Protein 4EFA (pdb70)

Organism: Saccharomyces cerevisiae (strain ATCC 204508 / S288c) (NCBI:txid559292)

CATH classification: 3.30.70.100

Radius of gyration: 63.9 Å; Cα contacts (8 Å, |Δi|>4): 469; chains: 3; bounding box: 39×169×114 Å

Sequence (426 aa):
NLAAAERKKTGDLSVRSLHDIVKPEDFVLNSEHLTTVLVAVPKSLKSDFEKSYETLSKNVVPASASVIAEDAEYVLFNVHLFKKNVQEFTTAAREKKFIPREFNYSSQKNGIATLLQAEKEAHEIVSKARKYRQDKLKQAKTDAAKEIDSYKIQKDKELKEFEQKNKAEAGVQGELAEIKKIAEKKKDDVVKILIETVIKPSSAITALTPNQVNDELNKMQAFIRKEAEEKAKEIQLKADQEYEIEKTNIVRNETNNIDGNFKSKLKKAMLSQQITKSTIANKMRLKVLSAREQSLDGIFEETKEKLSGIANNRDEYKPILQSLIVEALLKLLEPKAIVKALERDVDLIESMKDDIMREYGEKAQRAPLEEIVISNDYLNKDLVSGGVVVSNASDKIEINNTLEERLKLLSEEALPAIRLELYGPS

InterPro domains:
  IPR004907 ATPase, V1 complex, subunit C [PF03223] (11-386)
  IPR004907 ATPase, V1 complex, subunit C [PTHR10137] (10-392)
  IPR004907 ATPase, V1 complex, subunit C [cd14785] (11-390)
  IPR036132 Vacuolar ATP synthase subunit C superfamily [SSF118203] (6-392)

GO terms:
  GO:0000221 vacuolar proton-transporting V-type ATPase, V1 domain (C, TAS)
  GO:0007035 vacuolar acidification (P, TAS)
  GO:0046961 proton-transporting ATPase activity, rotational mechanism (F, TAS)
  GO:0000329 fungal-type vacuole membrane (C, HDA)
  GO:0005515 protein binding (F, IPI)
  GO:1902600 proton transmembrane transport (P, IDA)
  GO:0000221 vacuolar proton-transporting V-type ATPase, V1 domain (C, IDA)
  GO:1902600 proton transmembrane transport (P, IC)
  GO:0007035 vacuolar acidification (P, IC)
  GO:0046961 proton-transporting ATPase activity, rotational mechanism (F, IC)

Foldseek 3Di:
DPPDDDDDPFDDPLDTDCPVQDDPVLWDPDDPWKTKWKKKDFPVCPVVCLPPLCVLWPFWDPPAKDFRDDDPTITMIMTMGTPVTVVSSCVSCVVVVMRIDDDDDD/DCCVVVVVVVVVVVVVVVVVVVVVVVVVVVVVVVVVVVVVVVVVVVVVVVVVVVVCPVVVCPVVVCVVVVVVVVVVCVVCPVVVVVVVVCVVVPD/DPDDDPDDPVVVVVVVVVVVVVVVVVVVVVVVVVVVVVVVVVVVVVVVVVVVVVVVVVVVVVVVVVVVVVVVVVVVVVVVVVVVVVVVVVLVVVLVVVLVVVVVVLLVLLPPCVNQLVVQLVLVLVQCVVVQAQEKEKEEAPVCVVSCVVCVVVSQVVNCPVCVVGHHHDYHYDPDHDDPVQASGYIKMADPVRPDIRPRTPNVVSVVCCVPCSVVVSCPVHHDD

B-factor: mean 93.53, std 34.27, range [22.53, 222.28]

Structure (mmCIF, N/CA/C/O backbone):
data_4EFA
#
_entry.id   4EFA
#
_cell.length_a   51.537
_cell.length_b   93.648
_cell.length_c   116.891
_cell.angle_alpha   90.000
_cell.angle_beta   90.000
_cell.angle_gamma   90.000
#
_symmetry.space_group_name_H-M   'P 2 21 21'
#
loop_
_entity.id
_entity.type
_entity.pdbx_description
1 polymer 'V-type proton ATPase subunit C'
2 polymer 'V-type proton ATPase subunit G'
3 polymer 'V-type proton ATPase subunit E'
4 non-polymer 'SULFATE ION'
5 water water
#
loop_
_atom_site.group_PDB
_atom_site.id
_atom_site.type_symbol
_atom_site.label_atom_id
_atom_site.label_alt_id
_atom_site.label_comp_id
_atom_site.label_asym_id
_atom_site.label_entity_id
_atom_site.label_seq_id
_atom_site.pdbx_PDB_ins_code
_atom_site.Cartn_x
_atom_site.Cartn_y
_atom_site.Cartn_z
_atom_site.occupancy
_atom_site.B_iso_or_equiv
_atom_site.auth_seq_id
_atom_site.auth_comp_id
_atom_site.auth_asym_id
_atom_site.auth_atom_id
_atom_site.pdbx_PDB_model_num
ATOM 1 N N . ASN A 1 11 ? -101.364 123.782 145.608 1.00 141.60 158 ASN C N 1
ATOM 2 C CA . ASN A 1 11 ? -102.039 123.269 146.795 1.00 140.95 158 ASN C CA 1
ATOM 3 C C . ASN A 1 11 ? -101.369 122.013 147.341 1.00 132.81 158 ASN C C 1
ATOM 4 O O . ASN A 1 11 ? -101.675 120.899 146.915 1.00 133.35 158 ASN C O 1
ATOM 9 N N . LEU A 1 12 ? -100.450 122.201 148.283 1.00 120.16 159 LEU C N 1
ATOM 10 C CA . LEU A 1 12 ? -99.753 121.083 148.908 1.00 104.98 159 LEU C CA 1
ATOM 11 C C . LEU A 1 12 ? -100.187 120.911 150.361 1.00 97.33 159 LEU C C 1
ATOM 12 O O . LEU A 1 12 ? -100.206 119.798 150.886 1.00 90.42 159 LEU C O 1
ATOM 17 N N . ALA A 1 13 ? -100.533 122.021 151.004 1.00 94.71 160 ALA C N 1
ATOM 18 C CA . ALA A 1 13 ? -101.046 121.985 152.367 1.00 80.26 160 ALA C CA 1
ATOM 19 C C . ALA A 1 13 ? -102.525 121.622 152.353 1.00 78.72 160 ALA C C 1
ATOM 20 O O . ALA A 1 13 ? -103.387 122.496 152.270 1.00 82.69 160 ALA C O 1
ATOM 22 N N . ALA A 1 14 ? -102.812 120.327 152.432 1.00 72.65 161 ALA C N 1
ATOM 23 C CA . ALA A 1 14 ? -104.185 119.844 152.355 1.00 69.48 161 ALA C CA 1
ATOM 24 C C . ALA A 1 14 ? -104.787 119.601 153.734 1.00 85.10 161 ALA C C 1
ATOM 25 O O . ALA A 1 14 ? -104.185 118.937 154.579 1.00 94.05 161 ALA C O 1
ATOM 27 N N . ALA A 1 15 ? -105.980 120.143 153.954 1.00 75.45 162 ALA C N 1
ATOM 28 C CA . ALA A 1 15 ? -106.705 119.924 155.198 1.00 71.72 162 ALA C CA 1
ATOM 29 C C . ALA A 1 15 ? -107.548 118.659 155.091 1.00 73.99 162 ALA C C 1
ATOM 30 O O . ALA A 1 15 ? -108.591 118.652 154.437 1.00 75.01 162 ALA C O 1
ATOM 32 N N . GLU A 1 16 ? -107.090 117.589 155.733 1.00 81.43 163 GLU C N 1
ATOM 33 C CA . GLU A 1 16 ? -107.779 116.305 155.665 1.00 81.67 163 GLU C CA 1
ATOM 34 C C . GLU A 1 16 ? -108.674 116.071 156.878 1.00 74.51 163 GLU C C 1
ATOM 35 O O . GLU A 1 16 ? -108.658 116.845 157.835 1.00 75.40 163 GLU C O 1
ATOM 41 N N . ARG A 1 17 ? -109.453 114.995 156.827 1.00 71.55 164 ARG C N 1
ATOM 42 C CA . ARG A 1 17 ? -110.366 114.646 157.908 1.00 75.87 164 ARG C CA 1
ATOM 43 C C . ARG A 1 17 ? -110.341 113.146 158.178 1.00 78.53 164 ARG C C 1
ATOM 44 O O . ARG A 1 17 ? -109.881 112.366 157.344 1.00 92.86 164 ARG C O 1
ATOM 52 N N . LYS A 1 18 ? -110.835 112.748 159.346 1.00 63.82 165 LYS C N 1
ATOM 53 C CA . LYS A 1 18 ? -110.873 111.337 159.716 1.00 55.49 165 LYS C CA 1
ATOM 54 C C . LYS A 1 18 ? -111.883 110.565 158.874 1.00 50.63 165 LYS C C 1
ATOM 55 O O . LYS A 1 18 ? -113.090 110.653 159.099 1.00 77.00 165 LYS C O 1
ATOM 61 N N . LYS A 1 19 ? -111.382 109.809 157.904 1.00 45.23 166 LYS C N 1
ATOM 62 C CA . LYS A 1 19 ? -112.241 109.006 157.044 1.00 53.40 166 LYS C CA 1
ATOM 63 C C . LYS A 1 19 ? -112.311 107.565 157.540 1.00 58.54 166 LYS C C 1
ATOM 64 O O . LYS A 1 19 ? -113.164 106.793 157.105 1.00 66.72 166 LYS C O 1
ATOM 70 N N . THR A 1 20 ? -111.404 107.207 158.445 1.00 58.51 167 THR C N 1
ATOM 71 C CA . THR A 1 20 ? -111.337 105.848 158.972 1.00 51.28 167 THR C CA 1
ATOM 72 C C . THR A 1 20 ? -111.171 105.836 160.488 1.00 66.68 167 THR C C 1
ATOM 73 O O . THR A 1 20 ? -111.197 106.881 161.140 1.00 69.10 167 THR C O 1
ATOM 77 N N . GLY A 1 21 ? -111.004 104.638 161.038 1.00 72.29 168 GLY C N 1
ATOM 78 C CA . GLY A 1 21 ? -110.662 104.472 162.437 1.00 45.04 168 GLY C CA 1
ATOM 79 C C . GLY A 1 21 ? -109.158 104.331 162.571 1.00 49.76 168 GLY C C 1
ATOM 80 O O . GLY A 1 21 ? -108.414 104.768 161.693 1.00 58.84 168 GLY C O 1
ATOM 81 N N . ASP A 1 22 ? -108.704 103.717 163.659 1.00 49.82 169 ASP C N 1
ATOM 82 C CA . ASP A 1 22 ? -107.271 103.557 163.894 1.00 50.19 169 ASP C CA 1
ATOM 83 C C . ASP A 1 22 ? -106.653 102.479 163.002 1.00 48.20 169 ASP C C 1
ATOM 84 O O . ASP A 1 22 ? -107.361 101.773 162.287 1.00 46.30 169 ASP C O 1
ATOM 89 N N . LEU A 1 23 ? -105.331 102.351 163.067 1.00 50.17 170 LEU C N 1
ATOM 90 C CA . LEU A 1 23 ? -104.589 101.440 162.199 1.00 51.40 170 LEU C CA 1
ATOM 91 C C . LEU A 1 23 ? -104.877 99.963 162.447 1.00 48.30 170 LEU C C 1
ATOM 92 O O . LEU A 1 23 ? -104.558 99.119 161.612 1.00 50.28 170 LEU C O 1
ATOM 97 N N . SER A 1 24 ? -105.475 99.649 163.590 1.00 55.08 171 SER C N 1
ATOM 98 C CA . SER A 1 24 ? -105.727 98.258 163.948 1.00 53.48 171 SER C CA 1
ATOM 99 C C . SER A 1 24 ? -106.955 97.675 163.253 1.00 60.27 171 SER C C 1
ATOM 100 O O . SER A 1 24 ? -107.086 96.456 163.142 1.00 63.66 171 SER C O 1
ATOM 103 N N . VAL A 1 25 ? -107.855 98.539 162.788 1.00 58.41 172 VAL C N 1
ATOM 104 C CA . VAL A 1 25 ? -109.111 98.074 162.200 1.00 35.01 172 VAL C CA 1
ATOM 105 C C . VAL A 1 25 ? -109.471 98.743 160.871 1.00 34.85 172 VAL C C 1
ATOM 106 O O . VAL A 1 25 ? -110.360 98.272 160.160 1.00 39.67 172 VAL C O 1
ATOM 110 N N . ARG A 1 26 ? -108.791 99.835 160.535 1.00 55.47 173 ARG C N 1
ATOM 111 C CA . ARG A 1 26 ? -109.097 100.563 159.305 1.00 46.72 173 ARG C CA 1
ATOM 112 C C . ARG A 1 26 ? -108.662 99.795 158.063 1.00 52.48 173 ARG C C 1
ATOM 113 O O . ARG A 1 26 ? -107.801 98.919 158.134 1.00 50.73 173 ARG C O 1
ATOM 121 N N . SER A 1 27 ? -109.266 100.126 156.926 1.00 56.55 174 SER C N 1
ATOM 122 C CA . SER A 1 27 ? -108.842 99.568 155.651 1.00 51.66 174 SER C CA 1
ATOM 123 C C . SER A 1 27 ? -107.475 100.141 155.305 1.00 44.18 174 SER C C 1
ATOM 124 O O . SER A 1 27 ? -107.143 101.253 155.712 1.00 65.39 174 SER C O 1
ATOM 127 N N . LEU A 1 28 ? -106.684 99.383 154.553 1.00 49.72 175 LEU C N 1
ATOM 128 C CA . LEU A 1 28 ? -105.302 99.767 154.290 1.00 49.97 175 LEU C CA 1
ATOM 129 C C . LEU A 1 28 ? -105.016 100.055 152.818 1.00 58.46 175 LEU C C 1
ATOM 130 O O . LEU A 1 28 ? -103.866 100.270 152.439 1.00 71.24 175 LEU C O 1
ATOM 135 N N . HIS A 1 29 ? -106.059 100.074 151.993 1.00 66.10 176 HIS C N 1
ATOM 136 C CA . HIS A 1 29 ? -105.884 100.267 150.555 1.00 69.63 176 HIS C CA 1
ATOM 137 C C . HIS A 1 29 ? -105.355 101.658 150.194 1.00 64.85 176 HIS C C 1
ATOM 138 O O . HIS A 1 29 ? -104.800 101.856 149.114 1.00 76.55 176 HIS C O 1
ATOM 145 N N . ASP A 1 30 ? -105.525 102.615 151.100 1.00 61.31 177 ASP C N 1
ATOM 146 C CA . ASP A 1 30 ? -105.058 103.978 150.865 1.00 69.44 177 ASP C CA 1
ATOM 147 C C . ASP A 1 30 ? -103.826 104.308 151.702 1.00 76.90 177 ASP C C 1
ATOM 148 O O . ASP A 1 30 ? -103.431 105.469 151.815 1.00 80.69 177 ASP C O 1
ATOM 153 N N . ILE A 1 31 ? -103.221 103.279 152.285 1.00 75.67 178 ILE C N 1
ATOM 154 C CA . ILE A 1 31 ? -102.021 103.450 153.094 1.00 64.21 178 ILE C CA 1
ATOM 155 C C . ILE A 1 31 ? -100.839 102.705 152.489 1.00 61.96 178 ILE C C 1
ATOM 156 O O . ILE A 1 31 ? -99.773 103.281 152.276 1.00 79.16 178 ILE C O 1
ATOM 161 N N . VAL A 1 32 ? -101.039 101.423 152.207 1.00 52.93 179 VAL C N 1
ATOM 162 C CA . VAL A 1 32 ? -99.972 100.585 151.679 1.00 54.84 179 VAL C CA 1
ATOM 163 C C . VAL A 1 32 ? -99.702 100.859 150.205 1.00 51.33 179 VAL C C 1
ATOM 164 O O . VAL A 1 32 ? -100.469 101.551 149.534 1.00 58.37 179 VAL C O 1
ATOM 168 N N . LYS A 1 33 ? -98.598 100.307 149.716 1.00 61.48 180 LYS C N 1
ATOM 169 C CA . LYS A 1 33 ? -98.202 100.442 148.322 1.00 68.28 180 LYS C CA 1
ATOM 170 C C . LYS A 1 33 ? -97.345 99.240 147.928 1.00 70.63 180 LYS C C 1
ATOM 171 O O . LYS A 1 33 ? -96.642 98.686 148.772 1.00 75.45 180 LYS C O 1
ATOM 177 N N . PRO A 1 34 ? -97.411 98.828 146.647 1.00 59.28 181 PRO C N 1
ATOM 178 C CA . PRO A 1 34 ? -96.758 97.622 146.115 1.00 71.72 181 PRO C CA 1
ATOM 179 C C . PRO A 1 34 ? -95.321 97.383 146.586 1.00 73.15 181 PRO C C 1
ATOM 180 O O . PRO A 1 34 ? -94.888 96.232 146.644 1.00 80.64 181 PRO C O 1
ATOM 184 N N . GLU A 1 35 ? -94.598 98.448 146.919 1.00 76.23 182 GLU C N 1
ATOM 185 C CA . GLU A 1 35 ? -93.213 98.321 147.364 1.00 80.62 182 GLU C CA 1
ATOM 186 C C . GLU A 1 35 ? -93.105 97.653 148.732 1.00 67.42 182 GLU C C 1
ATOM 187 O O . GLU A 1 35 ? -92.067 97.085 149.074 1.00 59.66 182 GLU C O 1
ATOM 193 N N . ASP A 1 36 ? -94.180 97.721 149.510 1.00 64.08 183 ASP C N 1
ATOM 194 C CA . ASP A 1 36 ? -94.179 97.177 150.863 1.00 62.64 183 ASP C CA 1
ATOM 195 C C . ASP A 1 36 ? -94.332 95.658 150.879 1.00 58.85 183 ASP C C 1
ATOM 196 O O . ASP A 1 36 ? -94.074 95.013 151.895 1.00 56.21 183 ASP C O 1
ATOM 201 N N . PHE A 1 37 ? -94.754 95.089 149.754 1.00 63.37 184 PHE C N 1
ATOM 202 C CA . PHE A 1 37 ? -95.024 93.658 149.685 1.00 58.49 184 PHE C CA 1
ATOM 203 C C . PHE A 1 37 ? -94.028 92.912 148.801 1.00 62.45 184 PHE C C 1
ATOM 204 O O . PHE A 1 37 ? -93.428 93.490 147.895 1.00 70.71 184 PHE C O 1
ATOM 212 N N . VAL A 1 38 ? -93.861 91.621 149.075 1.00 66.88 185 VAL C N 1
ATOM 213 C CA . VAL A 1 38 ? -93.005 90.764 148.263 1.00 59.39 185 VAL C CA 1
ATOM 214 C C . VAL A 1 38 ? -93.857 89.936 147.307 1.00 64.44 185 VAL C C 1
ATOM 215 O O . VAL A 1 38 ? -94.518 88.982 147.717 1.00 62.94 185 VAL C O 1
ATOM 219 N N . LEU A 1 39 ? -93.837 90.309 146.031 1.00 78.28 186 LEU C N 1
ATOM 220 C CA . LEU A 1 39 ? -94.678 89.664 145.030 1.00 77.75 186 LEU C CA 1
ATOM 221 C C . LEU A 1 39 ? -93.949 88.532 144.316 1.00 81.15 186 LEU C C 1
ATOM 222 O O . LEU A 1 39 ? -92.731 88.580 144.144 1.00 78.69 186 LEU C O 1
ATOM 227 N N . ASN A 1 40 ? -94.709 87.520 143.904 1.00 83.65 187 ASN C N 1
ATOM 228 C CA . ASN A 1 40 ? -94.182 86.391 143.137 1.00 93.70 187 ASN C CA 1
ATOM 229 C C . ASN A 1 40 ? -92.996 85.681 143.791 1.00 89.34 187 ASN C C 1
ATOM 230 O O . ASN A 1 40 ? -91.854 85.826 143.354 1.00 87.09 187 ASN C O 1
ATOM 235 N N . SER A 1 41 ? -93.277 84.916 144.840 1.00 82.67 188 SER C N 1
ATOM 236 C CA . SER A 1 41 ? -92.245 84.146 145.523 1.00 74.02 188 SER C CA 1
ATOM 237 C C . SER A 1 41 ? -92.826 82.856 146.092 1.00 72.97 188 SER C C 1
ATOM 238 O O . SER A 1 41 ? -93.871 82.870 146.741 1.00 82.62 188 SER C O 1
ATOM 241 N N . GLU A 1 42 ? -92.142 81.743 145.844 1.00 74.89 189 GLU C N 1
ATOM 242 C CA . GLU A 1 42 ? -92.612 80.438 146.293 1.00 86.66 189 GLU C CA 1
ATOM 243 C C . GLU A 1 42 ? -92.565 80.315 147.814 1.00 96.93 189 GLU C C 1
ATOM 244 O O . GLU A 1 42 ? -93.375 79.610 148.414 1.00 107.56 189 GLU C O 1
ATOM 250 N N . HIS A 1 43 ? -91.617 81.013 148.432 1.00 85.69 190 HIS C N 1
ATOM 251 C CA . HIS A 1 43 ? -91.443 80.950 149.878 1.00 72.76 190 HIS C CA 1
ATOM 252 C C . HIS A 1 43 ? -91.858 82.243 150.575 1.00 64.14 190 HIS C C 1
ATOM 253 O O . HIS A 1 43 ? -92.571 82.213 151.576 1.00 66.66 190 HIS C O 1
ATOM 260 N N . LEU A 1 44 ? -91.415 83.374 150.036 1.00 64.60 191 LEU C N 1
ATOM 261 C CA . LEU A 1 44 ? -91.559 84.663 150.712 1.00 56.07 191 LEU C CA 1
ATOM 262 C C . LEU A 1 44 ? -92.942 85.304 150.595 1.00 61.97 191 LEU C C 1
ATOM 263 O O . LEU A 1 44 ? -93.607 85.207 149.563 1.00 63.73 191 LEU C O 1
ATOM 268 N N . THR A 1 45 ? -93.357 85.968 151.669 1.00 52.17 192 THR C N 1
ATOM 269 C CA . THR A 1 45 ? -94.582 86.758 151.678 1.00 62.98 192 THR C CA 1
ATOM 270 C C . THR A 1 45 ? -94.481 87.852 152.737 1.00 48.45 192 THR C C 1
ATOM 271 O O . THR A 1 45 ? -93.542 87.867 153.538 1.00 63.66 192 THR C O 1
ATOM 275 N N . THR A 1 46 ? -95.455 88.757 152.744 1.00 52.59 193 THR C N 1
ATOM 276 C CA . THR A 1 46 ? -95.430 89.906 153.642 1.00 45.43 193 THR C CA 1
ATOM 277 C C . THR A 1 46 ? -96.681 89.989 154.514 1.00 56.91 193 THR C C 1
ATOM 278 O O . THR A 1 46 ? -97.803 89.897 154.016 1.00 51.55 193 THR C O 1
ATOM 282 N N . VAL A 1 47 ? -96.482 90.162 155.818 1.00 42.07 194 VAL C N 1
ATOM 283 C CA . VAL A 1 47 ? -97.594 90.379 156.737 1.00 64.03 194 VAL C CA 1
ATOM 284 C C . VAL A 1 47 ? -97.513 91.765 157.373 1.00 51.16 194 VAL C C 1
ATOM 285 O O . VAL A 1 47 ? -96.428 92.262 157.659 1.00 47.17 194 VAL C O 1
ATOM 289 N N . LEU A 1 48 ? -98.665 92.394 157.575 1.00 46.31 195 LEU C N 1
ATOM 290 C CA . LEU A 1 48 ? -98.710 93.715 158.189 1.00 37.61 195 LEU C CA 1
ATOM 291 C C . LEU A 1 48 ? -99.095 93.584 159.657 1.00 41.33 195 LEU C C 1
ATOM 292 O O . LEU A 1 48 ? -100.012 92.840 159.998 1.00 47.54 195 LEU C O 1
ATOM 297 N N . VAL A 1 49 ? -98.387 94.294 160.528 1.00 36.40 196 VAL C N 1
ATOM 298 C CA . VAL A 1 49 ? -98.668 94.201 161.956 1.00 35.28 196 VAL C CA 1
ATOM 299 C C . VAL A 1 49 ? -98.926 95.567 162.584 1.00 45.31 196 VAL C C 1
ATOM 300 O O . VAL A 1 49 ? -98.069 96.450 162.550 1.00 51.48 196 VAL C O 1
ATOM 304 N N . ALA A 1 50 ? -100.115 95.734 163.154 1.00 34.24 197 ALA C N 1
ATOM 305 C CA . ALA A 1 50 ? -100.455 96.949 163.882 1.00 42.35 197 ALA C CA 1
ATOM 306 C C . ALA A 1 50 ? -100.059 96.804 165.347 1.00 37.46 197 ALA C C 1
ATOM 307 O O . ALA A 1 50 ? -100.564 95.929 166.052 1.00 42.96 197 ALA C O 1
ATOM 309 N N . VAL A 1 51 ? -99.149 97.659 165.798 1.00 36.80 198 VAL C N 1
ATOM 310 C CA . VAL A 1 51 ? -98.629 97.570 167.156 1.00 38.61 198 VAL C CA 1
ATOM 311 C C . VAL A 1 51 ? -98.975 98.819 167.953 1.00 45.54 198 VAL C C 1
ATOM 312 O O . VAL A 1 51 ? -98.680 99.930 167.520 1.00 53.89 198 VAL C O 1
ATOM 316 N N . PRO A 1 52 ? -99.610 98.640 169.121 1.00 46.61 199 PRO C N 1
ATOM 317 C CA . PRO A 1 52 ? -99.859 99.768 170.025 1.00 45.95 199 PRO C CA 1
ATOM 318 C C . PRO A 1 52 ? -98.552 100.470 170.381 1.00 38.46 199 PRO C C 1
ATOM 319 O O . PRO A 1 52 ? -97.546 99.800 170.612 1.00 48.47 199 PRO C O 1
ATOM 323 N N . LYS A 1 53 ? -98.580 101.800 170.416 1.00 47.04 200 LYS C N 1
ATOM 324 C CA . LYS A 1 53 ? -97.373 102.615 170.565 1.00 50.65 200 LYS C CA 1
ATOM 325 C C . LYS A 1 53 ? -96.498 102.259 171.765 1.00 65.08 200 LYS C C 1
ATOM 326 O O . LYS A 1 53 ? -95.276 102.392 171.707 1.00 78.08 200 LYS C O 1
ATOM 332 N N . SER A 1 54 ? -97.120 101.808 172.849 1.00 59.62 201 SER C N 1
ATOM 333 C CA . SER A 1 54 ? -96.378 101.465 174.056 1.00 56.79 201 SER C CA 1
ATOM 334 C C . SER A 1 54 ? -95.612 100.153 173.902 1.00 49.96 201 SER C C 1
ATOM 335 O O . SER A 1 54 ? -94.812 99.788 174.763 1.00 55.25 201 SER C O 1
ATOM 338 N N . LEU A 1 55 ? -95.856 99.450 172.800 1.00 44.05 202 LEU C N 1
ATOM 339 C CA . LEU A 1 55 ? -95.211 98.166 172.549 1.00 48.00 202 LEU C CA 1
ATOM 340 C C . LEU A 1 55 ? -94.384 98.181 171.266 1.00 46.05 202 LEU C C 1
ATOM 341 O O . LEU A 1 55 ? -94.080 97.129 170.705 1.00 60.38 202 LEU C O 1
ATOM 346 N N . LYS A 1 56 ? -94.026 99.376 170.806 1.00 44.34 203 LYS C N 1
ATOM 347 C CA . LYS A 1 56 ? -93.226 99.532 169.595 1.00 45.00 203 LYS C CA 1
ATOM 348 C C . LYS A 1 56 ? -91.849 98.899 169.773 1.00 59.32 203 LYS C C 1
ATOM 349 O O . LYS A 1 56 ? -91.436 98.045 168.982 1.00 71.57 203 LYS C O 1
ATOM 355 N N . SER A 1 57 ? -91.151 99.318 170.824 1.00 65.21 204 SER C N 1
ATOM 356 C CA . SER A 1 57 ? -89.833 98.785 171.142 1.00 59.15 204 SER C CA 1
ATOM 357 C C . SER A 1 57 ? -89.893 97.281 171.383 1.00 58.47 204 SER C C 1
ATOM 358 O O . SER A 1 57 ? -88.974 96.550 171.020 1.00 66.27 204 SER C O 1
ATOM 361 N N . ASP A 1 58 ? -90.986 96.829 171.992 1.00 64.17 205 ASP C N 1
ATOM 362 C CA . ASP A 1 58 ? -91.186 95.412 172.268 1.00 75.80 205 ASP C CA 1
ATOM 363 C C . ASP A 1 58 ? -91.307 94.620 170.972 1.00 68.52 205 ASP C C 1
ATOM 364 O O . ASP A 1 58 ? -90.790 93.508 170.865 1.00 70.70 205 ASP C O 1
ATOM 369 N N . PHE A 1 59 ? -91.992 95.200 169.991 1.00 63.89 206 PHE C N 1
ATOM 370 C CA . PHE A 1 59 ? -92.135 94.567 168.686 1.00 58.27 206 PHE C CA 1
ATOM 371 C C . PHE A 1 59 ? -90.795 94.513 167.968 1.00 61.26 206 PHE C C 1
ATOM 372 O O . PHE A 1 59 ? -90.415 93.477 167.422 1.00 61.45 206 PHE C O 1
ATOM 380 N N . GLU A 1 60 ? -90.084 95.636 167.978 1.00 46.20 207 GLU C N 1
ATOM 381 C CA . GLU A 1 60 ? -88.830 95.763 167.237 1.00 51.82 207 GLU C CA 1
ATOM 382 C C . GLU A 1 60 ? -87.755 94.757 167.650 1.00 52.99 207 GLU C C 1
ATOM 383 O O . GLU A 1 60 ? -86.875 94.425 166.856 1.00 57.66 207 GLU C O 1
ATOM 389 N N . LYS A 1 61 ? -87.829 94.269 168.884 1.00 55.45 208 LYS C N 1
ATOM 390 C CA . LYS A 1 61 ? -86.799 93.377 169.405 1.00 60.49 208 LYS C CA 1
ATOM 391 C C . LYS A 1 61 ? -87.296 91.955 169.645 1.00 62.34 208 LYS C C 1
ATOM 392 O O . LYS A 1 61 ? -86.648 91.179 170.348 1.00 66.03 208 LYS C O 1
ATOM 398 N N . SER A 1 62 ? -88.439 91.608 169.060 1.00 58.93 209 SER C N 1
ATOM 399 C CA . SER A 1 62 ? -89.016 90.284 169.280 1.00 58.54 209 SER C CA 1
ATOM 400 C C . SER A 1 62 ? -89.681 89.683 168.043 1.00 64.10 209 SER C C 1
ATOM 401 O O . SER A 1 62 ? -90.012 88.497 168.030 1.00 70.30 209 SER C O 1
ATOM 404 N N . TYR A 1 63 ? -89.869 90.492 167.005 1.00 46.91 210 TYR C N 1
ATOM 405 C CA . TYR A 1 63 ? -90.578 90.033 165.813 1.00 51.06 210 TYR C CA 1
ATOM 406 C C . TYR A 1 63 ? -89.777 89.002 165.018 1.00 57.46 210 TYR C C 1
ATOM 407 O O . TYR A 1 63 ? -90.348 88.184 164.297 1.00 67.90 210 TYR C O 1
ATOM 416 N N . GLU A 1 64 ? -88.456 89.046 165.157 1.00 53.96 211 GLU C N 1
ATOM 417 C CA . GLU A 1 64 ? -87.572 88.169 164.396 1.00 50.31 211 GLU C CA 1
ATOM 418 C C . GLU A 1 64 ? -87.576 86.735 164.915 1.00 51.68 211 GLU C C 1
ATOM 419 O O . GLU A 1 64 ? -87.014 85.840 164.286 1.00 90.69 211 GLU C O 1
ATOM 425 N N . THR A 1 65 ? -88.215 86.521 166.061 1.00 56.26 212 THR C N 1
ATOM 426 C CA . THR A 1 65 ? -88.288 85.191 166.653 1.00 56.25 212 THR C CA 1
ATOM 427 C C . THR A 1 65 ? -89.720 84.791 167.001 1.00 56.92 212 THR C C 1
ATOM 428 O O . THR A 1 65 ? -89.940 83.798 167.695 1.00 71.66 212 THR C O 1
ATOM 432 N N . LEU A 1 66 ? -90.690 85.568 166.525 1.00 49.02 213 LEU C N 1
ATOM 433 C CA . LEU A 1 66 ? -92.100 85.247 166.731 1.00 57.67 213 LEU C CA 1
ATOM 434 C C . LEU A 1 66 ? -92.444 83.918 166.071 1.00 61.24 213 LEU C C 1
ATOM 435 O O . LEU A 1 66 ? -93.322 83.188 166.530 1.00 62.44 213 LEU C O 1
ATOM 440 N N . SER A 1 67 ? -91.740 83.614 164.987 1.00 54.58 214 SER C N 1
ATOM 441 C CA . SER A 1 67 ? -91.865 82.330 164.315 1.00 61.30 214 SER C CA 1
ATOM 442 C C . SER A 1 67 ? -90.545 82.014 163.629 1.00 65.14 214 SER C C 1
ATOM 443 O O . SER A 1 67 ? -89.667 82.871 163.537 1.00 71.78 214 SER C O 1
ATOM 446 N N . LYS A 1 68 ? -90.402 80.785 163.150 1.00 56.71 215 LYS C N 1
ATOM 447 C CA . LYS A 1 68 ? -89.215 80.414 162.395 1.00 63.58 215 LYS C CA 1
ATOM 448 C C . LYS A 1 68 ? -89.283 81.010 160.995 1.00 67.72 215 LYS C C 1
ATOM 449 O O . LYS A 1 68 ? -90.361 81.365 160.516 1.00 52.29 215 LYS C O 1
ATOM 455 N N . ASN A 1 69 ? -88.124 81.128 160.355 1.00 77.42 216 ASN C N 1
ATOM 456 C CA . ASN A 1 69 ? -88.028 81.635 158.988 1.00 79.18 216 ASN C CA 1
ATOM 457 C C . ASN A 1 69 ? -88.604 83.036 158.790 1.00 69.19 216 ASN C C 1
ATOM 458 O O . ASN A 1 69 ? -89.253 83.313 157.781 1.00 57.00 216 ASN C O 1
ATOM 463 N N . VAL A 1 70 ? -88.368 83.910 159.762 1.00 76.92 217 VAL C N 1
ATOM 464 C CA . VAL A 1 70 ? -88.654 85.328 159.596 1.00 50.01 217 VAL C CA 1
ATOM 465 C C . VAL A 1 70 ? -87.396 86.002 159.065 1.00 72.70 217 VAL C C 1
ATOM 466 O O . VAL A 1 70 ? -86.305 85.798 159.600 1.00 65.09 217 VAL C O 1
ATOM 470 N N . VAL A 1 71 ? -87.542 86.787 158.003 1.00 50.95 218 VAL C N 1
ATOM 471 C CA . VAL A 1 71 ? -86.404 87.492 157.428 1.00 59.56 218 VAL C CA 1
ATOM 472 C C . VAL A 1 71 ? -85.869 88.527 158.413 1.00 59.99 218 VAL C C 1
ATOM 473 O O . VAL A 1 71 ? -86.579 89.459 158.787 1.00 60.56 218 VAL C O 1
ATOM 477 N N . PRO A 1 72 ? -84.610 88.358 158.842 1.00 54.82 219 PRO C N 1
ATOM 478 C CA . PRO A 1 72 ? -83.982 89.259 159.814 1.00 62.04 219 PRO C CA 1
ATOM 479 C C . PRO A 1 72 ? -83.835 90.676 159.271 1.00 55.43 219 PRO C C 1
ATOM 480 O O . PRO A 1 72 ? -83.459 90.851 158.109 1.00 74.43 219 PRO C O 1
ATOM 484 N N . ALA A 1 73 ? -84.134 91.664 160.111 1.00 60.51 220 ALA C N 1
ATOM 485 C CA . ALA A 1 73 ? -84.037 93.077 159.746 1.00 68.35 220 ALA C CA 1
ATOM 486 C C . ALA A 1 73 ? -84.855 93.417 158.503 1.00 53.17 220 ALA C C 1
ATOM 487 O O . ALA A 1 73 ? -84.378 94.115 157.609 1.00 61.80 220 ALA C O 1
ATOM 489 N N . SER A 1 74 ? -86.089 92.927 158.455 1.00 50.80 221 SER C N 1
ATOM 490 C CA . SER A 1 74 ? -86.958 93.163 157.309 1.00 51.71 221 SER C CA 1
ATOM 491 C C . SER A 1 74 ? -88.121 94.087 157.656 1.00 51.68 221 SER C C 1
ATOM 492 O O . SER A 1 74 ? -88.863 94.519 156.774 1.00 64.24 221 SER C O 1
ATOM 495 N N . ALA A 1 75 ? -88.278 94.386 158.942 1.00 55.48 222 ALA C N 1
ATOM 496 C CA . ALA A 1 75 ? -89.384 95.222 159.398 1.00 32.82 222 ALA C CA 1
ATOM 497 C C . ALA A 1 75 ? -89.194 96.688 159.026 1.00 29.37 222 ALA C C 1
ATOM 498 O O . ALA A 1 75 ? -88.077 97.204 159.038 1.00 58.62 222 ALA C O 1
ATOM 500 N N . SER A 1 76 ? -90.296 97.351 158.694 1.00 47.26 223 SER C N 1
ATOM 501 C CA . SER A 1 76 ? -90.276 98.777 158.403 1.00 51.84 223 SER C CA 1
ATOM 502 C C . SER A 1 76 ? -91.599 99.407 158.809 1.00 49.58 223 SER C C 1
ATOM 503 O O . SER A 1 76 ? -92.657 98.801 158.645 1.00 47.53 223 SER C O 1
ATOM 506 N N . VAL A 1 77 ? -91.536 100.621 159.346 1.00 43.51 224 VAL C N 1
ATOM 507 C CA . VAL A 1 77 ? -92.741 101.354 159.713 1.00 40.64 224 VAL C CA 1
ATOM 508 C C . VAL A 1 77 ? -93.496 101.795 158.464 1.00 43.82 224 VAL C C 1
ATOM 509 O O . VAL A 1 77 ? -93.035 102.661 157.721 1.00 55.99 224 VAL C O 1
ATOM 513 N N . ILE A 1 78 ? -94.654 101.187 158.227 1.00 47.15 225 ILE C N 1
ATOM 514 C CA . ILE A 1 78 ? -95.489 101.570 157.097 1.00 51.30 225 ILE C CA 1
ATOM 515 C C . ILE A 1 78 ? -96.310 102.807 157.439 1.00 59.10 225 ILE C C 1
ATOM 516 O O . ILE A 1 78 ? -96.329 103.778 156.680 1.00 58.74 225 ILE C O 1
ATOM 521 N N . ALA A 1 79 ? -96.981 102.777 158.587 1.00 65.61 226 ALA C N 1
ATOM 522 C CA . ALA A 1 79 ? -97.814 103.910 158.987 1.00 54.93 226 ALA C CA 1
ATOM 523 C C . ALA A 1 79 ? -97.730 104.204 160.483 1.00 49.43 226 ALA C C 1
ATOM 524 O O . ALA A 1 79 ? -97.048 103.498 161.224 1.00 59.98 226 ALA C O 1
ATOM 526 N N . GLU A 1 80 ? -98.422 105.258 160.911 1.00 47.72 227 GLU C N 1
ATOM 527 C CA . GLU A 1 80 ? -98.487 105.626 162.324 1.00 70.31 227 GLU C CA 1
ATOM 528 C C . GLU A 1 80 ? -99.584 106.651 162.610 1.00 69.80 227 GLU C C 1
ATOM 529 O O . GLU A 1 80 ? -99.653 107.695 161.960 1.00 76.99 227 GLU C O 1
ATOM 535 N N . ASP A 1 81 ? -100.441 106.347 163.582 1.00 60.03 228 ASP C N 1
ATOM 536 C CA . ASP A 1 81 ? -101.405 107.323 164.076 1.00 60.26 228 ASP C CA 1
ATOM 537 C C . ASP A 1 81 ? -101.142 107.647 165.546 1.00 68.80 228 ASP C C 1
ATOM 538 O O . ASP A 1 81 ? -100.022 107.489 166.032 1.00 74.73 228 ASP C O 1
ATOM 543 N N . ALA A 1 82 ? -102.178 108.089 166.253 1.00 63.30 229 ALA C N 1
ATOM 544 C CA . ALA A 1 82 ? -102.024 108.523 167.639 1.00 67.40 229 ALA C CA 1
ATOM 545 C C . ALA A 1 82 ? -101.925 107.365 168.630 1.00 75.13 229 ALA C C 1
ATOM 546 O O . ALA A 1 82 ? -101.472 107.548 169.760 1.00 85.01 229 ALA C O 1
ATOM 548 N N . GLU A 1 83 ? -102.345 106.176 168.209 1.00 69.24 230 GLU C N 1
ATOM 549 C CA . GLU A 1 83 ? -102.391 105.029 169.111 1.00 47.15 230 GLU C CA 1
ATOM 550 C C . GLU A 1 83 ? -101.697 103.785 168.556 1.00 48.18 230 GLU C C 1
ATOM 551 O O . GLU A 1 83 ? -101.438 102.833 169.293 1.00 52.61 230 GLU C O 1
ATOM 557 N N . TYR A 1 84 ? -101.394 103.788 167.263 1.00 73.75 231 TYR C N 1
ATOM 558 C CA . TYR A 1 84 ? -100.829 102.603 166.625 1.00 34.04 231 TYR C CA 1
ATOM 559 C C . TYR A 1 84 ? -99.706 102.910 165.637 1.00 67.10 231 TYR C C 1
ATOM 560 O O . TYR A 1 84 ? -99.642 103.996 165.059 1.00 37.57 231 TYR C O 1
ATOM 569 N N . VAL A 1 85 ? -98.825 101.931 165.455 1.00 33.07 232 VAL C N 1
ATOM 570 C CA . VAL A 1 85 ? -97.776 101.982 164.448 1.00 52.99 232 VAL C CA 1
ATOM 571 C C . VAL A 1 85 ? -97.901 100.754 163.555 1.00 51.12 232 VAL C C 1
ATOM 572 O O . VAL A 1 85 ? -97.916 99.622 164.042 1.00 47.95 232 VAL C O 1
ATOM 576 N N . LEU A 1 86 ? -98.002 100.974 162.249 1.00 54.96 233 LEU C N 1
ATOM 577 C CA . LEU A 1 86 ? -98.169 99.870 161.312 1.00 54.90 233 LEU C CA 1
ATOM 578 C C . LEU A 1 86 ? -96.847 99.461 160.674 1.00 44.13 233 LEU C C 1
ATOM 579 O O . LEU A 1 86 ? -96.249 100.230 159.913 1.00 52.58 233 LEU C O 1
ATOM 584 N N . PHE A 1 87 ? -96.408 98.245 160.997 1.00 43.73 234 PHE C N 1
ATOM 585 C CA . PHE A 1 87 ? -95.186 97.662 160.452 1.00 44.73 234 PHE C CA 1
ATOM 586 C C . PHE A 1 87 ? -95.496 96.670 159.337 1.00 43.45 234 PHE C C 1
ATOM 587 O O . PHE A 1 87 ? -96.631 96.210 159.201 1.00 50.38 234 PHE C O 1
ATOM 595 N N . ASN A 1 88 ? -94.476 96.337 158.551 1.00 49.43 235 ASN C N 1
ATOM 596 C CA . ASN A 1 88 ? -94.550 95.216 157.618 1.00 31.53 235 ASN C CA 1
ATOM 597 C C . ASN A 1 88 ? -93.375 94.265 157.831 1.00 44.31 235 ASN C C 1
ATOM 598 O O . ASN A 1 88 ? -92.260 94.702 158.110 1.00 57.52 235 ASN C O 1
ATOM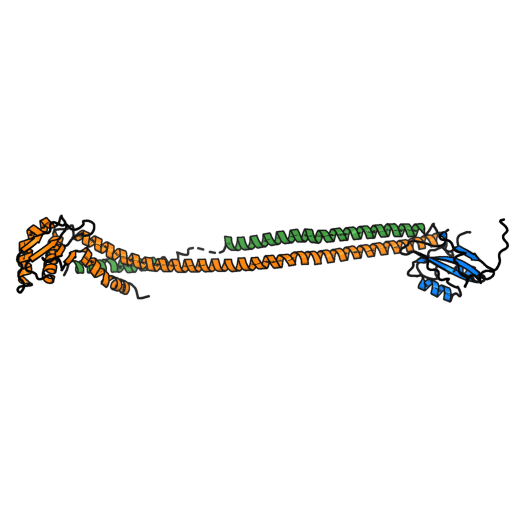 603 N N . VAL A 1 89 ? -93.629 92.965 157.722 1.00 48.49 236 VAL C N 1
ATOM 604 C CA . VAL A 1 89 ? -92.596 91.960 157.950 1.00 35.98 236 VAL C CA 1
ATOM 605 C C . VAL A 1 89 ? -92.616 90.898 156.857 1.00 43.96 236 VAL C C 1
ATOM 606 O O . VAL A 1 89 ? -93.673 90.363 156.520 1.00 52.49 236 VAL C O 1
ATOM 610 N N . HIS A 1 90 ? -91.443 90.599 156.307 1.00 51.76 237 HIS C N 1
ATOM 611 C CA . HIS A 1 90 ? -91.307 89.559 155.296 1.00 42.18 237 HIS C CA 1
ATOM 612 C C . HIS A 1 90 ? -90.898 88.242 155.947 1.00 52.95 237 HIS C C 1
ATOM 613 O O . HIS A 1 90 ? -90.031 88.220 156.818 1.00 56.12 237 HIS C O 1
ATOM 620 N N . LEU A 1 91 ? -91.526 87.149 155.523 1.00 70.56 238 LEU C N 1
ATOM 621 C CA . LEU A 1 91 ? -91.236 85.834 156.090 1.00 60.94 238 LEU C CA 1
ATOM 622 C C . LEU A 1 91 ? -91.751 84.712 155.194 1.00 50.27 238 LEU C C 1
ATOM 623 O O . LEU A 1 91 ? -92.482 84.962 154.237 1.00 54.90 238 LEU C O 1
ATOM 628 N N . PHE A 1 92 ? -91.364 83.478 155.505 1.00 48.12 239 PHE C N 1
ATOM 629 C CA . PHE A 1 92 ? -91.805 82.324 154.726 1.00 56.70 239 PHE C CA 1
ATOM 630 C C . PHE A 1 92 ? -93.302 82.068 154.902 1.00 51.33 239 PHE C C 1
ATOM 631 O O . PHE A 1 92 ? -93.832 82.172 156.008 1.00 48.30 239 PHE C O 1
ATOM 639 N N . LYS A 1 93 ? -93.973 81.731 153.802 1.00 58.87 240 LYS C N 1
ATOM 640 C CA . LYS A 1 93 ? -95.423 81.535 153.793 1.00 42.01 240 LYS C CA 1
ATOM 641 C C . LYS A 1 93 ? -95.894 80.474 154.784 1.00 57.82 240 LYS C C 1
ATOM 642 O O . LYS A 1 93 ? -96.927 80.635 155.433 1.00 46.69 240 LYS C O 1
ATOM 648 N N . LYS A 1 94 ? -95.132 79.392 154.900 1.00 64.10 241 LYS C N 1
ATOM 649 C CA . LYS A 1 94 ? -95.521 78.269 155.750 1.00 65.00 241 LYS C CA 1
ATOM 650 C C . LYS A 1 94 ? -95.393 78.569 157.244 1.00 59.33 241 LYS C C 1
ATOM 651 O O . LYS A 1 94 ? -95.665 77.708 158.081 1.00 63.08 241 LYS C O 1
ATOM 657 N N . ASN A 1 95 ? -94.981 79.789 157.575 1.00 54.50 242 ASN C N 1
ATOM 658 C CA . ASN A 1 95 ? -94.831 80.197 158.967 1.00 49.05 242 ASN C CA 1
ATOM 659 C C . ASN A 1 95 ? -95.695 81.401 159.336 1.00 48.07 242 ASN C C 1
ATOM 660 O O . ASN A 1 95 ? -95.585 81.934 160.440 1.00 53.86 242 ASN C O 1
ATOM 665 N N . VAL A 1 96 ? -96.555 81.822 158.412 1.00 51.10 243 VAL C N 1
ATOM 666 C CA . VAL A 1 96 ? -97.440 82.961 158.642 1.00 44.83 243 VAL C CA 1
ATOM 667 C C . VAL A 1 96 ? -98.394 82.712 159.807 1.00 51.90 243 VAL C C 1
ATOM 668 O O . VAL A 1 96 ? -98.644 83.603 160.615 1.00 63.14 243 VAL C O 1
ATOM 672 N N . GLN A 1 97 ? -98.919 81.493 159.884 1.00 46.49 244 GLN C N 1
ATOM 673 C CA . GLN A 1 97 ? -99.868 81.121 160.926 1.00 52.31 244 GLN C CA 1
ATOM 674 C C . GLN A 1 97 ? -99.248 81.232 162.318 1.00 52.16 244 GLN C C 1
ATOM 675 O O . GLN A 1 97 ? -99.801 81.887 163.207 1.00 58.53 244 GLN C O 1
ATOM 681 N N . GLU A 1 98 ? -98.098 80.587 162.494 1.00 49.26 245 GLU C N 1
ATOM 682 C CA . GLU A 1 98 ? -97.352 80.638 163.745 1.00 55.28 245 GLU C CA 1
ATOM 683 C C . GLU A 1 98 ? -97.018 82.078 164.123 1.00 51.20 245 GLU C C 1
ATOM 684 O O . GLU A 1 98 ? -97.130 82.467 165.287 1.00 55.47 245 GLU C O 1
ATOM 690 N N . PHE A 1 99 ? -96.621 82.864 163.127 1.00 37.81 246 PHE C N 1
ATOM 691 C CA . PHE A 1 99 ? -96.245 84.256 163.340 1.00 38.90 246 PHE C CA 1
ATOM 692 C C . PHE A 1 99 ? -97.423 85.089 163.831 1.00 48.91 246 PHE C C 1
ATOM 693 O O . PHE A 1 99 ? -97.294 85.848 164.790 1.00 49.36 246 PHE C O 1
ATOM 701 N N . THR A 1 100 ? -98.565 84.951 163.166 1.00 42.99 247 THR C N 1
ATOM 702 C CA . THR A 1 100 ? -99.759 85.709 163.526 1.00 44.31 247 THR C CA 1
ATOM 703 C C . THR A 1 100 ? -100.285 85.299 164.896 1.00 44.91 247 THR C C 1
ATOM 704 O O . THR A 1 100 ? -100.710 86.145 165.683 1.00 48.67 247 THR C O 1
ATOM 708 N N . THR A 1 101 ? -100.248 84.000 165.178 1.00 31.69 248 THR C N 1
ATOM 709 C CA . THR A 1 101 ? -100.649 83.495 166.486 1.00 40.83 248 THR C CA 1
ATOM 710 C C . THR A 1 101 ? -99.769 84.085 167.586 1.00 43.13 248 THR C C 1
ATOM 711 O O . THR A 1 101 ? -100.269 84.614 168.586 1.00 57.89 248 THR C O 1
ATOM 715 N N . ALA A 1 102 ? -98.457 83.995 167.388 1.00 34.25 249 ALA C N 1
ATOM 716 C CA . ALA A 1 102 ? -97.492 84.519 168.349 1.00 48.86 249 ALA C CA 1
ATOM 717 C C . ALA A 1 102 ? -97.663 86.021 168.555 1.00 51.91 249 ALA C C 1
ATOM 718 O O . ALA A 1 102 ? -97.558 86.520 169.676 1.00 49.30 249 ALA C O 1
ATOM 720 N N . ALA A 1 103 ? -97.924 86.734 167.465 1.00 40.47 250 ALA C N 1
ATOM 721 C CA . ALA A 1 103 ? -98.115 88.178 167.515 1.00 37.70 250 ALA C CA 1
ATOM 722 C C . ALA A 1 103 ? -99.373 88.528 168.301 1.00 39.14 250 ALA C C 1
ATOM 723 O O . ALA A 1 103 ? -99.387 89.486 169.074 1.00 44.86 250 ALA C O 1
ATOM 725 N N . ARG A 1 104 ? -100.432 87.750 168.093 1.00 41.06 251 ARG C N 1
ATOM 726 C CA . ARG A 1 104 ? -101.675 87.949 168.829 1.00 34.35 251 ARG C CA 1
ATOM 727 C C . ARG A 1 104 ? -101.474 87.654 170.312 1.00 46.60 251 ARG C C 1
ATOM 728 O O . ARG A 1 104 ? -102.102 88.277 171.168 1.00 49.66 251 ARG C O 1
ATOM 736 N N . GLU A 1 105 ? -100.589 86.708 170.611 1.00 36.57 252 GLU C N 1
ATOM 737 C CA . GLU A 1 105 ? -100.268 86.383 171.998 1.00 44.37 252 GLU C CA 1
ATOM 738 C C . GLU A 1 105 ? -99.535 87.530 172.693 1.00 49.33 252 GLU C C 1
ATOM 739 O O . GLU A 1 105 ? -99.636 87.690 173.908 1.00 63.17 252 GLU C O 1
ATOM 745 N N . LYS A 1 106 ? -98.805 88.328 171.920 1.00 50.35 253 LYS C N 1
ATOM 746 C CA . LYS A 1 106 ? -98.066 89.460 172.475 1.00 52.32 253 LYS C CA 1
ATOM 747 C C . LYS A 1 106 ? -98.818 90.777 172.309 1.00 57.27 253 LYS C C 1
ATOM 748 O O . LYS A 1 106 ? -98.208 91.845 172.242 1.00 56.77 253 LYS C O 1
ATOM 754 N N . LYS A 1 107 ? -100.144 90.684 172.236 1.00 64.57 254 LYS C N 1
ATOM 755 C CA . LYS A 1 107 ? -101.029 91.849 172.164 1.00 52.78 254 LYS C CA 1
ATOM 756 C C . LYS A 1 107 ? -100.825 92.721 170.922 1.00 45.58 254 LYS C C 1
ATOM 757 O O . LYS A 1 107 ? -101.168 93.905 170.924 1.00 52.53 254 LYS C O 1
ATOM 763 N N . PHE A 1 108 ? -100.267 92.136 169.867 1.00 41.97 255 PHE C N 1
ATOM 764 C CA . PHE A 1 108 ? -100.154 92.827 168.587 1.00 40.98 255 PHE C CA 1
ATOM 765 C C . PHE A 1 108 ? -101.387 92.499 167.755 1.00 45.95 255 PHE C C 1
ATOM 766 O O . PHE A 1 108 ? -102.032 91.475 167.977 1.00 53.37 255 PHE C O 1
ATOM 774 N N . ILE A 1 109 ? -101.721 93.365 166.804 1.00 47.30 256 ILE C N 1
ATOM 775 C CA . ILE A 1 109 ? -102.872 93.124 165.941 1.00 47.83 256 ILE C CA 1
ATOM 776 C C . ILE A 1 109 ? -102.438 92.882 164.498 1.00 57.79 256 ILE C C 1
ATOM 777 O O . ILE A 1 109 ? -102.209 93.829 163.746 1.00 64.84 256 ILE C O 1
ATOM 782 N N . PRO A 1 110 ? -102.306 91.603 164.113 1.00 46.87 257 PRO C N 1
ATOM 783 C CA . PRO A 1 110 ? -101.974 91.242 162.732 1.00 37.64 257 PRO C CA 1
ATOM 784 C C . PRO A 1 110 ? -103.086 91.640 161.770 1.00 47.26 257 PRO C C 1
ATOM 785 O O . PRO A 1 110 ? -104.218 91.175 161.908 1.00 63.13 257 PRO C O 1
ATOM 789 N N . ARG A 1 111 ? -102.763 92.503 160.813 1.00 44.81 258 ARG C N 1
ATOM 790 C CA . ARG A 1 111 ? -103.722 92.910 159.795 1.00 32.53 258 ARG C CA 1
ATOM 791 C C . ARG A 1 111 ? -103.709 91.921 158.636 1.00 37.05 258 ARG C C 1
ATOM 792 O O . ARG A 1 111 ? -102.681 91.722 157.993 1.00 50.06 258 ARG C O 1
ATOM 800 N N . GLU A 1 112 ? -104.853 91.294 158.381 1.00 69.08 259 GLU C N 1
ATOM 801 C CA . GLU A 1 112 ? -104.975 90.360 157.271 1.00 73.09 259 GLU C CA 1
ATOM 802 C C . GLU A 1 112 ? -105.007 91.121 155.951 1.00 82.17 259 GLU C C 1
ATOM 803 O O . GLU A 1 112 ? -105.839 92.007 155.754 1.00 61.84 259 GLU C O 1
ATOM 809 N N . PHE A 1 113 ? -104.092 90.778 155.050 1.00 83.12 260 PHE C N 1
ATOM 810 C CA . PHE A 1 113 ? -104.000 91.466 153.769 1.00 85.14 260 PHE C CA 1
ATOM 811 C C . PHE A 1 113 ? -103.509 90.528 152.673 1.00 91.14 260 PHE C C 1
ATOM 812 O O . PHE A 1 113 ? -102.305 90.364 152.477 1.00 89.12 260 PHE C O 1
ATOM 820 N N . ASN A 1 114 ? -104.447 89.912 151.963 1.00 104.66 261 ASN C N 1
ATOM 821 C CA . ASN A 1 114 ? -104.107 89.007 150.872 1.00 113.03 261 ASN C CA 1
ATOM 822 C C . ASN A 1 114 ? -104.019 89.731 149.534 1.00 113.18 261 ASN C C 1
ATOM 823 O O . ASN A 1 114 ? -105.038 90.077 148.936 1.00 112.54 261 ASN C O 1
ATOM 828 N N . TYR A 1 115 ? -102.794 89.954 149.070 1.00 115.60 262 TYR C N 1
ATOM 829 C CA . TYR A 1 115 ? -102.565 90.633 147.801 1.00 127.55 262 TYR C CA 1
ATOM 830 C C . TYR A 1 115 ? -102.409 89.637 146.656 1.00 149.24 262 TYR C C 1
ATOM 831 O O . TYR A 1 115 ? -102.403 88.425 146.873 1.00 145.56 262 TYR C O 1
ATOM 840 N N . SER A 1 116 ? -102.281 90.157 145.440 1.00 84.91 263 SER C N 1
ATOM 841 C CA . SER A 1 116 ? -102.158 89.317 144.255 1.00 90.71 263 SER C CA 1
ATOM 842 C C . SER A 1 116 ? -101.465 90.057 143.115 1.00 85.08 263 SER C C 1
ATOM 843 O O . SER A 1 116 ? -101.787 89.855 141.943 1.00 180.77 263 SER C O 1
ATOM 846 N N . SER B 2 7 ? -82.977 98.622 155.671 1.00 127.10 2 SER G N 1
ATOM 847 C CA . SER B 2 7 ? -83.036 98.084 154.317 1.00 145.61 2 SER G CA 1
ATOM 848 C C . SER B 2 7 ? -83.496 96.629 154.318 1.00 142.21 2 SER G C 1
ATOM 849 O O . SER B 2 7 ? -83.122 95.850 155.194 1.00 137.82 2 SER G O 1
ATOM 852 N N . GLN B 2 8 ? -84.307 96.270 153.328 1.00 142.94 3 GLN G N 1
ATOM 853 C CA . GLN B 2 8 ? -84.846 94.919 153.227 1.00 135.16 3 GLN G CA 1
ATOM 854 C C . GLN B 2 8 ? -84.290 94.197 152.006 1.00 136.00 3 GLN G C 1
ATOM 855 O O . GLN B 2 8 ? -84.099 92.979 152.025 1.00 135.66 3 GLN G O 1
ATOM 861 N N . LYS B 2 9 ? -84.034 94.960 150.949 1.00 142.55 4 LYS G N 1
ATOM 862 C CA . LYS B 2 9 ? -83.617 94.403 149.666 1.00 146.55 4 LYS G CA 1
ATOM 863 C C . LYS B 2 9 ? -82.306 93.623 149.750 1.00 143.39 4 LYS G C 1
ATOM 864 O O . LYS B 2 9 ? -82.096 92.675 148.995 1.00 137.96 4 LYS G O 1
ATOM 870 N N . ASN B 2 10 ? -81.436 94.016 150.676 1.00 142.86 5 ASN G N 1
ATOM 871 C CA . ASN B 2 10 ? -80.153 93.341 150.856 1.00 128.55 5 ASN G CA 1
ATOM 872 C C . ASN B 2 10 ? -80.289 91.894 151.335 1.00 110.96 5 ASN G C 1
ATOM 873 O O . ASN B 2 10 ? -79.333 91.120 151.276 1.00 111.75 5 ASN G O 1
ATOM 878 N N . GLY B 2 11 ? -81.479 91.537 151.808 1.00 92.51 6 GLY G N 1
ATOM 879 C CA . GLY B 2 11 ? -81.767 90.171 152.205 1.00 78.87 6 GLY G CA 1
ATOM 880 C C . GLY B 2 11 ? -82.778 89.532 151.272 1.00 87.17 6 GLY G C 1
ATOM 881 O O . GLY B 2 11 ? -82.650 88.359 150.898 1.00 98.87 6 GLY G O 1
ATOM 882 N N . ILE B 2 12 ? -83.785 90.314 150.892 1.00 75.77 7 ILE G N 1
ATOM 883 C CA . ILE B 2 12 ? -84.826 89.844 149.985 1.00 79.19 7 ILE G CA 1
ATOM 884 C C . ILE B 2 12 ? -84.242 89.398 148.647 1.00 91.42 7 ILE G C 1
ATOM 885 O O . ILE B 2 12 ? -84.576 88.324 148.148 1.00 104.01 7 ILE G O 1
ATOM 890 N N . ALA B 2 13 ? -83.363 90.219 148.076 1.00 85.26 8 ALA G N 1
ATOM 891 C CA . ALA B 2 13 ? -82.729 89.886 146.804 1.00 91.80 8 ALA G CA 1
ATOM 892 C C . ALA B 2 13 ? -81.869 88.632 146.929 1.00 86.09 8 ALA G C 1
ATOM 893 O O . ALA B 2 13 ? -81.770 87.839 145.990 1.00 76.54 8 ALA G O 1
ATOM 895 N N . THR B 2 14 ? -81.257 88.457 148.096 1.00 74.69 9 THR G N 1
ATOM 896 C CA . THR B 2 14 ? -80.457 87.272 148.375 1.00 83.54 9 THR G CA 1
ATOM 897 C C . THR B 2 14 ? -81.331 86.023 148.327 1.00 80.31 9 THR G C 1
ATOM 898 O O . THR B 2 14 ? -81.027 85.060 147.613 1.00 83.11 9 THR G O 1
ATOM 902 N N . LEU B 2 15 ? -82.424 86.052 149.084 1.00 64.73 10 LEU G N 1
ATOM 903 C CA . LEU B 2 15 ? -83.355 84.927 149.125 1.00 67.71 10 LEU G CA 1
ATOM 904 C C . LEU B 2 15 ? -83.966 84.635 147.751 1.00 77.27 10 LEU G C 1
ATOM 905 O O . LEU B 2 15 ? -84.188 83.475 147.394 1.00 83.25 10 LEU G O 1
ATOM 910 N N . LEU B 2 16 ? -84.229 85.690 146.984 1.00 72.35 11 LEU G N 1
ATOM 911 C CA . LEU B 2 16 ? -84.776 85.541 145.639 1.00 72.02 11 LEU G CA 1
ATOM 912 C C . LEU B 2 16 ? -83.769 84.878 144.703 1.00 75.50 11 LEU G C 1
ATOM 913 O O . LEU B 2 16 ? -84.135 84.031 143.884 1.00 82.36 11 LEU G O 1
ATOM 918 N N . GLN B 2 17 ? -82.504 85.270 144.827 1.00 74.60 12 GLN G N 1
ATOM 919 C CA . GLN B 2 17 ? -81.432 84.648 144.060 1.00 72.09 12 GLN G CA 1
ATOM 920 C C . GLN B 2 17 ? -81.350 83.163 144.398 1.00 107.18 12 GLN G C 1
ATOM 921 O O . GLN B 2 17 ? -81.221 82.310 143.508 1.00 109.28 12 GLN G O 1
ATOM 927 N N . ALA B 2 18 ? -81.438 82.865 145.692 1.00 64.55 13 ALA G N 1
ATOM 928 C CA . ALA B 2 18 ? -81.460 81.484 146.163 1.00 75.02 13 ALA G CA 1
ATOM 929 C C . ALA B 2 18 ? -82.603 80.702 145.518 1.00 82.52 13 ALA G C 1
ATOM 930 O O . ALA B 2 18 ? -82.415 79.568 145.069 1.00 90.88 13 ALA G O 1
ATOM 932 N N . GLU B 2 19 ? -83.782 81.317 145.468 1.00 80.11 14 GLU G N 1
ATOM 933 C CA . GLU B 2 19 ? -84.942 80.699 144.831 1.00 80.32 14 GLU G CA 1
ATOM 934 C C . GLU B 2 19 ? -84.699 80.443 143.345 1.00 78.27 14 GLU G C 1
ATOM 935 O O . GLU B 2 19 ? -85.136 79.426 142.800 1.00 89.75 14 GLU G O 1
ATOM 941 N N . LYS B 2 20 ? -84.000 81.370 142.697 1.00 70.36 15 LYS G N 1
ATOM 942 C CA . LYS B 2 20 ? -83.675 81.240 141.281 1.00 70.39 15 LYS G CA 1
ATOM 943 C C . LYS B 2 20 ? -82.787 80.021 141.039 1.00 66.58 15 LYS G C 1
ATOM 944 O O . LYS B 2 20 ? -83.094 79.166 140.194 1.00 69.91 15 LYS G O 1
ATOM 950 N N . GLU B 2 21 ? -81.692 79.941 141.792 1.00 64.34 16 GLU G N 1
ATOM 951 C CA . GLU B 2 21 ? -80.788 78.796 141.705 1.00 85.37 16 GLU G CA 1
ATOM 952 C C . GLU B 2 21 ? -81.535 77.491 141.982 1.00 74.42 16 GLU G C 1
ATOM 953 O O . GLU B 2 21 ? -81.318 76.476 141.307 1.00 95.52 16 GLU G O 1
ATOM 959 N N . ALA B 2 22 ? -82.423 77.535 142.971 1.00 61.08 17 ALA G N 1
ATOM 960 C CA . ALA B 2 22 ? -83.276 76.400 143.312 1.00 56.09 17 ALA G CA 1
ATOM 961 C C . ALA B 2 22 ? -84.083 75.923 142.105 1.00 64.45 17 ALA G C 1
ATOM 962 O O . ALA B 2 22 ? -84.100 74.727 141.776 1.00 69.43 17 ALA G O 1
ATOM 964 N N . HIS B 2 23 ? -84.748 76.870 141.448 1.00 63.12 18 HIS G N 1
ATOM 965 C CA . HIS B 2 23 ? -85.556 76.560 140.276 1.00 60.61 18 HIS G CA 1
ATOM 966 C C . HIS B 2 23 ? -84.702 75.968 139.162 1.00 71.18 18 HIS G C 1
ATOM 967 O O . HIS B 2 23 ? -85.148 75.072 138.444 1.00 80.66 18 HIS G O 1
ATOM 974 N N . GLU B 2 24 ? -83.476 76.468 139.022 1.00 80.03 19 GLU G N 1
ATOM 975 C CA . GLU B 2 24 ? -82.551 75.901 138.044 1.00 81.15 19 GLU G CA 1
ATOM 976 C C . GLU B 2 24 ? -82.266 74.431 138.354 1.00 73.35 19 GLU G C 1
ATOM 977 O O . GLU B 2 24 ? -82.329 73.573 137.464 1.00 66.90 19 GLU G O 1
ATOM 983 N N . ILE B 2 25 ? -81.966 74.150 139.620 1.00 56.14 20 ILE G N 1
ATOM 984 C CA . ILE B 2 25 ? -81.744 72.778 140.077 1.00 75.12 20 ILE G CA 1
ATOM 985 C C . ILE B 2 25 ? -82.915 71.861 139.713 1.00 63.13 20 ILE G C 1
ATOM 986 O O . ILE B 2 25 ? -82.731 70.811 139.071 1.00 75.51 20 ILE G O 1
ATOM 991 N N . VAL B 2 26 ? -84.117 72.270 140.116 1.00 53.74 21 VAL G N 1
ATOM 992 C CA . VAL B 2 26 ? -85.326 71.501 139.819 1.00 48.18 21 VAL G CA 1
ATOM 993 C C . VAL B 2 26 ? -85.498 71.281 138.310 1.00 78.23 21 VAL G C 1
ATOM 994 O O . VAL B 2 26 ? -85.891 70.195 137.869 1.00 58.08 21 VAL G O 1
ATOM 998 N N . SER B 2 27 ? -85.182 72.307 137.525 1.00 52.28 22 SER G N 1
ATOM 999 C CA . SER B 2 27 ? -85.253 72.209 136.069 1.00 68.41 22 SER G CA 1
ATOM 1000 C C . SER B 2 27 ? -84.323 71.120 135.539 1.00 54.09 22 SER G C 1
ATOM 1001 O O . SER B 2 27 ? -84.714 70.319 134.680 1.00 79.74 22 SER G O 1
ATOM 1004 N N . LYS B 2 28 ? -83.096 71.095 136.055 1.00 72.80 23 LYS G N 1
ATOM 1005 C CA . LYS B 2 28 ? -82.142 70.050 135.693 1.00 69.32 23 LYS G CA 1
ATOM 1006 C C . LYS B 2 28 ? -82.728 68.676 136.006 1.00 68.45 23 LYS G C 1
ATOM 1007 O O . LYS B 2 28 ? -82.660 67.750 135.184 1.00 71.77 23 LYS G O 1
ATOM 1013 N N . ALA B 2 29 ? -83.312 68.555 137.197 1.00 49.75 24 ALA G N 1
ATOM 1014 C CA . ALA B 2 29 ? -83.961 67.307 137.603 1.00 47.43 24 ALA G CA 1
ATOM 1015 C C . ALA B 2 29 ? -85.043 66.860 136.613 1.00 63.10 24 ALA G C 1
ATOM 1016 O O . ALA B 2 29 ? -85.115 65.685 136.238 1.00 57.22 24 ALA G O 1
ATOM 1018 N N . ARG B 2 30 ? -85.877 67.803 136.189 1.00 47.50 25 ARG G N 1
ATOM 1019 C CA . ARG B 2 30 ? -86.957 67.497 135.255 1.00 50.76 25 ARG G CA 1
ATOM 1020 C C . ARG B 2 30 ? -86.437 67.086 133.874 1.00 52.9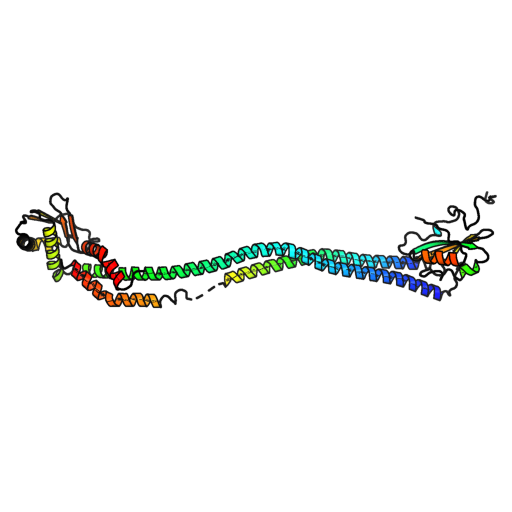4 25 ARG G C 1
ATOM 1021 O O . ARG B 2 30 ? -86.996 66.186 133.233 1.00 66.39 25 ARG G O 1
ATOM 1029 N N . LYS B 2 31 ? -85.368 67.740 133.425 1.00 56.51 26 LYS G N 1
ATOM 1030 C CA . LYS B 2 31 ? -84.691 67.334 132.196 1.00 63.06 26 LYS G CA 1
ATOM 1031 C C . LYS B 2 31 ? -84.237 65.881 132.305 1.00 61.79 26 LYS G C 1
ATOM 1032 O O . LYS B 2 31 ? -84.452 65.071 131.387 1.00 51.36 26 LYS G O 1
ATOM 1038 N N . TYR B 2 32 ? -83.615 65.559 133.439 1.00 57.23 27 TYR G N 1
ATOM 1039 C CA . TYR B 2 32 ? -83.224 64.185 133.739 1.00 49.36 27 TYR G CA 1
ATOM 1040 C C . TYR B 2 32 ? -84.418 63.243 133.603 1.00 61.57 27 TYR G C 1
ATOM 1041 O O . TYR B 2 32 ? -84.309 62.171 133.001 1.00 56.38 27 TYR G O 1
ATOM 1050 N N . ARG B 2 33 ? -85.558 63.655 134.156 1.00 62.62 28 ARG G N 1
ATOM 1051 C CA . ARG B 2 33 ? -86.774 62.846 134.085 1.00 44.97 28 ARG G CA 1
ATOM 1052 C C . ARG B 2 33 ? -87.223 62.568 132.651 1.00 58.28 28 ARG G C 1
ATOM 1053 O O . ARG B 2 33 ? -87.518 61.422 132.305 1.00 50.35 28 ARG G O 1
ATOM 1061 N N . GLN B 2 34 ? -87.282 63.612 131.826 1.00 47.30 29 GLN G N 1
ATOM 1062 C CA . GLN B 2 34 ? -87.649 63.438 130.420 1.00 54.56 29 GLN G CA 1
ATOM 1063 C C . GLN B 2 34 ? -86.709 62.454 129.725 1.00 55.41 29 GLN G C 1
ATOM 1064 O O . GLN B 2 34 ? -87.155 61.512 129.047 1.00 55.80 29 GLN G O 1
ATOM 1070 N N . ASP B 2 35 ? -85.408 62.675 129.909 1.00 55.46 30 ASP G N 1
ATOM 1071 C CA . ASP B 2 35 ? -84.395 61.807 129.312 1.00 62.35 30 ASP G CA 1
ATOM 1072 C C . ASP B 2 35 ? -84.561 60.346 129.727 1.00 55.99 30 ASP G C 1
ATOM 1073 O O . ASP B 2 35 ? -84.396 59.441 128.908 1.00 58.12 30 ASP G O 1
ATOM 1078 N N . LYS B 2 36 ? -84.892 60.120 130.995 1.00 52.71 31 LYS G N 1
ATOM 1079 C CA . LYS B 2 36 ? -85.146 58.764 131.472 1.00 46.40 31 LYS G CA 1
ATOM 1080 C C . LYS B 2 36 ? -86.405 58.177 130.836 1.00 55.61 31 LYS G C 1
ATOM 1081 O O . LYS B 2 36 ? -86.439 56.993 130.488 1.00 50.92 31 LYS G O 1
ATOM 1087 N N . LEU B 2 37 ? -87.433 59.008 130.683 1.00 47.42 32 LEU G N 1
ATOM 1088 C CA . LEU B 2 37 ? -88.685 58.572 130.068 1.00 45.44 32 LEU G CA 1
ATOM 1089 C C . LEU B 2 37 ? -88.481 58.108 128.628 1.00 56.96 32 LEU G C 1
ATOM 1090 O O . LEU B 2 37 ? -89.081 57.120 128.201 1.00 59.33 32 LEU G O 1
ATOM 1095 N N . LYS B 2 38 ? -87.636 58.814 127.882 1.00 47.61 33 LYS G N 1
ATOM 1096 C CA . LYS B 2 38 ? -87.325 58.388 126.517 1.00 54.17 33 LYS G CA 1
ATOM 1097 C C . LYS B 2 38 ? -86.396 57.167 126.508 1.00 48.64 33 LYS G C 1
ATOM 1098 O O . LYS B 2 38 ? -86.536 56.254 125.676 1.00 82.98 33 LYS G O 1
ATOM 1104 N N . GLN B 2 39 ? -85.451 57.158 127.445 1.00 48.53 34 GLN G N 1
ATOM 1105 C CA . GLN B 2 39 ? -84.500 56.059 127.573 1.00 60.86 34 GLN G CA 1
ATOM 1106 C C . GLN B 2 39 ? -85.217 54.741 127.842 1.00 50.04 34 GLN G C 1
ATOM 1107 O O . GLN B 2 39 ? -84.761 53.677 127.420 1.00 48.83 34 GLN G O 1
ATOM 1113 N N . ALA B 2 40 ? -86.342 54.821 128.546 1.00 46.81 35 ALA G N 1
ATOM 1114 C CA . ALA B 2 40 ? -87.168 53.646 128.795 1.00 46.47 35 ALA G CA 1
ATOM 1115 C C . ALA B 2 40 ? -87.584 53.005 127.477 1.00 58.92 35 ALA G C 1
ATOM 1116 O O . ALA B 2 40 ? -87.440 51.798 127.291 1.00 55.42 35 ALA G O 1
ATOM 1118 N N . LYS B 2 41 ? -88.077 53.831 126.559 1.00 56.11 36 LYS G N 1
ATOM 1119 C CA . LYS B 2 41 ? -88.546 53.358 125.262 1.00 47.72 36 LYS G CA 1
ATOM 1120 C C . LYS B 2 41 ? -87.403 52.859 124.378 1.00 70.41 36 LYS G C 1
ATOM 1121 O O . LYS B 2 41 ? -87.525 51.817 123.727 1.00 48.98 36 LYS G O 1
ATOM 1127 N N . THR B 2 42 ? -86.294 53.595 124.356 1.00 71.33 37 THR G N 1
ATOM 1128 C CA . THR B 2 42 ? -85.135 53.176 123.563 1.00 50.82 37 THR G CA 1
ATOM 1129 C C . THR B 2 42 ? -84.584 51.822 124.026 1.00 69.40 37 THR G C 1
ATOM 1130 O O . THR B 2 42 ? -84.447 50.874 123.233 1.00 75.16 37 THR G O 1
ATOM 1134 N N . ASP B 2 43 ? -84.278 51.738 125.316 1.00 50.59 38 ASP G N 1
ATOM 1135 C CA . ASP B 2 43 ? -83.782 50.503 125.913 1.00 62.19 38 ASP G CA 1
ATOM 1136 C C . ASP B 2 43 ? -84.779 49.362 125.745 1.00 55.50 38 ASP G C 1
ATOM 1137 O O . ASP B 2 43 ? -84.386 48.210 125.555 1.00 59.87 38 ASP G O 1
ATOM 1142 N N . ALA B 2 44 ? -86.067 49.690 125.814 1.00 49.56 39 ALA G N 1
ATOM 1143 C CA . ALA B 2 44 ? -87.113 48.704 125.569 1.00 52.05 39 ALA G CA 1
ATOM 1144 C C . ALA B 2 44 ? -86.999 48.149 124.157 1.00 54.36 39 ALA G C 1
ATOM 1145 O O . ALA B 2 44 ? -87.105 46.942 123.951 1.00 57.35 39 ALA G O 1
ATOM 1147 N N . ALA B 2 45 ? -86.782 49.037 123.190 1.00 50.19 40 ALA G N 1
ATOM 1148 C CA . ALA B 2 45 ? -86.612 48.626 121.800 1.00 51.04 40 ALA G CA 1
ATOM 1149 C C . ALA B 2 45 ? -85.429 47.675 121.654 1.00 52.34 40 ALA G C 1
ATOM 1150 O O . ALA B 2 45 ? -85.563 46.582 121.085 1.00 52.96 40 ALA G O 1
ATOM 1152 N N . LYS B 2 46 ? -84.278 48.086 122.186 1.00 53.10 41 LYS G N 1
ATOM 1153 C CA . LYS B 2 46 ? -83.074 47.259 122.110 1.00 55.04 41 LYS G CA 1
ATOM 1154 C C . LYS B 2 46 ? -83.269 45.879 122.745 1.00 55.55 41 LYS G C 1
ATOM 1155 O O . LYS B 2 46 ? -82.868 44.859 122.174 1.00 57.03 41 LYS G O 1
ATOM 1161 N N . GLU B 2 47 ? -83.896 45.852 123.917 1.00 62.82 42 GLU G N 1
ATOM 1162 C CA . GLU B 2 47 ? -84.147 44.596 124.620 1.00 64.72 42 GLU G CA 1
ATOM 1163 C C . GLU B 2 47 ? -85.120 43.690 123.866 1.00 59.08 42 GLU G C 1
ATOM 1164 O O . GLU B 2 47 ? -84.932 42.473 123.819 1.00 58.67 42 GLU G O 1
ATOM 1170 N N . ILE B 2 48 ? -86.153 44.285 123.277 1.00 57.27 43 ILE G N 1
ATOM 1171 C CA . ILE B 2 48 ? -87.110 43.533 122.470 1.00 54.25 43 ILE G CA 1
ATOM 1172 C C . ILE B 2 48 ? -86.419 42.888 121.271 1.00 62.93 43 ILE G C 1
ATOM 1173 O O . ILE B 2 48 ? -86.600 41.695 121.004 1.00 56.52 43 ILE G O 1
ATOM 1178 N N . ASP B 2 49 ? -85.620 43.677 120.557 1.00 55.10 44 ASP G N 1
ATOM 1179 C CA . ASP B 2 49 ? -84.907 43.158 119.392 1.00 69.29 44 ASP G CA 1
ATOM 1180 C C . ASP B 2 49 ? -83.910 42.055 119.746 1.00 67.38 44 ASP G C 1
ATOM 1181 O O . ASP B 2 49 ? -83.876 41.008 119.090 1.00 79.70 44 ASP G O 1
ATOM 1186 N N . SER B 2 50 ? -83.113 42.285 120.785 1.00 62.84 45 SER G N 1
ATOM 1187 C CA . SER B 2 50 ? -82.145 41.286 121.231 1.00 66.70 45 SER G CA 1
ATOM 1188 C C . SER B 2 50 ? -82.839 39.999 121.680 1.00 66.78 45 SER G C 1
ATOM 1189 O O . SER B 2 50 ? -82.349 38.893 121.429 1.00 68.33 45 SER G O 1
ATOM 1192 N N . TYR B 2 51 ? -83.984 40.150 122.339 1.00 63.55 46 TYR G N 1
ATOM 1193 C CA . TYR B 2 51 ? -84.767 39.004 122.779 1.00 62.87 46 TYR G CA 1
ATOM 1194 C C . TYR B 2 51 ? -85.294 38.208 121.589 1.00 63.10 46 TYR G C 1
ATOM 1195 O O . TYR B 2 51 ? -85.208 36.980 121.573 1.00 65.52 46 TYR G O 1
ATOM 1204 N N . LYS B 2 52 ? -85.842 38.912 120.601 1.00 60.93 47 LYS G N 1
ATOM 1205 C CA . LYS B 2 52 ? -86.361 38.271 119.396 1.00 61.11 47 LYS G CA 1
ATOM 1206 C C . LYS B 2 52 ? -85.263 37.497 118.673 1.00 62.98 47 LYS G C 1
ATOM 1207 O O . LYS B 2 52 ? -85.459 36.345 118.272 1.00 64.59 47 LYS G O 1
ATOM 1213 N N . ILE B 2 53 ? -84.108 38.139 118.516 1.00 65.28 48 ILE G N 1
ATOM 1214 C CA . ILE B 2 53 ? -82.944 37.493 117.920 1.00 66.03 48 ILE G CA 1
ATOM 1215 C C . ILE B 2 53 ? -82.568 36.237 118.700 1.00 68.46 48 ILE G C 1
ATOM 1216 O O . ILE B 2 53 ? -82.262 35.199 118.112 1.00 90.96 48 ILE G O 1
ATOM 1221 N N . GLN B 2 54 ? -82.612 36.334 120.026 1.00 112.03 49 GLN G N 1
ATOM 1222 C CA . GLN B 2 54 ? -82.298 35.196 120.886 1.00 72.39 49 GLN G CA 1
ATOM 1223 C C . GLN B 2 54 ? -83.260 34.025 120.685 1.00 73.47 49 GLN G C 1
ATOM 1224 O O . GLN B 2 54 ? -82.837 32.871 120.623 1.00 76.82 49 GLN G O 1
ATOM 1230 N N . LYS B 2 55 ? -84.552 34.324 120.583 1.00 71.11 50 LYS G N 1
ATOM 1231 C CA . LYS B 2 55 ? -85.558 33.284 120.382 1.00 72.41 50 LYS G CA 1
ATOM 1232 C C . LYS B 2 55 ? -85.387 32.615 119.021 1.00 78.75 50 LYS G C 1
ATOM 1233 O O . LYS B 2 55 ? -85.442 31.384 118.910 1.00 94.32 50 LYS G O 1
ATOM 1239 N N . ASP B 2 56 ? -85.178 33.432 117.991 1.00 77.30 51 ASP G N 1
ATOM 1240 C CA . ASP B 2 56 ? -84.936 32.919 116.645 1.00 75.65 51 ASP G CA 1
ATOM 1241 C C . ASP B 2 56 ? -83.712 32.010 116.622 1.00 78.89 51 ASP G C 1
ATOM 1242 O O . ASP B 2 56 ? -83.718 30.956 115.983 1.00 82.90 51 ASP G O 1
ATOM 1247 N N . LYS B 2 57 ? -82.665 32.427 117.328 1.00 77.20 52 LYS G N 1
ATOM 1248 C CA . LYS B 2 57 ? -81.445 31.637 117.440 1.00 83.99 52 LYS G CA 1
ATOM 1249 C C . LYS B 2 57 ? -81.717 30.322 118.162 1.00 91.11 52 LYS G C 1
ATOM 1250 O O . LYS B 2 57 ? -81.152 29.286 117.815 1.00 103.12 52 LYS G O 1
ATOM 1256 N N . GLU B 2 58 ? -82.588 30.373 119.164 1.00 92.99 53 GLU G N 1
ATOM 1257 C CA . GLU B 2 58 ? -82.935 29.189 119.941 1.00 95.65 53 GLU G CA 1
ATOM 1258 C C . GLU B 2 58 ? -83.663 28.158 119.085 1.00 96.19 53 GLU G C 1
ATOM 1259 O O . GLU B 2 58 ? -83.331 26.971 119.115 1.00 109.07 53 GLU G O 1
ATOM 1265 N N . LEU B 2 59 ? -84.651 28.614 118.322 1.00 92.75 54 LEU G N 1
ATOM 1266 C CA . LEU B 2 59 ? -85.405 27.720 117.447 1.00 95.84 54 LEU G CA 1
ATOM 1267 C C . LEU B 2 59 ? -84.522 27.172 116.326 1.00 100.77 54 LEU G C 1
ATOM 1268 O O . LEU B 2 59 ? -84.565 25.978 116.011 1.00 103.92 54 LEU G O 1
ATOM 1273 N N . LYS B 2 60 ? -83.718 28.052 115.736 1.00 106.94 55 LYS G N 1
ATOM 1274 C CA . LYS B 2 60 ? -82.803 27.668 114.666 1.00 107.26 55 LYS G CA 1
ATOM 1275 C C . LYS B 2 60 ? -81.800 26.617 115.132 1.00 112.62 55 LYS G C 1
ATOM 1276 O O . LYS B 2 60 ? -81.509 25.663 114.412 1.00 121.14 55 LYS G O 1
ATOM 1282 N N . GLU B 2 61 ? -81.276 26.796 116.340 1.00 117.31 56 GLU G N 1
ATOM 1283 C CA . GLU B 2 61 ? -80.349 25.829 116.916 1.00 123.51 56 GLU G CA 1
ATOM 1284 C C . GLU B 2 61 ? -81.077 24.559 117.337 1.00 128.27 56 GLU G C 1
ATOM 1285 O O . GLU B 2 61 ? -80.473 23.491 117.430 1.00 131.68 56 GLU G O 1
ATOM 1291 N N . PHE B 2 62 ? -82.376 24.680 117.591 1.00 127.67 57 PHE G N 1
ATOM 1292 C CA . PHE B 2 62 ? -83.191 23.518 117.918 1.00 128.26 57 PHE G CA 1
ATOM 1293 C C . PHE B 2 62 ? -83.443 22.672 116.674 1.00 127.43 57 PHE G C 1
ATOM 1294 O O . PHE B 2 62 ? -83.632 21.459 116.767 1.00 137.01 57 PHE G O 1
ATOM 1302 N N . GLU B 2 63 ? -83.442 23.315 115.510 1.00 120.13 58 GLU G N 1
ATOM 1303 C CA . GLU B 2 63 ? -83.708 22.608 114.259 1.00 114.90 58 GLU G CA 1
ATOM 1304 C C . GLU B 2 63 ? -82.445 22.123 113.545 1.00 119.17 58 GLU G C 1
ATOM 1305 O O . GLU B 2 63 ? -82.465 21.090 112.876 1.00 119.73 58 GLU G O 1
ATOM 1311 N N . GLN B 2 64 ? -81.350 22.864 113.689 1.00 127.26 59 GLN G N 1
ATOM 1312 C CA . GLN B 2 64 ? -80.119 22.544 112.969 1.00 147.65 59 GLN G CA 1
ATOM 1313 C C . GLN B 2 64 ? -79.372 21.357 113.573 1.00 175.78 59 GLN G C 1
ATOM 1314 O O . GLN B 2 64 ? -78.525 20.750 112.918 1.00 172.00 59 GLN G O 1
ATOM 1320 N N . LYS B 2 65 ? -79.686 21.031 114.822 1.00 95.20 60 LYS G N 1
ATOM 1321 C CA . LYS B 2 65 ? -79.028 19.923 115.505 1.00 107.56 60 LYS G CA 1
ATOM 1322 C C . LYS B 2 65 ? -79.997 18.773 115.764 1.00 96.53 60 LYS G C 1
ATOM 1323 O O . LYS B 2 65 ? -79.643 17.604 115.610 1.00 222.28 60 LYS G O 1
ATOM 1329 N N . ASN B 2 66 ? -81.220 19.113 116.156 1.00 166.60 61 ASN G N 1
ATOM 1330 C CA . ASN B 2 66 ? -82.239 18.108 116.433 1.00 146.05 61 ASN G CA 1
ATOM 1331 C C . ASN B 2 66 ? -83.266 18.008 115.310 1.00 129.72 61 ASN G C 1
ATOM 1332 O O . ASN B 2 66 ? -82.974 17.490 114.232 1.00 121.11 61 ASN G O 1
ATOM 1337 N N . LYS B 2 76 ? -77.055 6.292 111.320 1.00 140.68 71 LYS G N 1
ATOM 1338 C CA . LYS B 2 76 ? -77.006 4.845 111.496 1.00 139.89 71 LYS G CA 1
ATOM 1339 C C . LYS B 2 76 ? -78.394 4.271 111.751 1.00 140.29 71 LYS G C 1
ATOM 1340 O O . LYS B 2 76 ? -78.568 3.387 112.591 1.00 135.62 71 LYS G O 1
ATOM 1346 N N . ALA B 2 77 ? -79.381 4.780 111.021 1.00 147.19 72 ALA G N 1
ATOM 1347 C CA . ALA B 2 77 ? -80.755 4.311 111.155 1.00 152.09 72 ALA G CA 1
ATOM 1348 C C . ALA B 2 77 ? -80.955 2.988 110.424 1.00 156.82 72 ALA G C 1
ATOM 1349 O O . ALA B 2 77 ? -81.959 2.303 110.622 1.00 144.29 72 ALA G O 1
ATOM 1351 N N . GLU B 2 78 ? -79.993 2.635 109.578 1.00 169.54 73 GLU G N 1
ATOM 1352 C CA . GLU B 2 78 ? -80.057 1.394 108.817 1.00 172.27 73 GLU G CA 1
ATOM 1353 C C . GLU B 2 78 ? -79.016 0.394 109.308 1.00 169.71 73 GLU G C 1
ATOM 1354 O O . GLU B 2 78 ? -78.568 -0.469 108.554 1.00 168.57 73 GLU G O 1
ATOM 1360 N N . ALA B 2 79 ? -78.637 0.515 110.576 1.00 168.99 74 ALA G N 1
ATOM 1361 C CA . ALA B 2 79 ? -77.621 -0.356 111.158 1.00 168.38 74 ALA G CA 1
ATOM 1362 C C . ALA B 2 79 ? -78.243 -1.499 111.954 1.00 166.54 74 ALA G C 1
ATOM 1363 O O . ALA B 2 79 ? -77.680 -2.591 112.030 1.00 170.25 74 ALA G O 1
ATOM 1365 N N . GLY B 2 80 ? -79.405 -1.244 112.547 1.00 158.53 75 GLY G N 1
ATOM 1366 C CA . GLY B 2 80 ? -80.090 -2.246 113.342 1.00 155.24 75 GLY G CA 1
ATOM 1367 C C . GLY B 2 80 ? -81.097 -3.045 112.537 1.00 154.96 75 GLY G C 1
ATOM 1368 O O . GLY B 2 80 ? -82.079 -3.550 113.080 1.00 155.45 75 GLY G O 1
ATOM 1369 N N . VAL B 2 81 ? -80.853 -3.155 111.234 1.00 152.53 76 VAL G N 1
ATOM 1370 C CA . VAL B 2 81 ? -81.748 -3.881 110.339 1.00 139.74 76 VAL G CA 1
ATOM 1371 C C . VAL B 2 81 ? -80.957 -4.850 109.459 1.00 145.21 76 VAL G C 1
ATOM 1372 O O . VAL B 2 81 ? -81.445 -5.926 109.107 1.00 148.50 76 VAL G O 1
ATOM 1376 N N . GLN B 2 82 ? -79.725 -4.469 109.129 1.00 148.39 77 GLN G N 1
ATOM 1377 C CA . GLN B 2 82 ? -78.849 -5.292 108.297 1.00 151.53 77 GLN G CA 1
ATOM 1378 C C . GLN B 2 82 ? -78.638 -6.688 108.879 1.00 157.99 77 GLN G C 1
ATOM 1379 O O . GLN B 2 82 ? -78.453 -7.657 108.141 1.00 161.88 77 GLN G O 1
ATOM 1385 N N . GLY B 2 83 ? -78.666 -6.782 110.205 1.00 158.02 78 GLY G N 1
ATOM 1386 C CA . GLY B 2 83 ? -78.536 -8.057 110.884 1.00 161.86 78 GLY G CA 1
ATOM 1387 C C . GLY B 2 83 ? -79.704 -8.976 110.581 1.00 162.31 78 GLY G C 1
ATOM 1388 O O . GLY B 2 83 ? -79.570 -10.199 110.614 1.00 161.55 78 GLY G O 1
ATOM 1389 N N . GLU B 2 84 ? -80.854 -8.380 110.282 1.00 165.06 79 GLU G N 1
ATOM 1390 C CA . GLU B 2 84 ? -82.041 -9.145 109.920 1.00 164.10 79 GLU G CA 1
ATOM 1391 C C . GLU B 2 84 ? -82.068 -9.440 108.425 1.00 157.80 79 GLU G C 1
ATOM 1392 O O . GLU B 2 84 ? -82.561 -10.4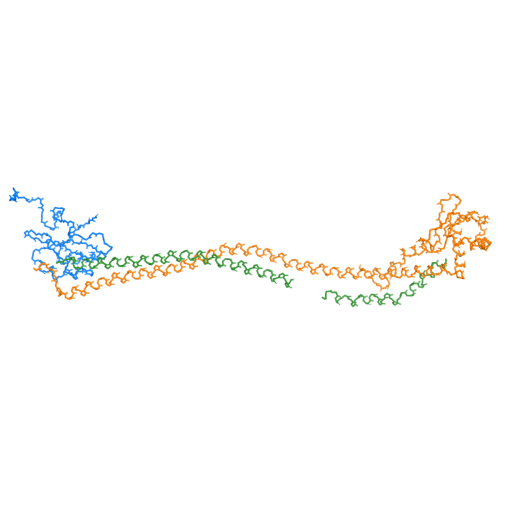84 108.001 1.00 160.58 79 GLU G O 1
ATOM 1398 N N . LEU B 2 85 ? -81.536 -8.515 107.630 1.00 146.80 80 LEU G N 1
ATOM 1399 C CA . LEU B 2 85 ? -81.457 -8.702 106.186 1.00 138.15 80 LEU G CA 1
ATOM 1400 C C . LEU B 2 85 ? -80.513 -9.850 105.846 1.00 141.36 80 LEU G C 1
ATOM 1401 O O . LEU B 2 85 ? -80.803 -10.672 104.973 1.00 145.50 80 LEU G O 1
ATOM 1406 N N . ALA B 2 86 ? -79.384 -9.902 106.547 1.00 137.90 81 ALA G N 1
ATOM 1407 C CA . ALA B 2 86 ? -78.417 -10.977 106.367 1.00 144.77 81 ALA G CA 1
ATOM 1408 C C . ALA B 2 86 ? -79.019 -12.315 106.783 1.00 144.28 81 ALA G C 1
ATOM 1409 O O . ALA B 2 86 ? -78.698 -13.357 106.210 1.00 143.06 81 ALA G O 1
ATOM 1411 N N . GLU B 2 87 ? -79.894 -12.276 107.783 1.00 142.50 82 GLU G N 1
ATOM 1412 C CA . GLU B 2 87 ? -80.582 -13.474 108.247 1.00 144.94 82 GLU G CA 1
ATOM 1413 C C . GLU B 2 87 ? -81.580 -13.957 107.201 1.00 144.75 82 GLU G C 1
ATOM 1414 O O . GLU B 2 87 ? -81.685 -15.155 106.938 1.00 153.80 82 GLU G O 1
ATOM 1420 N N . ILE B 2 88 ? -82.309 -13.014 106.610 1.00 131.89 83 ILE G N 1
ATOM 1421 C CA . ILE B 2 88 ? -83.246 -13.325 105.537 1.00 126.28 83 ILE G CA 1
ATOM 1422 C C . ILE B 2 88 ? -82.512 -13.955 104.360 1.00 128.82 83 ILE G C 1
ATOM 1423 O O . ILE B 2 88 ? -82.940 -14.979 103.823 1.00 133.07 83 ILE G O 1
ATOM 1428 N N . LYS B 2 89 ? -81.396 -13.344 103.974 1.00 131.98 84 LYS G N 1
ATOM 1429 C CA . LYS B 2 89 ? -80.585 -13.853 102.873 1.00 134.02 84 LYS G CA 1
ATOM 1430 C C . LYS B 2 89 ? -80.004 -15.230 103.190 1.00 129.26 84 LYS G C 1
ATOM 1431 O O . LYS B 2 89 ? -79.872 -16.073 102.304 1.00 134.35 84 LYS G O 1
ATOM 1437 N N . LYS B 2 90 ? -79.666 -15.456 104.455 1.00 119.83 85 LYS G N 1
ATOM 1438 C CA . LYS B 2 90 ? -79.130 -16.745 104.884 1.00 124.47 85 LYS G CA 1
ATOM 1439 C C . LYS B 2 90 ? -80.184 -17.845 104.787 1.00 126.69 85 LYS G C 1
ATOM 1440 O O . LYS B 2 90 ? -79.957 -18.884 104.159 1.00 129.56 85 LYS G O 1
ATOM 1446 N N . ILE B 2 91 ? -81.333 -17.608 105.417 1.00 129.33 86 ILE G N 1
ATOM 1447 C CA . ILE B 2 91 ? -82.449 -18.550 105.386 1.00 135.68 86 ILE G CA 1
ATOM 1448 C C . ILE B 2 91 ? -82.874 -18.836 103.948 1.00 139.27 86 ILE G C 1
ATOM 1449 O O . ILE B 2 91 ? -83.212 -19.969 103.602 1.00 142.58 86 ILE G O 1
ATOM 1454 N N . ALA B 2 92 ? -82.841 -17.803 103.113 1.00 139.91 87 ALA G N 1
ATOM 1455 C CA . ALA B 2 92 ? -83.184 -17.947 101.703 1.00 137.17 87 ALA G CA 1
ATOM 1456 C C . ALA B 2 92 ? -82.185 -18.836 100.971 1.00 149.08 87 ALA G C 1
ATOM 1457 O O . ALA B 2 92 ? -82.559 -19.851 100.385 1.00 157.92 87 ALA G O 1
ATOM 1459 N N . GLU B 2 93 ? -80.913 -18.450 101.014 1.00 149.55 88 GLU G N 1
ATOM 1460 C CA . GLU B 2 93 ? -79.863 -19.155 100.283 1.00 148.43 88 GLU G CA 1
ATOM 1461 C C . GLU B 2 93 ? -79.640 -20.585 100.771 1.00 148.45 88 GLU G C 1
ATOM 1462 O O . GLU B 2 93 ? -79.123 -21.422 100.029 1.00 154.43 88 GLU G O 1
ATOM 1468 N N . LYS B 2 94 ? -80.023 -20.865 102.013 1.00 144.57 89 LYS G N 1
ATOM 1469 C CA . LYS B 2 94 ? -79.871 -22.209 102.562 1.00 142.47 89 LYS G CA 1
ATOM 1470 C C . LYS B 2 94 ? -80.755 -23.221 101.836 1.00 139.32 89 LYS G C 1
ATOM 1471 O O . LYS B 2 94 ? -80.282 -24.266 101.389 1.00 133.88 89 LYS G O 1
ATOM 1477 N N . LYS B 2 95 ? -82.041 -22.903 101.722 1.00 140.74 90 LYS G N 1
ATOM 1478 C CA . LYS B 2 95 ? -83.001 -23.804 101.093 1.00 138.95 90 LYS G CA 1
ATOM 1479 C C . LYS B 2 95 ? -83.310 -23.388 99.658 1.00 129.76 90 LYS G C 1
ATOM 1480 O O . LYS B 2 95 ? -84.303 -23.823 99.079 1.00 129.39 90 LYS G O 1
ATOM 1486 N N . LYS B 2 96 ? -82.450 -22.550 99.089 1.00 122.10 91 LYS G N 1
ATOM 1487 C CA . LYS B 2 96 ? -82.654 -22.025 97.742 1.00 115.03 91 LYS G CA 1
ATOM 1488 C C . LYS B 2 96 ? -82.495 -23.091 96.660 1.00 120.23 91 LYS G C 1
ATOM 1489 O O . LYS B 2 96 ? -83.412 -23.329 95.870 1.00 125.71 91 LYS G O 1
ATOM 1495 N N . ASP B 2 97 ? -81.328 -23.728 96.634 1.00 121.57 92 ASP G N 1
ATOM 1496 C CA . ASP B 2 97 ? -81.009 -24.726 95.617 1.00 120.82 92 ASP G CA 1
ATOM 1497 C C . ASP B 2 97 ? -81.986 -25.897 95.637 1.00 112.71 92 ASP G C 1
ATOM 1498 O O . ASP B 2 97 ? -82.315 -26.458 94.592 1.00 108.77 92 ASP G O 1
ATOM 1503 N N . ASP B 2 98 ? -82.444 -26.259 96.831 1.00 111.22 93 ASP G N 1
ATOM 1504 C CA . ASP B 2 98 ? -83.404 -27.344 96.988 1.00 117.07 93 ASP G CA 1
ATOM 1505 C C . ASP B 2 98 ? -84.735 -26.974 96.344 1.00 113.12 93 ASP G C 1
ATOM 1506 O O . ASP B 2 98 ? -85.294 -27.747 95.563 1.00 122.54 93 ASP G O 1
ATOM 1511 N N . VAL B 2 99 ? -85.231 -25.786 96.677 1.00 103.58 94 VAL G N 1
ATOM 1512 C CA . VAL B 2 99 ? -86.481 -25.283 96.118 1.00 100.84 94 VAL G CA 1
ATOM 1513 C C . VAL B 2 99 ? -86.415 -25.194 94.598 1.00 105.24 94 VAL G C 1
ATOM 1514 O O . VAL B 2 99 ? -87.328 -25.644 93.907 1.00 113.39 94 VAL G O 1
ATOM 1518 N N . VAL B 2 100 ? -85.330 -24.619 94.084 1.00 99.14 95 VAL G N 1
ATOM 1519 C CA . VAL B 2 100 ? -85.128 -24.524 92.642 1.00 95.06 95 VAL G CA 1
ATOM 1520 C C . VAL B 2 100 ? -85.126 -25.912 92.001 1.00 101.48 95 VAL G C 1
ATOM 1521 O O . VAL B 2 100 ? -85.751 -26.130 90.960 1.00 99.91 95 VAL G O 1
ATOM 1525 N N . LYS B 2 101 ? -84.436 -26.849 92.644 1.00 107.80 96 LYS G N 1
ATOM 1526 C CA . LYS B 2 101 ? -84.344 -28.220 92.152 1.00 108.66 96 LYS G CA 1
ATOM 1527 C C . LYS B 2 101 ? -85.717 -28.883 92.072 1.00 106.36 96 LYS G C 1
ATOM 1528 O O . LYS B 2 101 ? -86.021 -29.581 91.105 1.00 105.81 96 LYS G O 1
ATOM 1534 N N . ILE B 2 102 ? -86.543 -28.659 93.090 1.00 105.35 97 ILE G N 1
ATOM 1535 C CA . ILE B 2 102 ? -87.895 -29.212 93.110 1.00 99.33 97 ILE G CA 1
ATOM 1536 C C . ILE B 2 102 ? -88.769 -28.564 92.037 1.00 100.43 97 ILE G C 1
ATOM 1537 O O . ILE B 2 102 ? -89.552 -29.241 91.368 1.00 98.79 97 ILE G O 1
ATOM 1542 N N . LEU B 2 103 ? -88.621 -27.253 91.871 1.00 99.96 98 LEU G N 1
ATOM 1543 C CA . LEU B 2 103 ? -89.390 -26.508 90.878 1.00 86.04 98 LEU G CA 1
ATOM 1544 C C . LEU B 2 103 ? -89.081 -26.967 89.457 1.00 80.68 98 LEU G C 1
ATOM 1545 O O . LEU B 2 103 ? -89.987 -27.127 88.639 1.00 73.45 98 LEU G O 1
ATOM 1550 N N . ILE B 2 104 ? -87.800 -27.173 89.167 1.00 89.75 99 ILE G N 1
ATOM 1551 C CA . ILE B 2 104 ? -87.379 -27.634 87.847 1.00 91.61 99 ILE G CA 1
ATOM 1552 C C . ILE B 2 104 ? -87.940 -29.019 87.533 1.00 96.24 99 ILE G C 1
ATOM 1553 O O . ILE B 2 104 ? -88.474 -29.251 86.448 1.00 94.96 99 ILE G O 1
ATOM 1558 N N . GLU B 2 105 ? -87.831 -29.931 88.495 1.00 105.78 100 GLU G N 1
ATOM 1559 C CA . GLU B 2 105 ? -88.283 -31.307 88.306 1.00 120.21 100 GLU G CA 1
ATOM 1560 C C . GLU B 2 105 ? -89.802 -31.452 88.386 1.00 120.65 100 GLU G C 1
ATOM 1561 O O . GLU B 2 105 ? -90.333 -32.554 88.257 1.00 131.73 100 GLU G O 1
ATOM 1567 N N . THR B 2 106 ? -90.496 -30.340 88.600 1.00 107.96 101 THR G N 1
ATOM 1568 C CA . THR B 2 106 ? -91.953 -30.346 88.640 1.00 95.91 101 THR G CA 1
ATOM 1569 C C . THR B 2 106 ? -92.513 -29.900 87.292 1.00 102.86 101 THR G C 1
ATOM 1570 O O . THR B 2 106 ? -93.568 -30.364 86.858 1.00 110.23 101 THR G O 1
ATOM 1574 N N . VAL B 2 107 ? -91.788 -29.004 86.631 1.00 91.36 102 VAL G N 1
ATOM 1575 C CA . VAL B 2 107 ? -92.190 -28.491 85.327 1.00 80.44 102 VAL G CA 1
ATOM 1576 C C . VAL B 2 107 ? -91.885 -29.489 84.211 1.00 86.10 102 VAL G C 1
ATOM 1577 O O . VAL B 2 107 ? -92.717 -29.729 83.335 1.00 91.99 102 VAL G O 1
ATOM 1581 N N . ILE B 2 108 ? -90.693 -30.076 84.256 1.00 89.86 103 ILE G N 1
ATOM 1582 C CA . ILE B 2 108 ? -90.246 -30.984 83.204 1.00 90.38 103 ILE G CA 1
ATOM 1583 C C . ILE B 2 108 ? -90.837 -32.387 83.340 1.00 96.72 103 ILE G C 1
ATOM 1584 O O . ILE B 2 108 ? -90.852 -33.155 82.378 1.00 88.33 103 ILE G O 1
ATOM 1589 N N . LYS B 2 109 ? -91.324 -32.718 84.532 1.00 113.22 104 LYS G N 1
ATOM 1590 C CA . LYS B 2 109 ? -91.901 -34.036 84.779 1.00 130.22 104 LYS G CA 1
ATOM 1591 C C . LYS B 2 109 ? -93.414 -33.958 84.968 1.00 139.06 104 LYS G C 1
ATOM 1592 O O . LYS B 2 109 ? -93.892 -33.576 86.036 1.00 140.74 104 LYS G O 1
ATOM 1598 N N . PRO B 2 110 ? -94.172 -34.325 83.924 1.00 148.07 105 PRO G N 1
ATOM 1599 C CA . PRO B 2 110 ? -95.637 -34.285 83.966 1.00 86.92 105 PRO G CA 1
ATOM 1600 C C . PRO B 2 110 ? -96.210 -35.392 84.845 1.00 85.50 105 PRO G C 1
ATOM 1601 O O . PRO B 2 110 ? -97.428 -35.442 85.025 1.00 76.60 105 PRO G O 1
ATOM 1605 N N . SER C 3 2 ? -82.063 104.854 162.259 1.00 132.69 2 SER E N 1
ATOM 1606 C CA . SER C 3 2 ? -80.977 104.098 161.646 1.00 138.41 2 SER E CA 1
ATOM 1607 C C . SER C 3 2 ? -81.451 103.368 160.394 1.00 133.61 2 SER E C 1
ATOM 1608 O O . SER C 3 2 ? -80.651 102.761 159.680 1.00 130.58 2 SER E O 1
ATOM 1611 N N . SER C 3 3 ? -82.757 103.433 160.142 1.00 133.67 3 SER E N 1
ATOM 1612 C CA . SER C 3 3 ? -83.377 102.799 158.978 1.00 129.33 3 SER E CA 1
ATOM 1613 C C . SER C 3 3 ? -83.081 101.301 158.900 1.00 121.61 3 SER E C 1
ATOM 1614 O O . SER C 3 3 ? -82.957 100.737 157.813 1.00 123.96 3 SER E O 1
ATOM 1617 N N . ALA C 3 4 ? -82.968 100.666 160.062 1.00 107.73 4 ALA E N 1
ATOM 1618 C CA . ALA C 3 4 ? -82.703 99.235 160.139 1.00 96.75 4 ALA E CA 1
ATOM 1619 C C . ALA C 3 4 ? -83.235 98.669 161.449 1.00 97.86 4 ALA E C 1
ATOM 1620 O O . ALA C 3 4 ? -82.572 98.741 162.484 1.00 109.41 4 ALA E O 1
ATOM 1622 N N . ILE C 3 5 ? -84.437 98.108 161.397 1.00 80.34 5 ILE E N 1
ATOM 1623 C CA . ILE C 3 5 ? -85.093 97.586 162.589 1.00 61.89 5 ILE E CA 1
ATOM 1624 C C . ILE C 3 5 ? -84.732 96.124 162.832 1.00 66.22 5 ILE E C 1
ATOM 1625 O O . ILE C 3 5 ? -85.187 95.235 162.112 1.00 66.12 5 ILE E O 1
ATOM 1630 N N . THR C 3 6 ? -83.917 95.883 163.854 1.00 72.94 6 THR E N 1
ATOM 1631 C CA . THR C 3 6 ? -83.489 94.531 164.191 1.00 72.77 6 THR E CA 1
ATOM 1632 C C . THR C 3 6 ? -82.960 94.452 165.619 1.00 75.08 6 THR E C 1
ATOM 1633 O O . THR C 3 6 ? -82.590 95.464 166.212 1.00 75.34 6 THR E O 1
ATOM 1637 N N . ALA C 3 7 ? -82.930 93.240 166.165 1.00 77.44 7 ALA E N 1
ATOM 1638 C CA . ALA C 3 7 ? -82.394 93.006 167.500 1.00 65.91 7 ALA E CA 1
ATOM 1639 C C . ALA C 3 7 ? -81.110 92.193 167.410 1.00 92.45 7 ALA E C 1
ATOM 1640 O O . ALA C 3 7 ? -80.555 91.770 168.424 1.00 70.74 7 ALA E O 1
ATOM 1642 N N . LEU C 3 8 ? -80.643 91.981 166.184 1.00 87.41 8 LEU E N 1
ATOM 1643 C CA . LEU C 3 8 ? -79.444 91.191 165.940 1.00 84.71 8 LEU E CA 1
ATOM 1644 C C . LEU C 3 8 ? -78.298 92.070 165.453 1.00 84.33 8 LEU E C 1
ATOM 1645 O O . LEU C 3 8 ? -78.516 93.169 164.943 1.00 73.04 8 LEU E O 1
ATOM 1650 N N . THR C 3 9 ? -77.077 91.573 165.615 1.00 72.31 9 THR E N 1
ATOM 1651 C CA . THR C 3 9 ? -75.897 92.240 165.087 1.00 73.38 9 THR E CA 1
ATOM 1652 C C . THR C 3 9 ? -75.816 91.966 163.588 1.00 71.81 9 THR E C 1
ATOM 1653 O O . THR C 3 9 ? -76.316 90.941 163.123 1.00 70.87 9 THR E O 1
ATOM 1657 N N . PRO C 3 10 ? -75.197 92.884 162.824 1.00 88.25 10 PRO E N 1
ATOM 1658 C CA . PRO C 3 10 ? -75.051 92.748 161.368 1.00 77.25 10 PRO E CA 1
ATOM 1659 C C . PRO C 3 10 ? -74.482 91.401 160.909 1.00 81.01 10 PRO E C 1
ATOM 1660 O O . PRO C 3 10 ? -74.735 90.998 159.774 1.00 76.27 10 PRO E O 1
A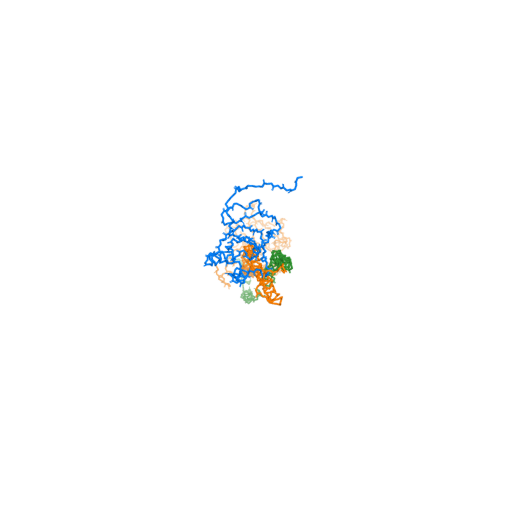TOM 1664 N N . ASN C 3 11 ? -73.727 90.723 161.767 1.00 86.51 11 ASN E N 1
ATOM 1665 C CA . ASN C 3 11 ? -73.242 89.385 161.447 1.00 85.17 11 ASN E CA 1
ATOM 1666 C C . ASN C 3 11 ? -74.292 88.311 161.718 1.00 83.64 11 ASN E C 1
ATOM 1667 O O . ASN C 3 11 ? -74.368 87.311 161.003 1.00 80.34 11 ASN E O 1
ATOM 1672 N N . GLN C 3 12 ? -75.102 88.528 162.750 1.00 74.40 12 GLN E N 1
ATOM 1673 C CA . GLN C 3 12 ? -76.163 87.589 163.102 1.00 73.46 12 GLN E CA 1
ATOM 1674 C C . GLN C 3 12 ? -77.253 87.532 162.033 1.00 69.97 12 GLN E C 1
ATOM 1675 O O . GLN C 3 12 ? -77.745 86.452 161.699 1.00 69.97 12 GLN E O 1
ATOM 1681 N N . VAL C 3 13 ? -77.626 88.691 161.497 1.00 67.83 13 VAL E N 1
ATOM 1682 C CA . VAL C 3 13 ? -78.618 88.741 160.426 1.00 73.07 13 VAL E CA 1
ATOM 1683 C C . VAL C 3 13 ? -78.072 88.080 159.163 1.00 71.52 13 VAL E C 1
ATOM 1684 O O . VAL C 3 13 ? -78.824 87.495 158.381 1.00 76.08 13 VAL E O 1
ATOM 1688 N N . ASN C 3 14 ? -76.758 88.161 158.981 1.00 74.04 14 ASN E N 1
ATOM 1689 C CA . ASN C 3 14 ? -76.103 87.523 157.851 1.00 73.93 14 ASN E CA 1
ATOM 1690 C C . ASN C 3 14 ? -76.145 86.009 158.011 1.00 68.12 14 ASN E C 1
ATOM 1691 O O . ASN C 3 14 ? -76.443 85.281 157.062 1.00 66.93 14 ASN E O 1
ATOM 1696 N N . ASP C 3 15 ? -75.856 85.546 159.224 1.00 70.39 15 ASP E N 1
ATOM 1697 C CA . ASP C 3 15 ? -75.928 84.125 159.546 1.00 122.49 15 ASP E CA 1
ATOM 1698 C C . ASP C 3 15 ? -77.340 83.587 159.344 1.00 106.82 15 ASP E C 1
ATOM 1699 O O . ASP C 3 15 ? -77.525 82.478 158.840 1.00 107.65 15 ASP E O 1
ATOM 1704 N N . GLU C 3 16 ? -78.333 84.378 159.739 1.00 94.16 16 GLU E N 1
ATOM 1705 C CA . GLU C 3 16 ? -79.728 83.979 159.584 1.00 87.42 16 GLU E CA 1
ATOM 1706 C C . GLU C 3 16 ? -80.150 83.925 158.117 1.00 81.23 16 GLU E C 1
ATOM 1707 O O . GLU C 3 16 ? -80.827 82.984 157.698 1.00 83.92 16 GLU E O 1
ATOM 1713 N N . LEU C 3 17 ? -79.752 84.932 157.344 1.00 69.29 17 LEU E N 1
ATOM 1714 C CA . LEU C 3 17 ? -80.024 84.940 155.908 1.00 69.17 17 LEU E CA 1
ATOM 1715 C C . LEU C 3 17 ? -79.407 83.717 155.238 1.00 75.50 17 LEU E C 1
ATOM 1716 O O . LEU C 3 17 ? -80.063 83.026 154.450 1.00 77.20 17 LEU E O 1
ATOM 1721 N N . ASN C 3 18 ? -78.143 83.455 155.563 1.00 76.40 18 ASN E N 1
ATOM 1722 C CA . ASN C 3 18 ? -77.445 82.280 155.053 1.00 78.29 18 ASN E CA 1
ATOM 1723 C C . ASN C 3 18 ? -78.161 80.991 155.438 1.00 71.04 18 ASN E C 1
ATOM 1724 O O . ASN C 3 18 ? -78.227 80.046 154.651 1.00 74.13 18 ASN E O 1
ATOM 1729 N N . LYS C 3 19 ? -78.706 80.967 156.650 1.00 75.76 19 LYS E N 1
ATOM 1730 C CA . LYS C 3 19 ? -79.460 79.817 157.134 1.00 77.68 19 LYS E CA 1
ATOM 1731 C C . LYS C 3 19 ? -80.721 79.596 156.298 1.00 73.93 19 LYS E C 1
ATOM 1732 O O . LYS C 3 19 ? -81.028 78.468 155.902 1.00 72.53 19 LYS E O 1
ATOM 1738 N N . MET C 3 20 ? -81.441 80.680 156.024 1.00 63.17 20 MET E N 1
ATOM 1739 C CA . MET C 3 20 ? -82.672 80.606 155.241 1.00 65.20 20 MET E CA 1
ATOM 1740 C C . MET C 3 20 ? -82.417 80.167 153.797 1.00 75.79 20 MET E C 1
ATOM 1741 O O . MET C 3 20 ? -83.106 79.282 153.275 1.00 90.56 20 MET E O 1
ATOM 1746 N N . GLN C 3 21 ? -81.428 80.780 153.152 1.00 73.61 21 GLN E N 1
ATOM 1747 C CA . GLN C 3 21 ? -81.098 80.404 151.779 1.00 81.51 21 GLN E CA 1
ATOM 1748 C C . GLN C 3 21 ? -80.543 78.980 151.715 1.00 82.52 21 GLN E C 1
ATOM 1749 O O . GLN C 3 21 ? -80.702 78.287 150.706 1.00 83.74 21 GLN E O 1
ATOM 1755 N N . ALA C 3 22 ? -79.903 78.546 152.798 1.00 75.67 22 ALA E N 1
ATOM 1756 C CA . ALA C 3 22 ? -79.454 77.163 152.908 1.00 79.51 22 ALA E CA 1
ATOM 1757 C C . ALA C 3 22 ? -80.658 76.231 152.974 1.00 61.26 22 ALA E C 1
ATOM 1758 O O . ALA C 3 22 ? -80.654 75.155 152.374 1.00 82.26 22 ALA E O 1
ATOM 1760 N N . PHE C 3 23 ? -81.684 76.654 153.707 1.00 66.09 23 PHE E N 1
ATOM 1761 C CA . PHE C 3 23 ? -82.937 75.909 153.786 1.00 69.85 23 PHE E CA 1
ATOM 1762 C C . PHE C 3 23 ? -83.564 75.756 152.402 1.00 71.80 23 PHE E C 1
ATOM 1763 O O . PHE C 3 23 ? -83.945 74.653 151.999 1.00 57.34 23 PHE E O 1
ATOM 1771 N N . ILE C 3 24 ? -83.662 76.868 151.677 1.00 65.06 24 ILE E N 1
ATOM 1772 C CA . ILE C 3 24 ? -84.217 76.855 150.324 1.00 61.82 24 ILE E CA 1
ATOM 1773 C C . ILE C 3 24 ? -83.435 75.931 149.388 1.00 74.32 24 ILE E C 1
ATOM 1774 O O . ILE C 3 24 ? -84.015 75.065 148.720 1.00 74.11 24 ILE E O 1
ATOM 1779 N N . ARG C 3 25 ? -82.118 76.121 149.352 1.00 79.89 25 ARG E N 1
ATOM 1780 C CA . ARG C 3 25 ? -81.239 75.318 148.507 1.00 77.03 25 ARG E CA 1
ATOM 1781 C C . ARG C 3 25 ? -81.383 73.829 148.811 1.00 57.23 25 ARG E C 1
ATOM 1782 O O . ARG C 3 25 ? -81.510 73.006 147.902 1.00 57.52 25 ARG E O 1
ATOM 1790 N N . LYS C 3 26 ? -81.367 73.494 150.098 1.00 58.93 26 LYS E N 1
ATOM 1791 C CA . LYS C 3 26 ? -81.490 72.109 150.539 1.00 68.81 26 LYS E CA 1
ATOM 1792 C C . LYS C 3 26 ? -82.831 71.510 150.124 1.00 65.82 26 LYS E C 1
ATOM 1793 O O . LYS C 3 26 ? -82.897 70.361 149.678 1.00 73.27 26 LYS E O 1
ATOM 1799 N N . GLU C 3 27 ? -83.896 72.295 150.273 1.00 64.20 27 GLU E N 1
ATOM 1800 C CA . GLU C 3 27 ? -85.228 71.873 149.851 1.00 65.88 27 GLU E CA 1
ATOM 1801 C C . GLU C 3 27 ? -85.239 71.546 148.361 1.00 61.08 27 GLU E C 1
ATOM 1802 O O . GLU C 3 27 ? -85.763 70.508 147.944 1.00 58.28 27 GLU E O 1
ATOM 1808 N N . ALA C 3 28 ? -84.646 72.433 147.567 1.00 60.97 28 ALA E N 1
ATOM 1809 C CA . ALA C 3 28 ? -84.555 72.228 146.125 1.00 66.87 28 ALA E CA 1
ATOM 1810 C C . ALA C 3 28 ? -83.785 70.957 145.782 1.00 72.18 28 ALA E C 1
ATOM 1811 O O . ALA C 3 28 ? -84.197 70.188 144.911 1.00 77.03 28 ALA E O 1
ATOM 1813 N N . GLU C 3 29 ? -82.667 70.742 146.469 1.00 70.84 29 GLU E N 1
ATOM 1814 C CA . GLU C 3 29 ? -81.839 69.566 146.229 1.00 73.78 29 GLU E CA 1
ATOM 1815 C C . GLU C 3 29 ? -82.581 68.275 146.561 1.00 68.92 29 GLU E C 1
ATOM 1816 O O . GLU C 3 29 ? -82.481 67.285 145.832 1.00 68.05 29 GLU E O 1
ATOM 1822 N N . GLU C 3 30 ? -83.329 68.291 147.660 1.00 65.42 30 GLU E N 1
ATOM 1823 C CA . GLU C 3 30 ? -84.106 67.124 148.060 1.00 77.05 30 GLU E CA 1
ATOM 1824 C C . GLU C 3 30 ? -85.207 66.842 147.041 1.00 71.20 30 GLU E C 1
ATOM 1825 O O . GLU C 3 30 ? -85.440 65.689 146.659 1.00 76.63 30 GLU E O 1
ATOM 1831 N N . LYS C 3 31 ? -85.871 67.907 146.600 1.00 55.35 31 LYS E N 1
ATOM 1832 C CA . LYS C 3 31 ? -86.915 67.805 145.585 1.00 52.71 31 LYS E CA 1
ATOM 1833 C C . LYS C 3 31 ? -86.365 67.180 144.303 1.00 62.03 31 LYS E C 1
ATOM 1834 O O . LYS C 3 31 ? -86.978 66.279 143.722 1.00 57.70 31 LYS E O 1
ATOM 1840 N N . ALA C 3 32 ? -85.199 67.659 143.878 1.00 58.71 32 ALA E N 1
ATOM 1841 C CA . ALA C 3 32 ? -84.532 67.141 142.688 1.00 59.08 32 ALA E CA 1
ATOM 1842 C C . ALA C 3 32 ? -84.173 65.666 142.844 1.00 53.63 32 ALA E C 1
ATOM 1843 O O . ALA C 3 32 ? -84.382 64.863 141.929 1.00 63.16 32 ALA E O 1
ATOM 1845 N N . LYS C 3 33 ? -83.636 65.319 144.011 1.00 55.73 33 LYS E N 1
ATOM 1846 C CA . LYS C 3 33 ? -83.266 63.941 144.312 1.00 57.71 33 LYS E CA 1
ATOM 1847 C C . LYS C 3 33 ? -84.469 63.011 144.204 1.00 57.24 33 LYS E C 1
ATOM 1848 O O . LYS C 3 33 ? -84.385 61.938 143.598 1.00 70.69 33 LYS E O 1
ATOM 1854 N N . GLU C 3 34 ? -85.590 63.431 144.784 1.00 56.61 34 GLU E N 1
ATOM 1855 C CA . GLU C 3 34 ? -86.813 62.638 144.719 1.00 70.30 34 GLU E CA 1
ATOM 1856 C C . GLU C 3 34 ? -87.311 62.513 143.280 1.00 65.75 34 GLU E C 1
ATOM 1857 O O . GLU C 3 34 ? -87.760 61.440 142.858 1.00 56.35 34 GLU E O 1
ATOM 1863 N N . ILE C 3 35 ? -87.225 63.611 142.532 1.00 52.51 35 ILE E N 1
ATOM 1864 C CA . ILE C 3 35 ? -87.590 63.604 141.118 1.00 50.79 35 ILE E CA 1
ATOM 1865 C C . ILE C 3 35 ? -86.806 62.546 140.347 1.00 63.36 35 ILE E C 1
ATOM 1866 O O . ILE C 3 35 ? -87.388 61.729 139.631 1.00 56.52 35 ILE E O 1
ATOM 1871 N N . GLN C 3 36 ? -85.486 62.555 140.508 1.00 71.29 36 GLN E N 1
ATOM 1872 C CA . GLN C 3 36 ? -84.628 61.618 139.787 1.00 60.93 36 GLN E CA 1
ATOM 1873 C C . GLN C 3 36 ? -84.836 60.167 140.229 1.00 62.82 36 GLN E C 1
ATOM 1874 O O . GLN C 3 36 ? -84.823 59.253 139.401 1.00 54.59 36 GLN E O 1
ATOM 1880 N N . LEU C 3 37 ? -85.033 59.963 141.529 1.00 60.56 37 LEU E N 1
ATOM 1881 C CA . LEU C 3 37 ? -85.299 58.628 142.064 1.00 63.01 37 LEU E CA 1
ATOM 1882 C C . LEU C 3 37 ? -86.579 58.045 141.460 1.00 64.24 37 LEU E C 1
ATOM 1883 O O . LEU C 3 37 ? -86.577 56.937 140.899 1.00 57.39 37 LEU E O 1
ATOM 1888 N N . LYS C 3 38 ? -87.666 58.806 141.567 1.00 60.88 38 LYS E N 1
ATOM 1889 C CA . LYS C 3 38 ? -88.945 58.403 140.993 1.00 58.19 38 LYS E CA 1
ATOM 1890 C C . LYS C 3 38 ? -88.841 58.203 139.481 1.00 58.42 38 LYS E C 1
ATOM 1891 O O . LYS C 3 38 ? -89.514 57.341 138.912 1.00 61.35 38 LYS E O 1
ATOM 1897 N N . ALA C 3 39 ? -87.991 58.998 138.839 1.00 51.94 39 ALA E N 1
ATOM 1898 C CA . ALA C 3 39 ? -87.759 58.873 137.404 1.00 50.68 39 ALA E CA 1
ATOM 1899 C C . ALA C 3 39 ? -87.080 57.549 137.066 1.00 69.79 39 ALA E C 1
ATOM 1900 O O . ALA C 3 39 ? -87.384 56.929 136.046 1.00 51.13 39 ALA E O 1
ATOM 1902 N N . ASP C 3 40 ? -86.158 57.124 137.925 1.00 53.76 40 ASP E N 1
ATOM 1903 C CA . ASP C 3 40 ? -85.483 55.843 137.747 1.00 60.38 40 ASP E CA 1
ATOM 1904 C C . ASP C 3 40 ? -86.470 54.693 137.921 1.00 61.52 40 ASP E C 1
ATOM 1905 O O . ASP C 3 40 ? -86.526 53.774 137.094 1.00 55.81 40 ASP E O 1
ATOM 1910 N N . GLN C 3 41 ? -87.249 54.749 138.999 1.00 56.77 41 GLN E N 1
ATOM 1911 C CA . GLN C 3 41 ? -88.259 53.724 139.256 1.00 73.30 41 GLN E CA 1
ATOM 1912 C C . GLN C 3 41 ? -89.257 53.605 138.099 1.00 55.85 41 GLN E C 1
ATOM 1913 O O . GLN C 3 41 ? -89.567 52.500 137.640 1.00 75.10 41 GLN E O 1
ATOM 1919 N N . GLU C 3 42 ? -89.738 54.749 137.621 1.00 53.84 42 GLU E N 1
ATOM 1920 C CA . GLU C 3 42 ? -90.671 54.784 136.499 1.00 52.23 42 GLU E CA 1
ATOM 1921 C C . GLU C 3 42 ? -90.018 54.273 135.219 1.00 64.40 42 GLU E C 1
ATOM 1922 O O . GLU C 3 42 ? -90.676 53.648 134.388 1.00 62.82 42 GLU E O 1
ATOM 1928 N N . TYR C 3 43 ? -88.724 54.547 135.065 1.00 51.49 43 TYR E N 1
ATOM 1929 C CA . TYR C 3 43 ? -87.956 54.027 133.938 1.00 51.17 43 TYR E CA 1
ATOM 1930 C C . TYR C 3 43 ? -87.985 52.507 133.943 1.00 52.51 43 TYR E C 1
ATOM 1931 O O . TYR C 3 43 ? -88.299 51.880 132.929 1.00 51.87 43 TYR E O 1
ATOM 1940 N N . GLU C 3 44 ? -87.651 51.921 135.091 1.00 54.57 44 GLU E N 1
ATOM 1941 C CA . GLU C 3 44 ? -87.630 50.468 135.224 1.00 56.31 44 GLU E CA 1
ATOM 1942 C C . GLU C 3 44 ? -89.005 49.862 134.949 1.00 64.59 44 GLU E C 1
ATOM 1943 O O . GLU C 3 44 ? -89.138 48.941 134.132 1.00 55.89 44 GLU E O 1
ATOM 1949 N N . ILE C 3 45 ? -90.022 50.392 135.625 1.00 55.91 45 ILE E N 1
ATOM 1950 C CA . ILE C 3 45 ? -91.390 49.903 135.459 1.00 55.99 45 ILE E CA 1
ATOM 1951 C C . ILE C 3 45 ? -91.861 49.961 134.004 1.00 75.21 45 ILE E C 1
ATOM 1952 O O . ILE C 3 45 ? -92.323 48.958 133.448 1.00 54.40 45 ILE E O 1
ATOM 1957 N N . GLU C 3 46 ? -91.731 51.133 133.387 1.00 52.11 46 GLU E N 1
ATOM 1958 C CA . GLU C 3 46 ? -92.184 51.318 132.013 1.00 52.75 46 GLU E CA 1
ATOM 1959 C C . GLU C 3 46 ? -91.410 50.464 131.012 1.00 50.32 46 GLU E C 1
ATOM 1960 O O . GLU C 3 46 ? -92.007 49.893 130.104 1.00 49.93 46 GLU E O 1
ATOM 1966 N N . LYS C 3 47 ? -90.092 50.374 131.176 1.00 62.17 47 LYS E N 1
ATOM 1967 C CA . LYS C 3 47 ? -89.287 49.525 130.301 1.00 50.97 47 LYS E CA 1
ATOM 1968 C C . LYS C 3 47 ? -89.759 48.078 130.401 1.00 52.23 47 LYS E C 1
ATOM 1969 O O . LYS C 3 47 ? -89.958 47.404 129.382 1.00 51.78 47 LYS E O 1
ATOM 1975 N N . THR C 3 48 ? -89.943 47.615 131.635 1.00 54.01 48 THR E N 1
ATOM 1976 C CA . THR C 3 48 ? -90.436 46.267 131.891 1.00 55.67 48 THR E CA 1
ATOM 1977 C C . THR C 3 48 ? -91.773 46.029 131.194 1.00 54.88 48 THR E C 1
ATOM 1978 O O . THR C 3 48 ? -91.968 44.997 130.553 1.00 55.24 48 THR E O 1
ATOM 1982 N N . ASN C 3 49 ? -92.683 46.993 131.307 1.00 55.11 49 ASN E N 1
ATOM 1983 C CA . ASN C 3 49 ? -93.998 46.873 130.683 1.00 53.53 49 ASN E CA 1
ATOM 1984 C C . ASN C 3 49 ? -93.941 46.831 129.157 1.00 51.93 49 ASN E C 1
ATOM 1985 O O . ASN C 3 49 ? -94.588 45.987 128.534 1.00 52.27 49 ASN E O 1
ATOM 1990 N N . ILE C 3 50 ? -93.170 47.739 128.561 1.00 57.36 50 ILE E N 1
ATOM 1991 C CA . ILE C 3 50 ? -93.012 47.779 127.108 1.00 49.16 50 ILE E CA 1
ATOM 1992 C C . ILE C 3 50 ? -92.439 46.468 126.582 1.00 54.07 50 ILE E C 1
ATOM 1993 O O . ILE C 3 50 ? -92.935 45.918 125.599 1.00 49.45 50 ILE E O 1
ATOM 1998 N N . VAL C 3 51 ? -91.396 45.969 127.242 1.00 50.79 51 VAL E N 1
ATOM 1999 C CA . VAL C 3 51 ? -90.786 44.705 126.836 1.00 51.65 51 VAL E CA 1
ATOM 2000 C C . VAL C 3 51 ? -91.769 43.542 126.968 1.00 64.32 51 VAL E C 1
ATOM 2001 O O . VAL C 3 51 ? -91.926 42.738 126.045 1.00 56.67 51 VAL E O 1
ATOM 2005 N N . ARG C 3 52 ? -92.439 43.471 128.114 1.00 54.06 52 ARG E N 1
ATOM 2006 C CA . ARG C 3 52 ? -93.368 42.381 128.399 1.00 63.32 52 ARG E CA 1
ATOM 2007 C C . ARG C 3 52 ? -94.538 42.329 127.417 1.00 68.65 52 ARG E C 1
ATOM 2008 O O . ARG C 3 52 ? -94.933 41.249 126.966 1.00 74.65 52 ARG E O 1
ATOM 2016 N N . ASN C 3 53 ? -95.080 43.497 127.081 1.00 72.75 53 ASN E N 1
ATOM 2017 C CA . ASN C 3 53 ? -96.189 43.583 126.134 1.00 52.82 53 ASN E CA 1
ATOM 2018 C C . ASN C 3 53 ? -95.869 42.974 124.771 1.00 64.64 53 ASN E C 1
ATOM 2019 O O . ASN C 3 53 ? -96.764 42.502 124.071 1.00 70.28 53 ASN E O 1
ATOM 2024 N N . GLU C 3 54 ? -94.592 42.986 124.402 1.00 68.54 54 GLU E N 1
ATOM 2025 C CA . GLU C 3 54 ? -94.166 42.442 123.118 1.00 53.72 54 GLU E CA 1
ATOM 2026 C C . GLU C 3 54 ? -93.711 40.990 123.237 1.00 62.53 54 GLU E C 1
ATOM 2027 O O . GLU C 3 54 ? -93.943 40.186 122.333 1.00 74.05 54 GLU E O 1
ATOM 2033 N N . THR C 3 55 ? -93.064 40.655 124.351 1.00 72.18 55 THR E N 1
ATOM 2034 C CA . THR C 3 55 ? -92.629 39.281 124.585 1.00 71.74 55 THR E CA 1
ATOM 2035 C C . THR C 3 55 ? -93.827 38.350 124.742 1.00 76.97 55 THR E C 1
ATOM 2036 O O . THR C 3 55 ? -93.739 37.156 124.445 1.00 88.76 55 THR E O 1
ATOM 2040 N N . ASN C 3 56 ? -94.943 38.901 125.211 1.00 75.38 56 ASN E N 1
ATOM 2041 C CA . ASN C 3 56 ? -96.194 38.151 125.278 1.00 80.96 56 ASN E CA 1
ATOM 2042 C C . ASN C 3 56 ? -96.654 37.703 123.894 1.00 79.92 56 ASN E C 1
ATOM 2043 O O . ASN C 3 56 ? -97.285 36.656 123.746 1.00 82.96 56 ASN E O 1
ATOM 2048 N N . ASN C 3 57 ? -96.329 38.502 122.883 1.00 73.38 57 ASN E N 1
ATOM 2049 C CA . ASN C 3 57 ? -96.686 38.188 121.505 1.00 74.73 57 ASN E CA 1
ATOM 2050 C C . ASN C 3 57 ? -95.629 37.328 120.822 1.00 83.20 57 ASN E C 1
ATOM 2051 O O . ASN C 3 57 ? -95.948 36.493 119.975 1.00 101.20 57 ASN E O 1
ATOM 2056 N N . ILE C 3 58 ? -94.371 37.540 121.194 1.00 72.17 58 ILE E N 1
ATOM 2057 C CA . ILE C 3 58 ? -93.266 36.769 120.634 1.00 68.00 58 ILE E CA 1
ATOM 2058 C C . ILE C 3 58 ? -93.320 35.313 121.087 1.00 88.00 58 ILE E C 1
ATOM 2059 O O . ILE C 3 58 ? -93.248 34.396 120.267 1.00 104.87 58 ILE E O 1
ATOM 2064 N N . ASP C 3 59 ? -93.449 35.107 122.395 1.00 89.32 59 ASP E N 1
ATOM 2065 C CA . ASP C 3 59 ? -93.521 33.760 122.954 1.00 94.07 59 ASP E CA 1
ATOM 2066 C C . ASP C 3 59 ? -94.765 33.014 122.479 1.00 85.67 59 ASP E C 1
ATOM 2067 O O . ASP C 3 59 ? -94.780 31.784 122.430 1.00 84.98 59 ASP E O 1
ATOM 2072 N N . GLY C 3 60 ? -95.803 33.767 122.130 1.00 83.44 60 GLY E N 1
ATOM 2073 C CA . GLY C 3 60 ? -97.042 33.187 121.645 1.00 93.34 60 GLY E CA 1
ATOM 2074 C C . GLY C 3 60 ? -96.853 32.420 120.351 1.00 97.55 60 GLY E C 1
ATOM 2075 O O . GLY C 3 60 ? -97.321 31.290 120.217 1.00 93.08 60 GLY E O 1
ATOM 2076 N N . ASN C 3 61 ? -96.162 33.034 119.396 1.00 96.64 61 ASN E N 1
ATOM 2077 C CA . ASN C 3 61 ? -95.902 32.385 118.117 1.00 97.90 61 ASN E CA 1
ATOM 2078 C C . ASN C 3 61 ? -94.679 31.477 118.184 1.00 101.36 61 ASN E C 1
ATOM 2079 O O . ASN C 3 61 ? -94.563 30.526 117.414 1.00 116.03 61 ASN E O 1
ATOM 2084 N N . PHE C 3 62 ? -93.769 31.777 119.106 1.00 96.85 62 PHE E N 1
ATOM 2085 C CA . PHE C 3 62 ? -92.593 30.939 119.310 1.00 91.44 62 PHE E CA 1
ATOM 2086 C C . PHE C 3 62 ? -93.009 29.573 119.842 1.00 95.54 62 PHE E C 1
ATOM 2087 O O . PHE C 3 62 ? -92.430 28.551 119.476 1.00 102.09 62 PHE E O 1
ATOM 2095 N N . LYS C 3 63 ? -94.017 29.567 120.709 1.00 92.89 63 LYS E N 1
ATOM 2096 C CA . LYS C 3 63 ? -94.557 28.328 121.253 1.00 83.96 63 LYS E CA 1
ATOM 2097 C C . LYS C 3 63 ? -95.204 27.500 120.151 1.00 85.23 63 LYS E C 1
ATOM 2098 O O . LYS C 3 63 ? -95.055 26.279 120.109 1.00 91.01 63 LYS E O 1
ATOM 2104 N N . SER C 3 64 ? -95.919 28.177 119.258 1.00 91.43 64 SER E N 1
ATOM 2105 C CA . SER C 3 64 ? -96.598 27.514 118.151 1.00 94.44 64 SER E CA 1
ATOM 2106 C C . SER C 3 64 ? -95.596 26.924 117.164 1.00 103.10 64 SER E C 1
ATOM 2107 O O . SER C 3 64 ? -95.780 25.811 116.674 1.00 110.16 64 SER E O 1
ATOM 2110 N N . LYS C 3 65 ? -94.537 27.674 116.878 1.00 106.44 65 LYS E N 1
ATOM 2111 C CA . LYS C 3 65 ? -93.495 27.212 115.968 1.00 109.52 65 LYS E CA 1
ATOM 2112 C C . LYS C 3 65 ? -92.714 26.044 116.562 1.00 100.17 65 LYS E C 1
ATOM 2113 O O . LYS C 3 65 ? -92.400 25.079 115.866 1.00 94.32 65 LYS E O 1
ATOM 2119 N N . LEU C 3 66 ? -92.404 26.140 117.852 1.00 101.18 66 LEU E N 1
ATOM 2120 C CA . LEU C 3 66 ? -91.655 25.093 118.538 1.00 103.08 66 LEU E CA 1
ATOM 2121 C C . LEU C 3 66 ? -92.482 23.818 118.669 1.00 105.25 66 LEU E C 1
ATOM 2122 O O . LEU C 3 66 ? -91.948 22.711 118.596 1.00 111.51 66 LEU E O 1
ATOM 2127 N N . LYS C 3 67 ? -93.787 23.982 118.862 1.00 105.60 67 LYS E N 1
ATOM 2128 C CA . LYS C 3 67 ? -94.694 22.847 118.982 1.00 106.57 67 LYS E CA 1
ATOM 2129 C C . LYS C 3 67 ? -94.757 22.062 117.675 1.00 104.55 67 LYS E C 1
ATOM 2130 O O . LYS C 3 67 ? -94.926 20.843 117.678 1.00 115.78 67 LYS E O 1
ATOM 2136 N N . LYS C 3 68 ? -94.611 22.771 116.561 1.00 94.80 68 LYS E N 1
ATOM 2137 C CA . LYS C 3 68 ? -94.702 22.161 115.239 1.00 98.93 68 LYS E CA 1
ATOM 2138 C C . LYS C 3 68 ? -93.343 21.689 114.724 1.00 99.26 68 LYS E C 1
ATOM 2139 O O . LYS C 3 68 ? -93.223 21.247 113.582 1.00 100.93 68 LYS E O 1
ATOM 2145 N N . ALA C 3 69 ? -92.324 21.784 115.573 1.00 95.92 69 ALA E N 1
ATOM 2146 C CA . ALA C 3 69 ? -90.985 21.323 115.219 1.00 94.05 69 ALA E CA 1
ATOM 2147 C C . ALA C 3 69 ? -90.724 19.937 115.802 1.00 107.15 69 ALA E C 1
ATOM 2148 O O . ALA C 3 69 ? -90.228 19.041 115.112 1.00 110.84 69 ALA E O 1
ATOM 2150 N N . MET C 3 70 ? -91.062 19.769 117.077 1.00 111.24 70 MET E N 1
ATOM 2151 C CA . MET C 3 70 ? -90.960 18.473 117.736 1.00 117.86 70 MET E CA 1
ATOM 2152 C C . MET C 3 70 ? -91.860 17.466 117.031 1.00 127.04 70 MET E C 1
ATOM 2153 O O . MET C 3 70 ? -91.536 16.279 116.939 1.00 131.46 70 MET E O 1
ATOM 2158 N N . LEU C 3 71 ? -92.991 17.954 116.531 1.00 125.05 71 LEU E N 1
ATOM 2159 C CA . LEU C 3 71 ? -93.889 17.141 115.723 1.00 122.55 71 LEU E CA 1
ATOM 2160 C C . LEU C 3 71 ? -93.188 16.679 114.453 1.00 124.10 71 LEU E C 1
ATOM 2161 O O . LEU C 3 71 ? -93.320 15.528 114.053 1.00 128.21 71 LEU E O 1
ATOM 2166 N N . SER C 3 72 ? -92.441 17.583 113.827 1.00 123.27 72 SER E N 1
ATOM 2167 C CA . SER C 3 72 ? -91.699 17.255 112.614 1.00 122.75 72 SER E CA 1
ATOM 2168 C C . SER C 3 72 ? -90.624 16.208 112.892 1.00 128.26 72 SER E C 1
ATOM 2169 O O . SER C 3 72 ? -90.390 15.313 112.078 1.00 132.60 72 SER E O 1
ATOM 2172 N N . GLN C 3 73 ? -89.974 16.327 114.047 1.00 131.08 73 GLN E N 1
ATOM 2173 C CA . GLN C 3 73 ? -88.971 15.353 114.463 1.00 131.35 73 GLN E CA 1
ATOM 2174 C C . GLN C 3 73 ? -89.605 13.978 114.660 1.00 127.95 73 GLN E C 1
ATOM 2175 O O . GLN C 3 73 ? -89.086 12.963 114.183 1.00 131.61 73 GLN E O 1
ATOM 2181 N N . GLN C 3 74 ? -90.734 13.958 115.363 1.00 124.30 74 GLN E N 1
ATOM 2182 C CA . GLN C 3 74 ? -91.468 12.724 115.622 1.00 130.92 74 GLN E CA 1
ATOM 2183 C C . GLN C 3 74 ? -91.919 12.067 114.319 1.00 135.96 74 GLN E C 1
ATOM 2184 O O . GLN C 3 74 ? -91.852 10.844 114.170 1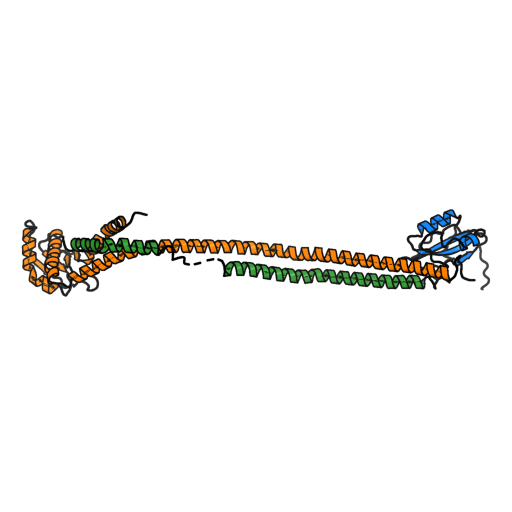.00 146.57 74 GLN E O 1
ATOM 2190 N N . ILE C 3 75 ? -92.371 12.889 113.377 1.00 125.61 75 ILE E N 1
ATOM 2191 C CA . ILE C 3 75 ? -92.801 12.409 112.070 1.00 110.35 75 ILE E CA 1
ATOM 2192 C C . ILE C 3 75 ? -91.623 11.837 111.289 1.00 111.76 75 ILE E C 1
ATOM 2193 O O . ILE C 3 75 ? -91.759 10.828 110.601 1.00 126.67 75 ILE E O 1
ATOM 2198 N N . THR C 3 76 ? -90.465 12.481 111.406 1.00 106.48 76 THR E N 1
ATOM 2199 C CA . THR C 3 76 ? -89.247 11.976 110.779 1.00 110.42 76 THR E CA 1
ATOM 2200 C C . THR C 3 76 ? -88.907 10.590 111.322 1.00 117.19 76 THR E C 1
ATOM 2201 O O . THR C 3 76 ? -88.660 9.652 110.555 1.00 114.20 76 THR E O 1
ATOM 2205 N N . LYS C 3 77 ? -88.912 10.468 112.648 1.00 127.11 77 LYS E N 1
ATOM 2206 C CA . LYS C 3 77 ? -88.652 9.189 113.305 1.00 133.00 77 LYS E CA 1
ATOM 2207 C C . LYS C 3 77 ? -89.630 8.112 112.836 1.00 125.96 77 LYS E C 1
ATOM 2208 O O . LYS C 3 77 ? -89.234 6.978 112.553 1.00 121.33 77 LYS E O 1
ATOM 2214 N N . SER C 3 78 ? -90.905 8.481 112.750 1.00 122.92 78 SER E N 1
ATOM 2215 C CA . SER C 3 78 ? -91.948 7.563 112.301 1.00 127.22 78 SER E CA 1
ATOM 2216 C C . SER C 3 78 ? -91.704 7.088 110.871 1.00 127.55 78 SER E C 1
ATOM 2217 O O . SER C 3 78 ? -91.776 5.892 110.581 1.00 121.17 78 SER E O 1
ATOM 2220 N N . THR C 3 79 ? -91.413 8.034 109.983 1.00 132.55 79 THR E N 1
ATOM 2221 C CA . THR C 3 79 ? -91.175 7.726 108.578 1.00 136.63 79 THR E CA 1
ATOM 2222 C C . THR C 3 79 ? -89.959 6.827 108.397 1.00 145.23 79 THR E C 1
ATOM 2223 O O . THR C 3 79 ? -89.976 5.924 107.567 1.00 152.50 79 THR E O 1
ATOM 2227 N N . ILE C 3 80 ? -88.908 7.074 109.174 1.00 144.42 80 ILE E N 1
ATOM 2228 C CA . ILE C 3 80 ? -87.728 6.214 109.131 1.00 144.73 80 ILE E CA 1
ATOM 2229 C C . ILE C 3 80 ? -88.073 4.802 109.604 1.00 147.28 80 ILE E C 1
ATOM 2230 O O . ILE C 3 80 ? -87.749 3.809 108.937 1.00 152.03 80 ILE E O 1
ATOM 2235 N N . ALA C 3 81 ? -88.744 4.727 110.752 1.00 142.92 81 ALA E N 1
ATOM 2236 C CA . ALA C 3 81 ? -89.155 3.452 111.334 1.00 139.83 81 ALA E CA 1
ATOM 2237 C C . ALA C 3 81 ? -90.015 2.632 110.375 1.00 142.16 81 ALA E C 1
ATOM 2238 O O . ALA C 3 81 ? -89.926 1.405 110.344 1.00 143.46 81 ALA E O 1
ATOM 2240 N N . ASN C 3 82 ? -90.844 3.315 109.592 1.00 140.34 82 ASN E N 1
ATOM 2241 C CA . ASN C 3 82 ? -91.667 2.643 108.593 1.00 137.89 82 ASN E CA 1
ATOM 2242 C C . ASN C 3 82 ? -90.851 2.233 107.369 1.00 137.43 82 ASN E C 1
ATOM 2243 O O . ASN C 3 82 ? -91.064 1.162 106.794 1.00 138.69 82 ASN E O 1
ATOM 2248 N N . LYS C 3 83 ? -89.916 3.096 106.981 1.00 136.40 83 LYS E N 1
ATOM 2249 C CA . LYS C 3 83 ? -89.039 2.834 105.846 1.00 133.41 83 LYS E CA 1
ATOM 2250 C C . LYS C 3 83 ? -88.222 1.568 106.056 1.00 131.72 83 LYS E C 1
ATOM 2251 O O . LYS C 3 83 ? -88.038 0.785 105.126 1.00 122.31 83 LYS E O 1
ATOM 2257 N N . MET C 3 84 ? -87.735 1.367 107.277 1.00 139.25 84 MET E N 1
ATOM 2258 C CA . MET C 3 84 ? -86.939 0.178 107.575 1.00 145.43 84 MET E CA 1
ATOM 2259 C C . MET C 3 84 ? -87.747 -1.111 107.424 1.00 141.82 84 MET E C 1
ATOM 2260 O O . MET C 3 84 ? -87.284 -2.079 106.812 1.00 143.98 84 MET E O 1
ATOM 2265 N N . ARG C 3 85 ? -88.954 -1.115 107.982 1.00 140.25 85 ARG E N 1
ATOM 2266 C CA . ARG C 3 85 ? -89.854 -2.258 107.865 1.00 147.47 85 ARG E CA 1
ATOM 2267 C C . ARG C 3 85 ? -90.172 -2.528 106.399 1.00 147.94 85 ARG E C 1
ATOM 2268 O O . ARG C 3 85 ? -90.198 -3.680 105.954 1.00 144.10 85 ARG E O 1
ATOM 2276 N N . LEU C 3 86 ? -90.409 -1.451 105.654 1.00 149.74 86 LEU E N 1
ATOM 2277 C CA . LEU C 3 86 ? -90.667 -1.550 104.223 1.00 148.82 86 LEU E CA 1
ATOM 2278 C C . LEU C 3 86 ? -89.485 -2.197 103.506 1.00 144.88 86 LEU E C 1
ATOM 2279 O O . LEU C 3 86 ? -89.666 -3.002 102.591 1.00 148.73 86 LEU E O 1
ATOM 2284 N N . LYS C 3 87 ? -88.277 -1.845 103.937 1.00 135.06 87 LYS E N 1
ATOM 2285 C CA . LYS C 3 87 ? -87.063 -2.437 103.388 1.00 136.12 87 LYS E CA 1
ATOM 2286 C C . LYS C 3 87 ? -86.981 -3.923 103.718 1.00 138.75 87 LYS E C 1
ATOM 2287 O O . LYS C 3 87 ? -86.493 -4.716 102.915 1.00 137.69 87 LYS E O 1
ATOM 2293 N N . VAL C 3 88 ? -87.458 -4.295 104.903 1.00 138.99 88 VAL E N 1
ATOM 2294 C CA . VAL C 3 88 ? -87.481 -5.700 105.306 1.00 131.95 88 VAL E CA 1
ATOM 2295 C C . VAL C 3 88 ? -88.426 -6.516 104.424 1.00 127.92 88 VAL E C 1
ATOM 2296 O O . VAL C 3 88 ? -88.035 -7.542 103.854 1.00 129.47 88 VAL E O 1
ATOM 2300 N N . LEU C 3 89 ? -89.669 -6.052 104.314 1.00 127.42 89 LEU E N 1
ATOM 2301 C CA . LEU C 3 89 ? -90.664 -6.723 103.480 1.00 125.58 89 LEU E CA 1
ATOM 2302 C C . LEU C 3 89 ? -90.201 -6.815 102.027 1.00 131.58 89 LEU E C 1
ATOM 2303 O O . LEU C 3 89 ? -90.310 -7.870 101.394 1.00 139.81 89 LEU E O 1
ATOM 2308 N N . SER C 3 90 ? -89.677 -5.707 101.510 1.00 129.07 90 SER E N 1
ATOM 2309 C CA . SER C 3 90 ? -89.147 -5.672 100.151 1.00 130.06 90 SER E CA 1
ATOM 2310 C C . SER C 3 90 ? -88.001 -6.665 99.985 1.00 132.08 90 SER E C 1
ATOM 2311 O O . SER C 3 90 ? -87.862 -7.295 98.937 1.00 131.90 90 SER E O 1
ATOM 2314 N N . ALA C 3 91 ? -87.185 -6.800 101.027 1.00 132.19 91 ALA E N 1
ATOM 2315 C CA . ALA C 3 91 ? -86.079 -7.750 101.016 1.00 130.44 91 ALA E CA 1
ATOM 2316 C C . ALA C 3 91 ? -86.601 -9.177 100.912 1.00 129.49 91 ALA E C 1
ATOM 2317 O O . ALA C 3 91 ? -86.060 -9.988 100.159 1.00 127.82 91 ALA E O 1
ATOM 2319 N N . ARG C 3 92 ? -87.652 -9.478 101.670 1.00 127.13 92 ARG E N 1
ATOM 2320 C CA . ARG C 3 92 ? -88.288 -10.791 101.601 1.00 121.66 92 ARG E CA 1
ATOM 2321 C C . ARG C 3 92 ? -88.833 -11.068 100.199 1.00 124.63 92 ARG E C 1
ATOM 2322 O O . ARG C 3 92 ? -88.631 -12.152 99.640 1.00 131.69 92 ARG E O 1
ATOM 2330 N N . GLU C 3 93 ? -89.519 -10.077 99.635 1.00 125.23 93 GLU E N 1
ATOM 2331 C CA . GLU C 3 93 ? -90.110 -10.211 98.306 1.00 116.85 93 GLU E CA 1
ATOM 2332 C C . GLU C 3 93 ? -89.057 -10.457 97.225 1.00 104.18 93 GLU E C 1
ATOM 2333 O O . GLU C 3 93 ? -89.195 -11.373 96.412 1.00 99.92 93 GLU E O 1
ATOM 2339 N N . GLN C 3 94 ? -88.009 -9.638 97.223 1.00 105.72 94 GLN E N 1
ATOM 2340 C CA . GLN C 3 94 ? -86.918 -9.791 96.265 1.00 112.30 94 GLN E CA 1
ATOM 2341 C C . GLN C 3 94 ? -86.213 -11.131 96.455 1.00 119.07 94 GLN E C 1
ATOM 2342 O O . GLN C 3 94 ? -85.780 -11.764 95.486 1.00 121.25 94 GLN E O 1
ATOM 2348 N N . SER C 3 95 ? -86.109 -11.556 97.711 1.00 120.93 95 SER E N 1
ATOM 2349 C CA . SER C 3 95 ? -85.542 -12.858 98.039 1.00 121.68 95 SER E CA 1
ATOM 2350 C C . SER C 3 95 ? -86.343 -13.972 97.377 1.00 124.52 95 SER E C 1
ATOM 2351 O O . SER C 3 95 ? -85.774 -14.912 96.822 1.00 134.36 95 SER E O 1
ATOM 2354 N N . LEU C 3 96 ? -87.666 -13.858 97.435 1.00 118.81 96 LEU E N 1
ATOM 2355 C CA . LEU C 3 96 ? -88.535 -14.838 96.789 1.00 115.14 96 LEU E CA 1
ATOM 2356 C C . LEU C 3 96 ? -88.529 -14.687 95.270 1.00 117.22 96 LEU E C 1
ATOM 2357 O O . LEU C 3 96 ? -88.919 -15.602 94.544 1.00 115.16 96 LEU E O 1
ATOM 2362 N N . ASP C 3 97 ? -88.087 -13.526 94.795 1.00 122.34 97 ASP E N 1
ATOM 2363 C CA . ASP C 3 97 ? -88.040 -13.247 93.364 1.00 123.96 97 ASP E CA 1
ATOM 2364 C C . ASP C 3 97 ? -86.830 -13.923 92.722 1.00 118.10 97 ASP E C 1
ATOM 2365 O O . ASP C 3 97 ? -86.940 -14.540 91.656 1.00 101.30 97 ASP E O 1
ATOM 2370 N N . GLY C 3 9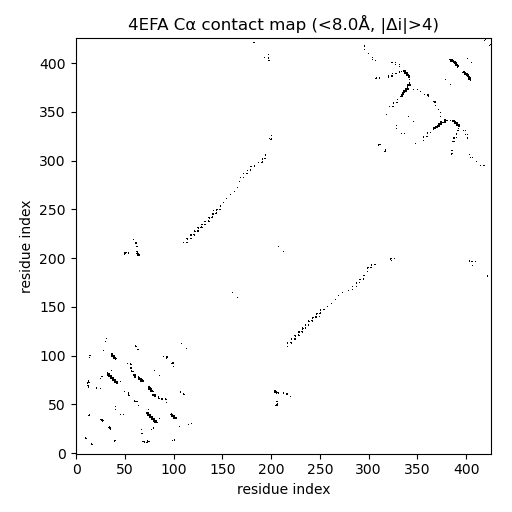8 ? -85.679 -13.803 93.380 1.00 128.46 98 GLY E N 1
ATOM 2371 C CA . GLY C 3 98 ? -84.440 -14.366 92.869 1.00 101.12 98 GLY E CA 1
ATOM 2372 C C . GLY C 3 98 ? -84.505 -15.857 92.595 1.00 103.77 98 GLY E C 1
ATOM 2373 O O . GLY C 3 98 ? -83.892 -16.351 91.645 1.00 113.00 98 GLY E O 1
ATOM 2374 N N . ILE C 3 99 ? -85.255 -16.575 93.426 1.00 109.44 99 ILE E N 1
ATOM 2375 C CA . ILE C 3 99 ? -85.406 -18.018 93.279 1.00 118.16 99 ILE E CA 1
ATOM 2376 C C . ILE C 3 99 ? -86.111 -18.383 91.975 1.00 119.00 99 ILE E C 1
ATOM 2377 O O . ILE C 3 99 ? -85.624 -19.216 91.210 1.00 118.31 99 ILE E O 1
ATOM 2382 N N . PHE C 3 100 ? -87.257 -17.757 91.726 1.00 119.41 100 PHE E N 1
ATOM 2383 C CA . PHE C 3 100 ? -88.010 -18.007 90.502 1.00 122.95 100 PHE E CA 1
ATOM 2384 C C . PHE C 3 100 ? -87.277 -17.486 89.270 1.00 117.12 100 PHE E C 1
ATOM 2385 O O . PHE C 3 100 ? -87.408 -18.044 88.179 1.00 99.22 100 PHE E O 1
ATOM 2393 N N . GLU C 3 101 ? -86.504 -16.418 89.447 1.00 109.02 101 GLU E N 1
ATOM 2394 C CA . GLU C 3 101 ? -85.708 -15.882 88.349 1.00 111.30 101 GLU E CA 1
ATOM 2395 C C . GLU C 3 101 ? -84.618 -16.871 87.940 1.00 117.48 101 GLU E C 1
ATOM 2396 O O . GLU C 3 101 ? -84.420 -17.139 86.752 1.00 121.67 101 GLU E O 1
ATOM 2402 N N . GLU C 3 102 ? -83.920 -17.419 88.931 1.00 119.88 102 GLU E N 1
ATOM 2403 C CA . GLU C 3 102 ? -82.876 -18.403 88.667 1.00 125.48 102 GLU E CA 1
ATOM 2404 C C . GLU C 3 102 ? -83.469 -19.711 88.148 1.00 127.78 102 GLU E C 1
ATOM 2405 O O . GLU C 3 102 ? -82.836 -20.424 87.369 1.00 139.05 102 GLU E O 1
ATOM 2411 N N . THR C 3 103 ? -84.688 -20.018 88.581 1.00 120.80 103 THR E N 1
ATOM 2412 C CA . THR C 3 103 ? -85.402 -21.188 88.086 1.00 120.25 103 THR E CA 1
ATOM 2413 C C . THR C 3 103 ? -85.701 -21.013 86.601 1.00 117.24 103 THR E C 1
ATOM 2414 O O . THR C 3 103 ? -85.519 -21.937 85.802 1.00 113.70 103 THR E O 1
ATOM 2418 N N . LYS C 3 104 ? -86.152 -19.814 86.240 1.00 117.39 104 LYS E N 1
ATOM 2419 C CA . LYS C 3 104 ? -86.396 -19.463 84.847 1.00 111.40 104 LYS E CA 1
ATOM 2420 C C . LYS C 3 104 ? -85.102 -19.563 84.047 1.00 109.06 104 LYS E C 1
ATOM 2421 O O . LYS C 3 104 ? -85.101 -20.017 82.901 1.00 105.21 104 LYS E O 1
ATOM 2427 N N . GLU C 3 105 ? -84.002 -19.141 84.666 1.00 114.94 105 GLU E N 1
ATOM 2428 C CA . GLU C 3 105 ? -82.687 -19.234 84.043 1.00 117.03 105 GLU E CA 1
ATOM 2429 C C . GLU C 3 105 ? -82.312 -20.685 83.755 1.00 123.10 105 GLU E C 1
ATOM 2430 O O . GLU C 3 105 ? -81.798 -21.001 82.681 1.00 103.01 105 GLU E O 1
ATOM 2436 N N . LYS C 3 106 ? -82.573 -21.564 84.718 1.00 128.14 106 LYS E N 1
ATOM 2437 C CA . LYS C 3 106 ? -82.273 -22.982 84.556 1.00 128.47 106 LYS E CA 1
ATOM 2438 C C . LYS C 3 106 ? -83.144 -23.626 83.483 1.00 127.22 106 LYS E C 1
ATOM 2439 O O . LYS C 3 106 ? -82.675 -24.475 82.726 1.00 130.36 106 LYS E O 1
ATOM 2445 N N . LEU C 3 107 ? -84.411 -23.225 83.424 1.00 123.88 107 LEU E N 1
ATOM 2446 C CA . LEU C 3 107 ? -85.304 -23.696 82.369 1.00 112.55 107 LEU E CA 1
ATOM 2447 C C . LEU C 3 107 ? -84.780 -23.269 81.002 1.00 106.79 107 LEU E C 1
ATOM 2448 O O . LEU C 3 107 ? -84.758 -24.060 80.053 1.00 102.45 107 LEU E O 1
ATOM 2453 N N . SER C 3 108 ? -84.348 -22.014 80.914 1.00 106.72 108 SER E N 1
ATOM 2454 C CA . SER C 3 108 ? -83.744 -21.494 79.694 1.00 120.62 108 SER E CA 1
ATOM 2455 C C . SER C 3 108 ? -82.459 -22.249 79.361 1.00 128.45 108 SER E C 1
ATOM 2456 O O . SER C 3 108 ? -82.065 -22.341 78.199 1.00 129.45 108 SER E O 1
ATOM 2459 N N . GLY C 3 109 ? -81.811 -22.787 80.391 1.00 128.32 109 GLY E N 1
ATOM 2460 C CA . GLY C 3 109 ? -80.608 -23.579 80.209 1.00 132.73 109 GLY E CA 1
ATOM 2461 C C . GLY C 3 109 ? -80.907 -24.948 79.628 1.00 135.14 109 GLY E C 1
ATOM 2462 O O . GLY C 3 109 ? -80.220 -25.408 78.715 1.00 136.94 109 GLY E O 1
ATOM 2463 N N . ILE C 3 110 ? -81.935 -25.602 80.161 1.00 134.46 110 ILE E N 1
ATOM 2464 C CA . ILE C 3 110 ? -82.353 -26.911 79.668 1.00 133.91 110 ILE E CA 1
ATOM 2465 C C . ILE C 3 110 ? -82.880 -26.794 78.242 1.00 139.98 110 ILE E C 1
ATOM 2466 O O . ILE C 3 110 ? -82.709 -27.704 77.428 1.00 126.27 110 ILE E O 1
ATOM 2471 N N . ALA C 3 111 ? -83.511 -25.662 77.944 1.00 165.40 111 ALA E N 1
ATOM 2472 C CA . ALA C 3 111 ? -84.055 -25.408 76.613 1.00 87.27 111 ALA E CA 1
ATOM 2473 C C . ALA C 3 111 ? -82.981 -25.474 75.526 1.00 91.48 111 ALA E C 1
ATOM 2474 O O . ALA C 3 111 ? -83.240 -25.937 74.415 1.00 97.45 111 ALA E O 1
ATOM 2476 N N . ASN C 3 112 ? -81.778 -25.009 75.851 1.00 155.14 112 ASN E N 1
ATOM 2477 C CA . ASN C 3 112 ? -80.669 -25.021 74.902 1.00 141.03 112 ASN E CA 1
ATOM 2478 C C . ASN C 3 112 ? -79.751 -26.224 75.095 1.00 129.94 112 ASN E C 1
ATOM 2479 O O . ASN C 3 112 ? -78.528 -26.107 75.014 1.00 133.31 112 ASN E O 1
ATOM 2484 N N . ASN C 3 113 ? -80.353 -27.380 75.351 1.00 119.05 113 ASN E N 1
ATOM 2485 C CA . ASN C 3 113 ? -79.608 -28.615 75.556 1.00 110.69 113 ASN E CA 1
ATOM 2486 C C . ASN C 3 113 ? -80.386 -29.793 74.981 1.00 111.81 113 ASN E C 1
ATOM 2487 O O . ASN C 3 113 ? -80.997 -30.559 75.726 1.00 114.03 113 ASN E O 1
ATOM 2492 N N . ARG C 3 114 ? -80.348 -29.931 73.657 1.00 118.41 114 ARG E N 1
ATOM 2493 C CA . ARG C 3 114 ? -81.145 -30.926 72.934 1.00 134.15 114 ARG E CA 1
ATOM 2494 C C . ARG C 3 114 ? -81.043 -32.350 73.480 1.00 135.26 114 ARG E C 1
ATOM 2495 O O . ARG C 3 114 ? -81.998 -33.122 73.387 1.00 131.18 114 ARG E O 1
ATOM 2503 N N . ASP C 3 115 ? -79.889 -32.688 74.047 1.00 139.12 115 ASP E N 1
ATOM 2504 C CA . ASP C 3 115 ? -79.660 -34.017 74.604 1.00 146.22 115 ASP E CA 1
ATOM 2505 C C . ASP C 3 115 ? -80.670 -34.346 75.700 1.00 135.49 115 ASP E C 1
ATOM 2506 O O . ASP C 3 115 ? -81.128 -35.482 75.815 1.00 129.08 115 ASP E O 1
ATOM 2511 N N . GLU C 3 116 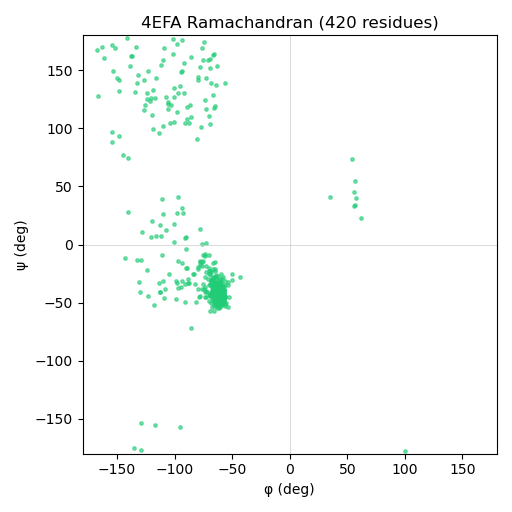? -81.012 -33.342 76.501 1.00 131.54 116 GLU E N 1
ATOM 2512 C CA . GLU C 3 116 ? -82.000 -33.504 77.560 1.00 121.46 116 GLU E CA 1
ATOM 2513 C C . GLU C 3 116 ? -83.319 -32.852 77.157 1.00 109.62 116 GLU E C 1
ATOM 2514 O O . GLU C 3 116 ? -84.387 -33.239 77.630 1.00 107.07 116 GLU E O 1
ATOM 2520 N N . TYR C 3 117 ? -83.236 -31.864 76.272 1.00 103.85 117 TYR E N 1
ATOM 2521 C CA . TYR C 3 117 ? -84.412 -31.117 75.840 1.00 105.03 117 TYR E CA 1
ATOM 2522 C C . TYR C 3 117 ? -85.353 -31.954 74.977 1.00 105.32 117 TYR E C 1
ATOM 2523 O O . TYR C 3 117 ? -86.570 -31.788 75.042 1.00 102.44 117 TYR E O 1
ATOM 2532 N N . LYS C 3 118 ? -84.789 -32.853 74.176 1.00 108.22 118 LYS E N 1
ATOM 2533 C CA . LYS C 3 118 ? -85.595 -33.682 73.277 1.00 102.96 118 LYS E CA 1
ATOM 2534 C C . LYS C 3 118 ? -86.610 -34.605 73.978 1.00 110.96 118 LYS E C 1
ATOM 2535 O O . LYS C 3 118 ? -87.783 -34.612 73.606 1.00 113.85 118 LYS E O 1
ATOM 2541 N N . PRO C 3 119 ? -86.172 -35.387 74.987 1.00 111.81 119 PRO E N 1
ATOM 2542 C CA . PRO C 3 119 ? -87.174 -36.233 75.648 1.00 111.03 119 PRO E CA 1
ATOM 2543 C C . PRO C 3 119 ? -88.169 -35.429 76.483 1.00 110.47 119 PRO E C 1
ATOM 2544 O O . PRO C 3 119 ? -89.293 -35.882 76.698 1.00 111.79 119 PRO E O 1
ATOM 2548 N N . ILE C 3 120 ? -87.758 -34.252 76.946 1.00 82.46 120 ILE E N 1
ATOM 2549 C CA . ILE C 3 120 ? -88.649 -33.375 77.696 1.00 100.73 120 ILE E CA 1
ATOM 2550 C C . ILE C 3 120 ? -89.678 -32.741 76.765 1.00 99.60 120 ILE E C 1
ATOM 2551 O O . ILE C 3 120 ? -90.869 -32.701 77.076 1.00 89.76 120 ILE E O 1
ATOM 2556 N N . LEU C 3 121 ? -89.207 -32.253 75.621 1.00 106.40 121 LEU E N 1
ATOM 2557 C CA . LEU C 3 121 ? -90.077 -31.653 74.615 1.00 96.83 121 LEU E CA 1
ATOM 2558 C C . LEU C 3 121 ? -91.118 -32.655 74.129 1.00 99.07 121 LEU E C 1
ATOM 2559 O O . LEU C 3 121 ? -92.285 -32.311 73.949 1.00 100.38 121 LEU E O 1
ATOM 2564 N N . GLN C 3 122 ? -90.686 -33.894 73.923 1.00 94.13 122 GLN E N 1
ATOM 2565 C CA . GLN C 3 122 ? -91.586 -34.964 73.510 1.00 92.20 122 GLN E CA 1
ATOM 2566 C C . GLN C 3 122 ? -92.610 -35.261 74.602 1.00 92.74 122 GLN E C 1
ATOM 2567 O O . GLN C 3 122 ? -93.773 -35.550 74.318 1.00 87.75 122 GLN E O 1
ATOM 2573 N N . SER C 3 123 ? -92.171 -35.175 75.853 1.00 100.59 123 SER E N 1
ATOM 2574 C CA . SER C 3 123 ? -93.031 -35.459 76.994 1.00 104.27 123 SER E CA 1
ATOM 2575 C C . SER C 3 123 ? -94.132 -34.412 77.158 1.00 98.41 123 SER E C 1
ATOM 2576 O O . SER C 3 123 ? -95.231 -34.723 77.617 1.00 95.06 123 SER E O 1
ATOM 2579 N N . LEU C 3 124 ? -93.832 -33.173 76.781 1.00 89.76 124 LEU E N 1
ATOM 2580 C CA . LEU C 3 124 ? -94.789 -32.080 76.921 1.00 78.86 124 LEU E CA 1
ATOM 2581 C C . LEU C 3 124 ? -95.826 -32.080 75.801 1.00 79.75 124 LEU E C 1
ATOM 2582 O O . LEU C 3 124 ? -97.001 -31.791 76.033 1.00 80.30 124 LEU E O 1
ATOM 2587 N N . ILE C 3 125 ? -95.384 -32.401 74.589 1.00 83.89 125 ILE E N 1
ATOM 2588 C CA . ILE C 3 125 ? -96.273 -32.448 73.432 1.00 86.32 125 ILE E CA 1
ATOM 2589 C C . ILE C 3 125 ? -97.362 -33.503 73.616 1.00 86.76 125 ILE E C 1
ATOM 2590 O O . ILE C 3 125 ? -98.530 -33.264 73.306 1.00 78.45 125 ILE E O 1
ATOM 2595 N N . VAL C 3 126 ? -96.973 -34.662 74.137 1.00 89.76 126 VAL E N 1
ATOM 2596 C CA . VAL C 3 126 ? -97.905 -35.763 74.358 1.00 97.67 126 VAL E CA 1
ATOM 2597 C C . VAL C 3 126 ? -98.941 -35.426 75.431 1.00 99.86 126 VAL E C 1
ATOM 2598 O O . VAL C 3 126 ? -100.131 -35.694 75.258 1.00 108.99 126 VAL E O 1
ATOM 2602 N N . GLU C 3 127 ? -98.483 -34.835 76.531 1.00 89.76 127 GLU E N 1
ATOM 2603 C CA . GLU C 3 127 ? -99.369 -34.462 77.631 1.00 90.34 127 GLU E CA 1
ATOM 2604 C C . GLU C 3 127 ? -100.455 -33.499 77.164 1.00 99.01 127 GLU E C 1
ATOM 2605 O O . GLU C 3 127 ? -101.604 -33.586 77.596 1.00 112.50 127 GLU E O 1
ATOM 2611 N N . ALA C 3 128 ? -100.081 -32.585 76.274 1.00 91.98 128 ALA E N 1
ATOM 2612 C CA . ALA C 3 128 ? -101.028 -31.630 75.714 1.00 83.12 128 ALA E CA 1
ATOM 2613 C C . ALA C 3 128 ? -102.059 -32.345 74.849 1.00 84.46 128 ALA E C 1
ATOM 2614 O O . ALA C 3 128 ? -103.235 -31.984 74.843 1.00 95.52 128 ALA E O 1
ATOM 2616 N N . LEU C 3 129 ? -101.609 -33.363 74.123 1.00 89.32 129 LEU E N 1
ATOM 2617 C CA . LEU C 3 129 ? -102.495 -34.153 73.276 1.00 88.55 129 LEU E CA 1
ATOM 2618 C C . LEU C 3 129 ? -103.485 -34.957 74.111 1.00 94.79 129 LEU E C 1
ATOM 2619 O O . LEU C 3 129 ? -104.636 -35.147 73.715 1.00 103.82 129 LEU E O 1
ATOM 2624 N N . LEU C 3 130 ? -103.031 -35.425 75.270 1.00 85.06 130 LEU E N 1
ATOM 2625 C CA . LEU C 3 130 ? -103.871 -36.209 76.167 1.00 94.54 130 LEU E CA 1
ATOM 2626 C C . LEU C 3 130 ? -104.957 -35.352 76.810 1.00 97.41 130 LEU E C 1
ATOM 2627 O O . LEU C 3 130 ? -105.987 -35.864 77.248 1.00 102.30 130 LEU E O 1
ATOM 2632 N N . LYS C 3 131 ? -104.717 -34.046 76.868 1.00 89.39 131 LYS E N 1
ATOM 2633 C CA . LYS C 3 131 ? -105.687 -33.120 77.437 1.00 95.48 131 LYS E CA 1
ATOM 2634 C C . LYS C 3 131 ? -106.592 -32.548 76.352 1.00 96.65 131 LYS E C 1
ATOM 2635 O O . LYS C 3 131 ? -107.644 -31.978 76.642 1.00 95.45 131 LYS E O 1
ATOM 2641 N N . LEU C 3 132 ? -106.176 -32.705 75.099 1.00 96.18 132 LEU E N 1
ATOM 2642 C CA . LEU C 3 132 ? -106.953 -32.214 73.968 1.00 97.50 132 LEU E CA 1
ATOM 2643 C C . LEU C 3 132 ? -107.909 -33.293 73.466 1.00 106.87 132 LEU E C 1
ATOM 2644 O O . LEU C 3 132 ? -109.098 -33.037 73.273 1.00 112.32 132 LEU E O 1
ATOM 2649 N N . LEU C 3 133 ? -107.374 -34.494 73.259 1.00 107.40 133 LEU E N 1
ATOM 2650 C CA . LEU C 3 133 ? -108.159 -35.658 72.845 1.00 110.38 133 LEU E CA 1
ATOM 2651 C C . LEU C 3 133 ? -108.941 -35.447 71.549 1.00 108.81 133 LEU E C 1
ATOM 2652 O O . LEU C 3 133 ? -110.156 -35.639 71.510 1.00 108.12 133 LEU E O 1
ATOM 2657 N N . GLU C 3 134 ? -108.238 -35.054 70.492 1.00 112.70 134 GLU E N 1
ATOM 2658 C CA . GLU C 3 134 ? -108.851 -34.899 69.177 1.00 117.36 134 GLU E CA 1
ATOM 2659 C C . GLU C 3 134 ? -108.007 -35.583 68.105 1.00 116.84 134 GLU E C 1
ATOM 2660 O O . GLU C 3 134 ? -106.781 -35.615 68.208 1.00 117.49 134 GLU E O 1
ATOM 2666 N N . PRO C 3 135 ? -108.667 -36.145 67.077 1.00 119.44 135 PRO E N 1
ATOM 2667 C CA . PRO C 3 135 ? -107.999 -36.829 65.963 1.00 126.89 135 PRO E CA 1
ATOM 2668 C C . PRO C 3 135 ? -106.935 -35.965 65.288 1.00 131.48 135 PRO E C 1
ATOM 2669 O O . PRO C 3 135 ? -105.920 -36.490 64.833 1.00 140.86 135 PRO E O 1
ATOM 2673 N N . LYS C 3 136 ? -107.172 -34.659 65.222 1.00 124.07 136 LYS E N 1
ATOM 2674 C CA . LYS C 3 136 ? -106.196 -33.732 64.661 1.00 120.69 136 LYS E CA 1
ATOM 2675 C C . LYS C 3 136 ? -105.828 -32.652 65.673 1.00 109.43 136 LYS E C 1
ATOM 2676 O O . LYS C 3 136 ? -106.644 -32.273 66.513 1.00 104.15 136 LYS E O 1
ATOM 2682 N N . ALA C 3 137 ? -104.597 -32.160 65.586 1.00 101.00 137 ALA E N 1
ATOM 2683 C CA . ALA C 3 137 ? -104.117 -31.146 66.517 1.00 101.07 137 ALA E CA 1
ATOM 2684 C C . ALA C 3 137 ? -103.075 -30.234 65.879 1.00 101.01 137 ALA E C 1
ATOM 2685 O O . ALA C 3 137 ? -102.253 -30.676 65.076 1.00 104.38 137 ALA E O 1
ATOM 2687 N N . ILE C 3 138 ? -103.118 -28.958 66.248 1.00 98.22 138 ILE E N 1
ATOM 2688 C CA . ILE C 3 138 ? -102.163 -27.976 65.751 1.00 96.13 138 ILE E CA 1
ATOM 2689 C C . ILE C 3 138 ? -101.084 -27.709 66.794 1.00 92.50 138 ILE E C 1
ATOM 2690 O O . ILE C 3 138 ? -101.386 -27.394 67.945 1.00 100.57 138 ILE E O 1
ATOM 2695 N N . VAL C 3 139 ? -99.825 -27.836 66.387 1.00 84.13 139 VAL E N 1
ATOM 2696 C CA . VAL C 3 139 ? -98.703 -27.574 67.281 1.00 77.73 139 VAL E CA 1
ATOM 2697 C C . VAL C 3 139 ? -98.001 -26.271 66.913 1.00 73.70 139 VAL E C 1
ATOM 2698 O O . VAL C 3 139 ? -97.605 -26.070 65.765 1.00 75.59 139 VAL E O 1
ATOM 2702 N N . LYS C 3 140 ? -97.853 -25.386 67.893 1.00 71.97 140 LYS E N 1
ATOM 2703 C CA . LYS C 3 140 ? -97.197 -24.103 67.672 1.00 78.38 140 LYS E CA 1
ATOM 2704 C C . LYS C 3 140 ? -95.961 -23.966 68.557 1.00 86.64 140 LYS E C 1
ATOM 2705 O O . LYS C 3 140 ? -96.070 -23.856 69.777 1.00 94.99 140 LYS E O 1
ATOM 2711 N N . ALA C 3 141 ? -94.786 -23.972 67.937 1.00 79.47 141 ALA E N 1
ATOM 2712 C CA . ALA C 3 141 ? -93.533 -23.938 68.684 1.00 81.70 141 ALA E CA 1
ATOM 2713 C C . ALA C 3 141 ? -92.580 -22.858 68.184 1.00 86.45 141 ALA E C 1
ATOM 2714 O O . ALA C 3 141 ? -92.915 -22.083 67.288 1.00 88.59 141 ALA E O 1
ATOM 2716 N N . LEU C 3 142 ? -91.391 -22.818 68.775 1.00 86.27 142 LEU E N 1
ATOM 2717 C CA . LEU C 3 142 ? -90.353 -21.882 68.362 1.00 87.90 142 LEU E CA 1
ATOM 2718 C C . LEU C 3 142 ? -89.813 -22.250 66.984 1.00 97.20 142 LEU E C 1
ATOM 2719 O O . LEU C 3 142 ? -89.957 -23.387 66.535 1.00 99.85 142 LEU E O 1
ATOM 2724 N N . GLU C 3 143 ? -89.189 -21.282 66.320 1.00 100.34 143 GLU E N 1
ATOM 2725 C CA . GLU C 3 143 ? -88.686 -21.481 64.965 1.00 104.78 143 GLU E CA 1
ATOM 2726 C C . GLU C 3 143 ? -87.491 -22.434 64.935 1.00 101.35 143 GLU E C 1
ATOM 2727 O O . GLU C 3 143 ? -87.171 -23.010 63.895 1.00 102.00 143 GLU E O 1
ATOM 2733 N N . ARG C 3 144 ? -86.840 -22.607 66.080 1.00 100.47 144 ARG E N 1
ATOM 2734 C CA . ARG C 3 144 ? -85.673 -23.478 66.165 1.00 108.35 144 ARG E CA 1
ATOM 2735 C C . ARG C 3 144 ? -86.063 -24.916 66.493 1.00 113.66 144 ARG E C 1
ATOM 2736 O O . ARG C 3 144 ? -85.294 -25.847 66.251 1.00 119.83 144 ARG E O 1
ATOM 2744 N N . ASP C 3 145 ? -87.262 -25.094 67.040 1.00 110.57 145 ASP E N 1
ATOM 2745 C CA . ASP C 3 145 ? -87.703 -26.405 67.505 1.00 111.21 145 ASP E CA 1
ATOM 2746 C C . ASP C 3 145 ? -88.426 -27.208 66.426 1.00 104.68 145 ASP E C 1
ATOM 2747 O O . ASP C 3 145 ? -88.528 -28.432 66.524 1.00 108.58 145 ASP E O 1
ATOM 2752 N N . VAL C 3 146 ? -88.919 -26.519 65.401 1.00 94.40 146 VAL E N 1
ATOM 2753 C CA . VAL C 3 146 ? -89.706 -27.159 64.348 1.00 97.83 146 VAL E CA 1
ATOM 2754 C C . VAL C 3 146 ? -88.947 -28.269 63.620 1.00 106.90 146 VAL E C 1
ATOM 2755 O O . VAL C 3 146 ? -89.550 -29.232 63.147 1.00 104.60 146 VAL E O 1
ATOM 2759 N N . ASP C 3 147 ? -87.627 -28.135 63.539 1.00 119.38 147 ASP E N 1
ATOM 2760 C CA . ASP C 3 147 ? -86.795 -29.152 62.909 1.00 126.10 147 ASP E CA 1
ATOM 2761 C C . ASP C 3 147 ? -86.748 -30.406 63.771 1.00 115.73 147 ASP E C 1
ATOM 2762 O O . ASP C 3 147 ? -86.849 -31.525 63.266 1.00 113.07 147 ASP E O 1
ATOM 2767 N N . LEU C 3 148 ? -86.596 -30.208 65.076 1.00 112.73 148 LEU E N 1
ATOM 2768 C CA . LEU C 3 148 ? -86.535 -31.312 66.024 1.00 112.15 148 LEU E CA 1
ATOM 2769 C C . LEU C 3 148 ? -87.878 -32.030 66.123 1.00 119.04 148 LEU E C 1
ATOM 2770 O O . LEU C 3 148 ? -87.929 -33.251 66.263 1.00 125.08 148 LEU E O 1
ATOM 2775 N N . ILE C 3 149 ? -88.962 -31.264 66.042 1.00 116.80 149 ILE E N 1
ATOM 2776 C CA . ILE C 3 149 ? -90.306 -31.822 66.154 1.00 113.07 149 ILE E CA 1
ATOM 2777 C C . ILE C 3 149 ? -90.694 -32.638 64.920 1.00 120.72 149 ILE E C 1
ATOM 2778 O O . ILE C 3 149 ? -91.294 -33.707 65.038 1.00 122.01 149 ILE E O 1
ATOM 2783 N N . GLU C 3 150 ? -90.339 -32.139 63.740 1.00 122.12 150 GLU E N 1
ATOM 2784 C CA . GLU C 3 150 ? -90.646 -32.840 62.494 1.00 121.20 150 GLU E CA 1
ATOM 2785 C C . GLU C 3 150 ? -89.812 -34.108 62.322 1.00 124.51 150 GLU E C 1
ATOM 2786 O O . GLU C 3 150 ? -90.058 -34.902 61.413 1.00 123.39 150 GLU E O 1
ATOM 2792 N N . SER C 3 151 ? -88.827 -34.294 63.194 1.00 126.88 151 SER E N 1
ATOM 2793 C CA . SER C 3 151 ? -87.974 -35.475 63.143 1.00 123.81 151 SER E CA 1
ATOM 2794 C C . SER C 3 151 ? -88.401 -36.514 64.176 1.00 126.34 151 SER E C 1
ATOM 2795 O O . SER C 3 151 ? -87.773 -37.564 64.306 1.00 127.13 151 SER E O 1
ATOM 2798 N N . MET C 3 152 ? -89.471 -36.217 64.908 1.00 125.46 152 MET E N 1
ATOM 2799 C CA . MET C 3 152 ? -89.956 -37.130 65.938 1.00 132.06 152 MET E CA 1
ATOM 2800 C C . MET C 3 152 ? -91.481 -37.208 65.985 1.00 134.64 152 MET E C 1
ATOM 2801 O O . MET C 3 152 ? -92.061 -37.492 67.034 1.00 127.62 152 MET E O 1
ATOM 2806 N N . LYS C 3 153 ? -92.126 -36.961 64.849 1.00 140.98 153 LYS E N 1
ATOM 2807 C CA . LYS C 3 153 ? -93.581 -37.052 64.762 1.00 140.24 153 LYS E CA 1
ATOM 2808 C C . LYS C 3 153 ? -94.059 -38.482 64.996 1.00 143.52 153 LYS E C 1
ATOM 2809 O O . LYS C 3 153 ? -95.060 -38.711 65.681 1.00 143.61 153 LYS E O 1
ATOM 2815 N N . ASP C 3 154 ? -93.333 -39.437 64.421 1.00 140.21 154 ASP E N 1
ATOM 2816 C CA . ASP C 3 154 ? -93.654 -40.852 64.568 1.00 139.67 154 ASP E CA 1
ATOM 2817 C C . ASP C 3 154 ? -93.630 -41.274 66.033 1.00 133.80 154 ASP E C 1
ATOM 2818 O O . ASP C 3 154 ? -94.495 -42.023 66.485 1.00 136.56 154 ASP E O 1
ATOM 2823 N N . ASP C 3 155 ? -92.635 -40.786 66.766 1.00 127.30 155 ASP E N 1
ATOM 2824 C CA . ASP C 3 155 ? -92.501 -41.092 68.185 1.00 131.17 155 ASP E CA 1
ATOM 2825 C C . ASP C 3 155 ? -93.688 -40.550 68.975 1.00 128.17 155 ASP E C 1
ATOM 2826 O O . ASP C 3 155 ? -94.222 -41.227 69.855 1.00 130.06 155 ASP E O 1
ATOM 2831 N N . ILE C 3 156 ? -94.093 -39.325 68.651 1.00 123.51 156 ILE E N 1
ATOM 2832 C CA . ILE C 3 156 ? -95.229 -38.686 69.306 1.00 119.03 156 ILE E CA 1
ATOM 2833 C C . ILE C 3 156 ? -96.515 -39.466 69.058 1.00 123.88 156 ILE E C 1
ATOM 2834 O O . ILE C 3 156 ? -97.231 -39.813 69.999 1.00 125.77 156 ILE E O 1
ATOM 2839 N N . MET C 3 157 ? -96.799 -39.740 67.788 1.00 123.43 157 MET E N 1
ATOM 2840 C CA . MET C 3 157 ? -98.015 -40.457 67.417 1.00 122.18 157 MET E CA 1
ATOM 2841 C C . MET C 3 157 ? -98.041 -41.873 67.984 1.00 132.19 157 MET E C 1
ATOM 2842 O O . MET C 3 157 ? -99.104 -42.394 68.323 1.00 130.92 157 MET E O 1
ATOM 2847 N N . ARG C 3 158 ? -96.869 -42.491 68.087 1.00 144.28 158 ARG E N 1
ATOM 2848 C CA . ARG C 3 158 ? -96.767 -43.845 68.620 1.00 155.31 158 ARG E CA 1
ATOM 2849 C C . ARG C 3 158 ? -96.968 -43.853 70.132 1.00 159.67 158 ARG E C 1
ATOM 2850 O O . ARG C 3 158 ? -97.567 -44.778 70.681 1.00 165.66 158 ARG E O 1
ATOM 2858 N N . GLU C 3 159 ? -96.469 -42.819 70.801 1.00 156.21 159 GLU E N 1
ATOM 2859 C CA . GLU C 3 159 ? -96.606 -42.715 72.249 1.00 152.22 159 GLU E CA 1
ATOM 2860 C C . GLU C 3 159 ? -98.039 -42.377 72.651 1.00 143.28 159 GLU E C 1
ATOM 2861 O O . GLU C 3 159 ? -98.563 -42.916 73.626 1.00 138.45 159 GLU E O 1
ATOM 2867 N N . TYR C 3 160 ? -98.669 -41.486 71.892 1.00 143.00 160 TYR E N 1
ATOM 2868 C CA . TYR C 3 160 ? -100.037 -41.068 72.181 1.00 145.53 160 TYR E CA 1
ATOM 2869 C C . TYR C 3 160 ? -101.043 -42.176 71.884 1.00 154.07 160 TYR E C 1
ATOM 2870 O O . TYR C 3 160 ? -102.095 -42.257 72.519 1.00 155.62 160 TYR E O 1
ATOM 2879 N N . GLY C 3 161 ? -100.713 -43.031 70.921 1.00 156.28 161 GLY E N 1
ATOM 2880 C CA . GLY C 3 161 ? -101.598 -44.111 70.521 1.00 154.85 161 GLY E CA 1
ATOM 2881 C C . GLY C 3 161 ? -101.580 -45.294 71.472 1.00 153.52 161 GLY E C 1
ATOM 2882 O O . GLY C 3 161 ? -102.077 -46.371 71.145 1.00 149.31 161 GLY E O 1
ATOM 2883 N N . GLU C 3 162 ? -101.006 -45.091 72.653 1.00 156.35 162 GLU E N 1
ATOM 2884 C CA . GLU C 3 162 ? -100.923 -46.140 73.661 1.00 160.37 162 GLU E CA 1
ATOM 2885 C C . GLU C 3 162 ? -101.580 -45.692 74.962 1.00 156.19 162 GLU E C 1
ATOM 2886 O O . GLU C 3 162 ? -102.328 -46.447 75.583 1.00 157.22 162 GLU E O 1
ATOM 2892 N N . LYS C 3 163 ? -101.296 -44.458 75.367 1.00 146.91 163 LYS E N 1
ATOM 2893 C CA . LYS C 3 163 ? -101.848 -43.908 76.599 1.00 134.82 163 LYS E CA 1
ATOM 2894 C C . LYS C 3 163 ? -103.311 -43.515 76.424 1.00 132.51 163 LYS E C 1
ATOM 2895 O O . LYS C 3 163 ? -104.026 -43.291 77.401 1.00 132.04 163 LYS E O 1
ATOM 2901 N N . ALA C 3 164 ? -103.749 -43.431 75.173 1.00 130.29 164 ALA E N 1
ATOM 2902 C CA . ALA C 3 164 ? -105.135 -43.101 74.866 1.00 130.02 164 ALA E CA 1
ATOM 2903 C C . ALA C 3 164 ? -105.638 -43.935 73.693 1.00 142.24 164 ALA E C 1
ATOM 2904 O O . ALA C 3 164 ? -105.778 -43.434 72.578 1.00 145.49 164 ALA E O 1
ATOM 2906 N N . GLN C 3 165 ? -105.909 -45.210 73.953 1.00 150.37 165 GLN E N 1
ATOM 2907 C CA . GLN C 3 165 ? -106.373 -46.123 72.914 1.00 161.90 165 GLN E CA 1
ATOM 2908 C C . GLN C 3 165 ? -107.835 -45.873 72.551 1.00 163.58 165 GLN E C 1
ATOM 2909 O O . GLN C 3 165 ? -108.322 -46.367 71.534 1.00 164.39 165 GLN E O 1
ATOM 2915 N N . ARG C 3 166 ? -108.529 -45.106 73.386 1.00 162.74 166 ARG E N 1
ATOM 2916 C CA . ARG C 3 166 ? -109.919 -44.753 73.122 1.00 163.05 166 ARG E CA 1
ATOM 2917 C C . ARG C 3 166 ? -110.023 -43.457 72.323 1.00 164.37 166 ARG E C 1
ATOM 2918 O O . ARG C 3 166 ? -111.117 -42.936 72.105 1.00 166.55 166 ARG E O 1
ATOM 2926 N N . ALA C 3 167 ? -108.876 -42.943 71.889 1.00 160.58 167 ALA E N 1
ATOM 2927 C CA . ALA C 3 167 ? -108.832 -41.720 71.096 1.00 154.82 167 ALA E CA 1
ATOM 2928 C C . ALA C 3 167 ? -107.580 -41.681 70.226 1.00 153.11 167 ALA E C 1
ATOM 2929 O O . ALA C 3 167 ? -106.548 -41.158 70.644 1.00 150.02 167 ALA E O 1
ATOM 2931 N N . PRO C 3 168 ? -107.670 -42.242 69.011 1.00 153.56 168 PRO E N 1
ATOM 2932 C CA . PRO C 3 168 ? -106.550 -42.282 68.063 1.00 154.90 168 PRO E CA 1
ATOM 2933 C C . PRO C 3 168 ? -106.151 -40.891 67.580 1.00 152.79 168 PRO E C 1
ATOM 2934 O O . PRO C 3 168 ? -106.914 -39.938 67.740 1.00 147.91 168 PRO E O 1
ATOM 2938 N N . LEU C 3 169 ? -104.964 -40.784 66.992 1.00 152.61 169 LEU E N 1
ATOM 2939 C CA . LEU C 3 169 ? -104.480 -39.516 66.461 1.00 144.04 169 LEU E CA 1
ATOM 2940 C C . LEU C 3 169 ? -104.191 -39.639 64.969 1.00 136.98 169 LEU E C 1
ATOM 2941 O O . LEU C 3 169 ? -103.412 -40.494 64.547 1.00 130.20 169 LEU E O 1
ATOM 2946 N N . GLU C 3 170 ? -104.821 -38.781 64.176 1.00 137.01 170 GLU E N 1
ATOM 2947 C CA . GLU C 3 170 ? -104.682 -38.839 62.726 1.00 142.04 170 GLU E CA 1
ATOM 2948 C C . GLU C 3 170 ? -103.459 -38.071 62.232 1.00 140.38 170 GLU E C 1
ATOM 2949 O O . GLU C 3 170 ? -102.473 -38.669 61.804 1.00 143.31 170 GLU E O 1
ATOM 2955 N N . GLU C 3 171 ? -103.527 -36.745 62.296 1.00 138.20 171 GLU E N 1
ATOM 2956 C CA . GLU C 3 171 ? -102.459 -35.903 61.768 1.00 140.64 171 GLU E CA 1
ATOM 2957 C C . GLU C 3 171 ? -102.049 -34.804 62.745 1.00 132.44 171 GLU E C 1
ATOM 2958 O O . GLU C 3 171 ? -102.894 -34.190 63.397 1.00 136.13 171 GLU E O 1
ATOM 2964 N N . ILE C 3 172 ? -100.745 -34.565 62.841 1.00 121.47 172 ILE E N 1
ATOM 2965 C CA . ILE C 3 172 ? -100.216 -33.472 63.647 1.00 112.25 172 ILE E CA 1
ATOM 2966 C C . ILE C 3 172 ? -99.733 -32.343 62.743 1.00 109.05 172 ILE E C 1
ATOM 2967 O O . ILE C 3 172 ? -98.882 -32.550 61.877 1.00 108.37 172 ILE E O 1
ATOM 2972 N N . VAL C 3 173 ? -100.278 -31.149 62.949 1.00 98.50 173 VAL E N 1
ATOM 2973 C CA . VAL C 3 173 ? -99.950 -30.007 62.104 1.00 101.87 173 VAL E CA 1
ATOM 2974 C C . VAL C 3 173 ? -98.991 -29.037 62.787 1.00 102.78 173 VAL E C 1
ATOM 2975 O O . VAL C 3 173 ? -99.302 -28.480 63.839 1.00 103.63 173 VAL E O 1
ATOM 2979 N N . ILE C 3 174 ? -97.826 -28.840 62.179 1.00 100.56 174 ILE E N 1
ATOM 2980 C CA . ILE C 3 174 ? -96.861 -27.866 62.675 1.00 99.27 174 ILE E CA 1
ATOM 2981 C C . ILE C 3 174 ? -97.185 -26.491 62.102 1.00 98.15 174 ILE E C 1
ATOM 2982 O O . ILE C 3 174 ? -97.010 -26.251 60.907 1.00 98.47 174 ILE E O 1
ATOM 2987 N N . SER C 3 175 ? -97.661 -25.596 62.962 1.00 103.66 175 SER E N 1
ATOM 2988 C CA . SER C 3 175 ? -98.126 -24.280 62.535 1.00 104.43 175 SER E CA 1
ATOM 2989 C C . SER C 3 175 ? -97.022 -23.428 61.915 1.00 109.36 175 SER E C 1
ATOM 2990 O O . SER C 3 175 ? -95.841 -23.601 62.219 1.00 115.71 175 SER E O 1
ATOM 2993 N N . ASN C 3 176 ? -97.420 -22.509 61.041 1.00 105.30 176 ASN E N 1
ATOM 2994 C CA . ASN C 3 176 ? -96.488 -21.572 60.428 1.00 108.38 176 ASN E CA 1
ATOM 2995 C C . ASN C 3 176 ? -96.222 -20.384 61.342 1.00 103.90 176 ASN E C 1
ATOM 2996 O O . ASN C 3 176 ? -95.174 -19.746 61.260 1.00 104.06 176 ASN E O 1
ATOM 3001 N N . ASP C 3 177 ? -97.184 -20.092 62.212 1.00 101.64 177 ASP E N 1
ATOM 3002 C CA . ASP C 3 177 ? -97.020 -19.043 63.209 1.00 105.85 177 ASP E CA 1
ATOM 3003 C C . ASP C 3 177 ? -96.057 -19.515 64.291 1.00 99.18 177 ASP E C 1
ATOM 3004 O O . ASP C 3 177 ? -96.333 -20.480 65.002 1.00 107.36 177 ASP E O 1
ATOM 3009 N N . TYR C 3 178 ? -94.924 -18.832 64.407 1.00 75.00 178 TYR E N 1
ATOM 3010 C CA . TYR C 3 178 ? -93.897 -19.218 65.366 1.00 79.44 178 TYR E CA 1
ATOM 3011 C C . TYR C 3 178 ? -94.042 -18.458 66.679 1.00 76.18 178 TYR E C 1
ATOM 3012 O O . TYR C 3 178 ? -94.492 -17.313 66.697 1.00 72.86 178 TYR E O 1
ATOM 3021 N N . LEU C 3 179 ? -93.662 -19.106 67.776 1.00 72.23 179 LEU E N 1
ATOM 3022 C CA . LEU C 3 179 ? -93.710 -18.481 69.093 1.00 68.43 179 LEU E CA 1
ATOM 3023 C C . LEU C 3 179 ? -92.706 -17.340 69.185 1.00 73.03 179 LEU E C 1
ATOM 3024 O O . LEU C 3 179 ? -91.793 -17.238 68.366 1.00 84.97 179 LEU E O 1
ATOM 3029 N N . ASN C 3 180 ? -92.878 -16.480 70.182 1.00 73.66 180 ASN E N 1
ATOM 3030 C CA . ASN C 3 180 ? -91.976 -15.351 70.366 1.00 83.52 180 ASN E CA 1
ATOM 3031 C C . ASN C 3 180 ? -90.674 -15.763 71.044 1.00 93.16 180 ASN E C 1
ATOM 3032 O O . ASN C 3 180 ? -90.667 -16.601 71.946 1.00 91.69 180 ASN E O 1
ATOM 3037 N N . LYS C 3 181 ? -89.574 -15.163 70.603 1.00 94.84 181 LYS E N 1
ATOM 3038 C CA . LYS C 3 181 ? -88.251 -15.492 71.118 1.00 95.60 181 LYS E CA 1
ATOM 3039 C C . LYS C 3 181 ? -88.076 -14.996 72.550 1.00 92.72 181 LYS E C 1
ATOM 3040 O O . LYS C 3 181 ? -87.411 -15.637 73.364 1.00 84.32 181 LYS E O 1
ATOM 3046 N N . ASP C 3 182 ? -88.682 -13.853 72.850 1.00 98.29 182 ASP E N 1
ATOM 3047 C CA . ASP C 3 182 ? -88.522 -13.216 74.152 1.00 94.97 182 ASP E CA 1
ATOM 3048 C C . ASP C 3 182 ? -89.577 -13.673 75.153 1.00 79.57 182 ASP E C 1
ATOM 3049 O O . ASP C 3 182 ? -89.539 -13.290 76.322 1.00 85.32 182 ASP E O 1
ATOM 3054 N N . LEU C 3 183 ? -90.517 -14.492 74.693 1.00 67.48 183 LEU E N 1
ATOM 3055 C CA . LEU C 3 183 ? -91.592 -14.971 75.554 1.00 67.98 183 LEU E CA 1
ATOM 3056 C C . LEU C 3 183 ? -91.440 -16.449 75.902 1.00 72.46 183 LEU E C 1
ATOM 3057 O O . LEU C 3 183 ? -91.730 -16.862 77.024 1.00 67.81 183 LEU E O 1
ATOM 3062 N N . VAL C 3 184 ? -90.986 -17.241 74.936 1.00 78.63 184 VAL E N 1
ATOM 3063 C CA . VAL C 3 184 ? -90.875 -18.683 75.122 1.00 76.50 184 VAL E CA 1
ATOM 3064 C C . VAL C 3 184 ? -89.442 -19.173 74.936 1.00 77.19 184 VAL E C 1
ATOM 3065 O O . VAL C 3 184 ? -88.815 -18.909 73.909 1.00 74.21 184 VAL E O 1
ATOM 3069 N N . SER C 3 185 ? -88.931 -19.887 75.934 1.00 86.13 185 SER E N 1
ATOM 3070 C CA . SER C 3 185 ? -87.598 -20.474 75.854 1.00 94.25 185 SER E CA 1
ATOM 3071 C C . SER C 3 185 ? -87.671 -21.882 75.276 1.00 91.29 185 SER E C 1
ATOM 3072 O O . SER C 3 185 ? -86.768 -22.321 74.564 1.00 104.58 185 SER E O 1
ATOM 3075 N N . GLY C 3 186 ? -88.753 -22.587 75.589 1.00 83.24 186 GLY E N 1
ATOM 3076 C CA . GLY C 3 186 ? -88.957 -23.937 75.099 1.00 81.59 186 GLY E CA 1
ATOM 3077 C C . GLY C 3 186 ? -90.379 -24.412 75.324 1.00 78.43 186 GLY E C 1
ATOM 3078 O O . GLY C 3 186 ? -91.140 -23.789 76.063 1.00 71.96 186 GLY E O 1
ATOM 3079 N N . GLY C 3 187 ? -90.737 -25.521 74.685 1.00 68.64 187 GLY E N 1
ATOM 3080 C CA . GLY C 3 187 ? -92.075 -26.069 74.806 1.00 87.16 187 GLY E CA 1
ATOM 3081 C C . GLY C 3 187 ? -92.948 -25.723 73.615 1.00 81.45 187 GLY E C 1
ATOM 3082 O O . GLY C 3 187 ? -92.494 -25.083 72.665 1.00 78.39 187 GLY E O 1
ATOM 3083 N N . VAL C 3 188 ? -94.205 -26.154 73.664 1.00 74.07 188 VAL E N 1
ATOM 3084 C CA . VAL C 3 188 ? -95.142 -25.911 72.572 1.00 78.86 188 VAL E CA 1
ATOM 3085 C C . VAL C 3 188 ? -96.491 -25.408 73.073 1.00 74.36 188 VAL E C 1
ATOM 3086 O O . VAL C 3 188 ? -96.771 -25.416 74.271 1.00 63.87 188 VAL E O 1
ATOM 3090 N N . VAL C 3 189 ? -97.320 -24.966 72.134 1.00 81.53 189 VAL E N 1
ATOM 3091 C CA . VAL C 3 189 ? -98.698 -24.592 72.418 1.00 76.97 189 VAL E CA 1
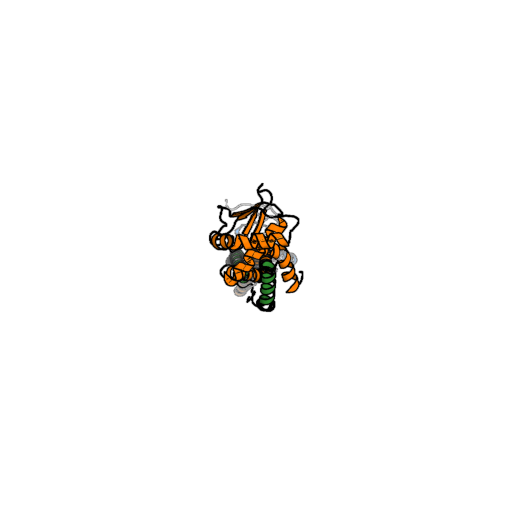ATOM 3092 C C . VAL C 3 189 ? -99.602 -25.369 71.470 1.00 78.71 189 VAL E C 1
ATOM 3093 O O . VAL C 3 189 ? -99.535 -25.189 70.254 1.00 81.36 189 VAL E O 1
ATOM 3097 N N . VAL C 3 190 ? -100.438 -26.240 72.025 1.00 83.57 190 VAL E N 1
ATOM 3098 C CA . VAL C 3 190 ? -101.255 -27.128 71.203 1.00 82.82 190 VAL E CA 1
ATOM 3099 C C . VAL C 3 190 ? -102.725 -26.719 71.161 1.00 80.65 190 VAL E C 1
ATOM 3100 O O . VAL C 3 190 ? -103.416 -26.732 72.180 1.00 88.16 190 VAL E O 1
ATOM 3104 N N . SER C 3 191 ? -103.196 -26.363 69.970 1.00 80.37 191 SER E N 1
ATOM 3105 C CA . SER C 3 191 ? -104.589 -25.979 69.777 1.00 83.70 191 SER E CA 1
ATOM 3106 C C . SER C 3 191 ? -105.340 -27.042 68.985 1.00 86.52 191 SER E C 1
ATOM 3107 O O . SER C 3 191 ? -104.734 -27.958 68.430 1.00 76.85 191 SER E O 1
ATOM 3110 N N . ASN C 3 192 ? -106.661 -26.918 68.936 1.00 97.61 192 ASN E N 1
ATOM 3111 C CA . ASN C 3 192 ? -107.484 -27.847 68.172 1.00 95.30 192 ASN E CA 1
ATOM 3112 C C . ASN C 3 192 ? -107.908 -27.256 66.831 1.00 93.91 192 ASN E C 1
ATOM 3113 O O . ASN C 3 192 ? -107.603 -26.102 66.531 1.00 93.42 192 ASN E O 1
ATOM 3118 N N . ALA C 3 193 ? -108.608 -28.054 66.030 1.00 90.17 193 ALA E N 1
ATOM 3119 C CA . ALA C 3 193 ? -109.020 -27.643 64.690 1.00 81.11 193 ALA E CA 1
ATOM 3120 C C . ALA C 3 193 ? -109.914 -26.407 64.714 1.00 81.47 193 ALA E C 1
ATOM 3121 O O . ALA C 3 193 ? -109.731 -25.483 63.920 1.00 81.76 193 ALA E O 1
ATOM 3123 N N . SER C 3 194 ? -110.875 -26.391 65.632 1.00 88.97 194 SER E N 1
ATOM 3124 C CA . SER C 3 194 ? -111.798 -25.269 65.755 1.00 94.21 194 SER E CA 1
ATOM 3125 C C . SER C 3 194 ? -111.123 -24.055 66.386 1.00 98.47 194 SER E C 1
ATOM 3126 O O . SER C 3 194 ? -111.692 -22.963 66.411 1.00 97.93 194 SER E O 1
ATOM 3129 N N . ASP C 3 195 ? -109.909 -24.263 66.894 1.00 99.62 195 ASP E N 1
ATOM 3130 C CA . ASP C 3 195 ? -109.123 -23.213 67.540 1.00 92.48 195 ASP E CA 1
ATOM 3131 C C . ASP C 3 195 ? -109.877 -22.579 68.707 1.00 89.62 195 ASP E C 1
ATOM 3132 O O . ASP C 3 195 ? -109.742 -21.386 68.977 1.00 84.08 195 ASP E O 1
ATOM 3137 N N . LYS C 3 196 ? -110.676 -23.387 69.396 1.00 89.77 196 LYS E N 1
ATOM 3138 C CA . LYS C 3 196 ? -111.428 -22.918 70.551 1.00 90.34 196 LYS E CA 1
ATOM 3139 C C . LYS C 3 196 ? -110.686 -23.263 71.834 1.00 80.70 196 LYS E C 1
ATOM 3140 O O . LYS C 3 196 ? -110.673 -22.485 72.788 1.00 73.91 196 LYS E O 1
ATOM 3146 N N . ILE C 3 197 ? -110.066 -24.438 71.846 1.00 82.36 197 ILE E N 1
ATOM 3147 C CA . ILE C 3 197 ? -109.321 -24.901 73.010 1.00 75.72 197 ILE E CA 1
ATOM 3148 C C . ILE C 3 197 ? -107.817 -24.819 72.770 1.00 69.86 197 ILE E C 1
ATOM 3149 O O . ILE C 3 197 ? -107.291 -25.432 71.843 1.00 71.65 197 ILE E O 1
ATOM 3154 N N . GLU C 3 198 ? -107.133 -24.053 73.613 1.00 63.15 198 GLU E N 1
ATOM 3155 C CA . GLU C 3 198 ? -105.692 -23.883 73.499 1.00 61.21 198 GLU E CA 1
ATOM 3156 C C . GLU C 3 198 ? -104.982 -24.379 74.753 1.00 64.03 198 GLU E C 1
ATOM 3157 O O . GLU C 3 198 ? -105.384 -24.064 75.874 1.00 70.08 198 GLU E O 1
ATOM 3163 N N . ILE C 3 199 ? -103.926 -25.161 74.558 1.00 70.69 199 ILE E N 1
ATOM 3164 C CA . ILE C 3 199 ? -103.142 -25.672 75.673 1.00 69.38 199 ILE E CA 1
ATOM 3165 C C . ILE C 3 199 ? -101.702 -25.176 75.600 1.00 69.85 199 ILE E C 1
ATOM 3166 O O . ILE C 3 199 ? -100.884 -25.714 74.852 1.00 60.87 199 ILE E O 1
ATOM 3171 N N . ASN C 3 200 ? -101.405 -24.139 76.377 1.00 76.35 200 ASN E N 1
ATOM 3172 C CA . ASN C 3 200 ? -100.054 -23.602 76.464 1.00 69.09 200 ASN E CA 1
ATOM 3173 C C . ASN C 3 200 ? -99.192 -24.506 77.332 1.00 67.09 200 ASN E C 1
ATOM 3174 O O . ASN C 3 200 ? -99.272 -24.462 78.560 1.00 68.62 200 ASN E O 1
ATOM 3179 N N . ASN C 3 201 ? -98.369 -25.328 76.691 1.00 68.43 201 ASN E N 1
ATOM 3180 C CA . ASN C 3 201 ? -97.500 -26.242 77.419 1.00 74.64 201 ASN E CA 1
ATOM 3181 C C . ASN C 3 201 ? -96.033 -25.845 77.302 1.00 66.29 201 ASN E C 1
ATOM 3182 O O . ASN C 3 201 ? -95.155 -26.697 77.165 1.00 65.69 201 ASN E O 1
ATOM 3187 N N . THR C 3 202 ? -95.778 -24.542 77.351 1.00 64.16 202 THR E N 1
ATOM 3188 C CA . THR C 3 202 ? -94.415 -24.026 77.334 1.00 71.68 202 THR E CA 1
ATOM 3189 C C . THR C 3 202 ? -93.855 -24.006 78.751 1.00 76.08 202 THR E C 1
ATOM 3190 O O . THR C 3 202 ? -94.609 -24.058 79.721 1.00 82.09 202 THR E O 1
ATOM 3194 N N . LEU C 3 203 ? -92.532 -23.936 78.864 1.00 79.53 203 LEU E N 1
ATOM 3195 C CA . LEU C 3 203 ? -91.869 -23.944 80.164 1.00 79.88 203 LEU E CA 1
ATOM 3196 C C . LEU C 3 203 ? -92.270 -22.736 81.003 1.00 76.11 203 LEU E C 1
ATOM 3197 O O . LEU C 3 203 ? -92.454 -22.843 82.216 1.00 80.77 203 LEU E O 1
ATOM 3202 N N . GLU C 3 204 ? -92.413 -21.590 80.345 1.00 78.87 204 GLU E N 1
ATOM 3203 C CA . GLU C 3 204 ? -92.786 -20.351 81.019 1.00 78.10 204 GLU E CA 1
ATOM 3204 C C . GLU C 3 204 ? -94.191 -20.421 81.609 1.00 78.91 204 GLU E C 1
ATOM 3205 O O . GLU C 3 204 ? -94.429 -19.951 82.721 1.00 81.38 204 GLU E O 1
ATOM 3211 N N . GLU C 3 205 ? -95.117 -21.012 80.859 1.00 71.65 205 GLU E N 1
ATOM 3212 C CA . GLU C 3 205 ? -96.501 -21.140 81.304 1.00 75.64 205 GLU E CA 1
ATOM 3213 C C . GLU C 3 205 ? -96.614 -22.070 82.507 1.00 74.64 205 GLU E C 1
ATOM 3214 O O . GLU C 3 205 ? -97.314 -21.768 83.475 1.00 79.80 205 GLU E O 1
ATOM 3220 N N . ARG C 3 206 ? -95.921 -23.203 82.439 1.00 65.81 206 ARG E N 1
ATOM 3221 C CA . ARG C 3 206 ? -95.910 -24.159 83.540 1.00 71.45 206 ARG E CA 1
ATOM 3222 C C . ARG C 3 206 ? -95.261 -23.543 84.775 1.00 76.65 206 ARG E C 1
ATOM 3223 O O . ARG C 3 206 ? -95.731 -23.734 85.898 1.00 81.50 206 ARG E O 1
ATOM 3231 N N . LEU C 3 207 ? -94.182 -22.797 84.556 1.00 71.90 207 LEU E N 1
ATOM 3232 C CA . LEU C 3 207 ? -93.479 -22.122 85.642 1.00 76.97 207 LEU E CA 1
ATOM 3233 C C . LEU C 3 207 ? -94.359 -21.072 86.314 1.00 79.99 207 LEU E C 1
ATOM 3234 O O . LEU C 3 207 ? -94.340 -20.928 87.536 1.00 75.94 207 LEU E O 1
ATOM 3239 N N . LYS C 3 208 ? -95.127 -20.342 85.511 1.00 81.57 208 LYS E N 1
ATOM 3240 C CA . LYS C 3 208 ? -96.011 -19.308 86.038 1.00 81.00 208 LYS E CA 1
ATOM 3241 C C . LYS C 3 208 ? -97.172 -19.925 86.811 1.00 81.08 208 LYS E C 1
ATOM 3242 O O . LYS C 3 208 ? -97.474 -19.509 87.931 1.00 83.99 208 LYS E O 1
ATOM 3248 N N . LEU C 3 209 ? -97.817 -20.919 86.205 1.00 77.55 209 LEU E N 1
ATOM 3249 C CA . LEU C 3 209 ? -98.924 -21.624 86.844 1.00 81.05 209 LEU E CA 1
ATOM 3250 C C . LEU C 3 209 ? -98.485 -22.294 88.141 1.00 87.93 209 LEU E C 1
ATOM 3251 O O . LEU C 3 209 ? -99.267 -22.412 89.084 1.00 86.01 209 LEU E O 1
ATOM 3256 N N . LEU C 3 210 ? -97.232 -22.733 88.184 1.00 89.80 210 LEU E N 1
ATOM 3257 C CA . LEU C 3 210 ? -96.677 -23.317 89.397 1.00 84.97 210 LEU E CA 1
ATOM 3258 C C . LEU C 3 210 ? -96.417 -22.224 90.429 1.00 91.02 210 LEU E C 1
ATOM 3259 O O . LEU C 3 210 ? -96.684 -22.401 91.616 1.00 95.71 210 LEU E O 1
ATOM 3264 N N . SER C 3 211 ? -95.908 -21.088 89.962 1.00 89.01 211 SER E N 1
ATOM 3265 C CA . SER C 3 211 ? -95.598 -19.959 90.833 1.00 82.02 211 SER E CA 1
ATOM 3266 C C . SER C 3 211 ? -96.854 -19.385 91.478 1.00 89.25 211 SER E C 1
ATOM 3267 O O . SER C 3 211 ? -96.798 -18.818 92.567 1.00 87.04 211 SER E O 1
ATOM 3270 N N . GLU C 3 212 ? -97.987 -19.536 90.799 1.00 105.96 212 GLU E N 1
ATOM 3271 C CA . GLU C 3 212 ? -99.259 -19.038 91.315 1.00 119.22 212 GLU E CA 1
ATOM 3272 C C . GLU C 3 212 ? -99.690 -19.757 92.592 1.00 119.62 212 GLU E C 1
ATOM 3273 O O . GLU C 3 212 ? -100.498 -19.236 93.360 1.00 128.68 212 GLU E O 1
ATOM 3279 N N . GLU C 3 213 ? -99.147 -20.949 92.818 1.00 108.02 213 GLU E N 1
ATOM 3280 C CA . GLU C 3 213 ? -99.539 -21.753 93.971 1.00 110.34 213 GLU E CA 1
ATOM 3281 C C . GLU C 3 213 ? -98.357 -22.142 94.856 1.00 111.76 213 GLU E C 1
ATOM 3282 O O . GLU C 3 213 ? -98.533 -22.445 96.035 1.00 115.17 213 GLU E O 1
ATOM 3288 N N . ALA C 3 214 ? -97.154 -22.132 94.289 1.00 107.08 214 ALA E N 1
ATOM 3289 C CA . ALA C 3 214 ? -95.967 -22.543 95.033 1.00 96.66 214 ALA E CA 1
ATOM 3290 C C . ALA C 3 214 ? -95.322 -21.389 95.797 1.00 97.65 214 ALA E C 1
ATOM 3291 O O . ALA C 3 214 ? -94.702 -21.603 96.836 1.00 94.65 214 ALA E O 1
ATOM 3293 N N . LEU C 3 215 ? -95.468 -20.173 95.278 1.00 99.47 215 LEU E N 1
ATOM 3294 C CA . LEU C 3 215 ? -94.892 -18.988 95.918 1.00 99.15 215 LEU E CA 1
ATOM 3295 C C . LEU C 3 215 ? -95.339 -18.760 97.371 1.00 111.93 215 LEU E C 1
ATOM 3296 O O . LEU C 3 215 ? -94.493 -18.541 98.240 1.00 112.38 215 LEU E O 1
ATOM 3301 N N . PRO C 3 216 ? -96.658 -18.807 97.648 1.00 121.45 216 PRO E N 1
ATOM 3302 C CA . PRO C 3 216 ? -97.039 -18.619 99.053 1.00 124.22 216 PRO E CA 1
ATOM 3303 C C . PRO C 3 216 ? -96.624 -19.802 99.923 1.00 124.36 216 PRO E C 1
ATOM 3304 O O . PRO C 3 216 ? -96.472 -19.648 101.134 1.00 128.34 216 PRO E O 1
ATOM 3308 N N . ALA C 3 217 ? -96.443 -20.966 99.307 1.00 119.79 217 ALA E N 1
ATOM 3309 C CA . ALA C 3 217 ? -95.986 -22.148 100.028 1.00 119.78 217 ALA E CA 1
ATOM 3310 C C . ALA C 3 217 ? -94.533 -21.979 100.459 1.00 116.08 217 ALA E C 1
ATOM 3311 O O . ALA C 3 217 ? -94.170 -22.310 101.586 1.00 115.80 217 ALA E O 1
ATOM 3313 N N . ILE C 3 218 ? -93.709 -21.462 99.552 1.00 107.90 218 ILE E N 1
ATOM 3314 C CA . ILE C 3 218 ? -92.308 -21.186 99.845 1.00 99.65 218 ILE E CA 1
ATOM 3315 C C . ILE C 3 218 ? -92.200 -20.067 100.873 1.00 107.26 218 ILE E C 1
ATOM 3316 O O . ILE C 3 218 ? -91.397 -20.135 101.804 1.00 113.58 218 ILE E O 1
ATOM 3321 N N . ARG C 3 219 ? -93.024 -19.039 100.694 1.00 110.37 219 ARG E N 1
ATOM 3322 C CA . ARG C 3 219 ? -93.042 -17.890 101.590 1.00 109.31 219 ARG E CA 1
ATOM 3323 C C . ARG C 3 219 ? -93.434 -18.294 103.008 1.00 111.29 219 ARG E C 1
ATOM 3324 O O . ARG C 3 219 ? -92.859 -17.810 103.982 1.00 111.10 219 ARG E O 1
ATOM 3332 N N . LEU C 3 220 ? -94.410 -19.189 103.115 1.00 115.15 220 LEU E N 1
ATOM 3333 C CA . LEU C 3 220 ? -94.868 -19.670 104.413 1.00 117.89 220 LEU E CA 1
ATOM 3334 C C . LEU C 3 220 ? -94.156 -20.959 104.815 1.00 120.29 220 LEU E C 1
ATOM 3335 O O . LEU C 3 220 ? -94.726 -21.807 105.501 1.00 126.67 220 LEU E O 1
ATOM 3340 N N . GLU C 3 221 ? -92.909 -21.100 104.377 1.00 112.57 221 GLU E N 1
ATOM 3341 C CA . GLU C 3 221 ? -92.082 -22.239 104.759 1.00 111.77 221 GLU E CA 1
ATOM 3342 C C . GLU C 3 221 ? -90.731 -21.735 105.251 1.00 115.48 221 GLU E C 1
ATOM 3343 O O . GLU C 3 221 ? -90.188 -22.238 106.234 1.00 123.22 221 GLU E O 1
ATOM 3349 N N . LEU C 3 222 ? -90.195 -20.737 104.555 1.00 110.56 222 LEU E N 1
ATOM 3350 C CA . LEU C 3 222 ? -88.951 -20.101 104.962 1.00 109.08 222 LEU E CA 1
ATOM 3351 C C . LEU C 3 222 ? -89.211 -19.191 106.156 1.00 114.19 222 LEU E C 1
ATOM 3352 O O . LEU C 3 222 ? -88.363 -19.042 107.036 1.00 115.32 222 LEU E O 1
ATOM 3357 N N . TYR C 3 223 ? -90.395 -18.587 106.176 1.00 120.31 223 TYR E N 1
ATOM 3358 C CA . TYR C 3 223 ? -90.780 -17.674 107.243 1.00 126.41 223 TYR E CA 1
ATOM 3359 C C . TYR C 3 223 ? -92.146 -18.054 107.802 1.00 131.78 223 TYR E C 1
ATOM 3360 O O . TYR C 3 223 ? -92.554 -19.213 107.737 1.00 130.58 223 TYR E O 1
ATOM 3369 N N . GLY C 3 224 ? -92.853 -17.069 108.347 1.00 134.30 224 GLY E N 1
ATOM 3370 C CA . GLY C 3 224 ? -94.182 -17.292 108.885 1.00 135.19 224 GLY E CA 1
ATOM 3371 C C . GLY C 3 224 ? -95.143 -16.185 108.498 1.00 143.17 224 GLY E C 1
ATOM 3372 O O . GLY C 3 224 ? -94.715 -15.103 108.094 1.00 146.57 224 GLY E O 1
ATOM 3373 N N . PRO C 3 225 ? -96.453 -16.450 108.617 1.00 146.79 225 PRO E N 1
ATOM 3374 C CA . PRO C 3 225 ? -97.479 -15.455 108.286 1.00 150.62 225 PRO E CA 1
ATOM 3375 C C . PRO C 3 225 ? -97.445 -14.265 109.241 1.00 161.23 225 PRO E C 1
ATOM 3376 O O . PRO C 3 225 ? -97.458 -14.447 110.458 1.00 158.95 225 PRO E O 1
ATOM 3380 N N . SER C 3 226 ? -97.397 -13.059 108.685 1.00 170.57 226 SER E N 1
ATOM 3381 C CA . SER C 3 226 ? -97.338 -11.845 109.490 1.00 109.67 226 SER E CA 1
ATOM 3382 C C . SER C 3 226 ? -98.699 -11.159 109.556 1.00 114.15 226 SER E C 1
ATOM 3383 O O . SER C 3 226 ? -99.631 -11.540 108.848 1.00 118.05 226 SER E O 1
#

Solvent-accessible surface area: 27348 Å² total; per-residue (Å²): 175,181,102,65,92,129,196,201,173,50,50,56,6,12,112,44,54,6,142,89,39,22,124,95,138,17,19,14,90,151,11,145,25,1,20,6,18,1,0,0,0,28,86,107,49,63,71,48,0,43,134,19,0,20,114,14,7,158,43,10,2,8,19,0,7,34,68,37,18,99,47,86,115,41,0,0,0,1,0,4,0,6,104,192,24,39,136,82,0,29,44,18,0,137,125,94,150,5,57,31,37,152,66,133,63,153,85,36,169,119,7,19,59,44,0,68,92,8,25,128,78,12,115,92,52,10,45,150,0,95,122,70,93,120,76,29,68,116,69,0,109,52,35,0,54,136,71,30,94,65,64,82,119,91,29,67,93,77,23,124,75,62,103,133,187,96,234,60,106,65,73,20,95,57,96,39,64,82,10,131,151,51,8,101,145,71,42,93,84,23,2,130,115,9,16,68,60,2,14,122,95,149,103,53,31,48,58,51,75,115,112,82,23,78,86,60,20,72,127,6,28,34,96,1,97,143,70,6,88,105,98,10,132,84,17,64,74,117,3,57,87,71,25,90,95,55,29,52,61,59,26,132,101,70,18,100,93,11,54,43,62,20,148,47,108,49,117,129,14,102,93,65,67,114,105,72,132,62,60,59,64,71,104,22,146,96,103,28,88,37,27,82,89,126,24,4,88,37,3,21,98,50,0,81,120,86,0,44,43,25,3,111,66,136,134,77,4,79,76,23,0,36,30,2,1,2,36,1,2,48,144,14,96,49,71,100,2,55,0,53,2,7,115,100,4,21,97,12,3,104,78,1,64,90,55,2,68,148,42,1,42,120,134,13,156,236,23,98,26,111,94,14,61,26,23,139,91,96,21,61,167,134,127,15,21,0,0,0,6,0,10,4,77,61,104,172,94,109,35,55,8,2,3,38,44,43,8,104,89,28,26,117,121,16,52,53,60,15,82,100,106,16,40,47,117,167

Nearest PDB structures (foldseek):
  4efa-assembly1_C  TM=1.010E+00  e=7.267E-23  Saccharomyces cerevisiae S288C
  4dl0-assembly2_C  TM=1.006E+00  e=2.857E-20  Saccharomyces cerevisiae S288C
  1u7l-assembly1_A  TM=9.886E-01  e=2.555E-19  Saccharomyces cerevisiae
  6vqi-assembly1_G  TM=9.681E-01  e=1.490E-13  Rattus norvegicus
  7uzj-assembly1_G  TM=9.557E-01  e=5.260E-13  Rattus norvegicus

Secondary structure (DSSP, 8-state):
--S------S--TTTS--TTT--GGGS--S-SSEEEEEEEEEGGGHHHHHTTGGGSSTTBPTT-BEEEEE-SSEEEEEEEEEGGGHHHHHHHHHHTT-EEEP----/---B-SS-HHHHHHHHHHHHHHHHHHHHHHHHHHHHHHHHHHHHHHHHHHHHHHHHHHHHHHHHHHHHHHHHHHHHHHHHHHHHHHHHHHHHHHHHHHHHHHHHHHHHHHT-HHHHHHHHHHHHHHHHHHH--SEEEEEE-TTTHHHHTTSHHHHHHHHHHHTTTS---EEEE-SSPPPTTT-SSEEEEE-TTS--EEEEEHHHHHHHHHHHHHHHHHHHHS---/--HHHHHHHHHHHHHHHHHHHHHHHHHHHHHHHHHHHHHHHHHHHHHHHHHHHHHHHHH--TTSSSHHHHHHHHHHHHHTHHHHHHHHHHHHS--